Protein AF-0000000075271252 (afdb_homodimer)

InterPro domains:
  IPR002563 Flavin reductase like domain [PF01613] (40-197)
  IPR002563 Flavin reductase like domain [SM00903] (40-196)
  IPR012349 FMN-binding split barrel [G3DSA:2.30.110.10] (25-203)
  IPR050268 NADH-dependent flavin reductase [PTHR30466] (27-206)

pLDDT: mean 81.07, std 19.68, range [23.73, 98.81]

Sequence (666 aa):
MSLCGLAFTITKSITPRYHIRCLSTINTPSKVIENVRGIMRKVPQPVVVVTTSKPEDRNHRRGITVASFTSVCLKPEPLVSFCVQTPSRASDLLHSSGSMVLNMLAHEQVQQSIAFSSPTADQFKDIPFFDDPITGLPVLMGTLGAMHCEVYKVVQLGDHEMWITKVLKVEEGVGGEHGVREEAKPLLYYDRCYRSVGDQVFMKAFADNNDLASTKWMHRAHLRMAWNYIRELGPDAAEPVIKETIRTHFSKNPVKSRDYHETITSFYIALVSAAVRSFKGDDASDFFALVEHFPQLLDSKTIETYYSPDQLYTDHAKHTFVKPDLKPLPTYLMSLCGLAFTITKSITPRYHIRCLSTINTPSKVIENVRGIMRKVPQPVVVVTTSKPEDRNHRRGITVASFTSVCLKPEPLVSFCVQTPSRASDLLHSSGSMVLNMLAHEQVQQSIAFSSPTADQFKDIPFFDDPITGLPVLMGTLGAMHCEVYKVVQLGDHEMWITKVLKVEEGVGGEHGVREEAKPLLYYDRCYRSVGDQVFMKAFADNNDLASTKWMHRAHLRMAWNYIRELGPDAAEPVIKETIRTHFSKNPVKSRDYHETITSFYIALVSAAVRSFKGDDASDFFALVEHFPQLLDSKTIETYYSPDQLYTDHAKHTFVKPDLKPLPTYL

Organism: NCBI:txid747725

Nearest PDB structures (foldseek):
  4l82-assembly2_D  TM=9.415E-01  e=6.596E-17  Rickettsia felis URRWXCal2
  4l82-assembly1_B  TM=9.238E-01  e=5.858E-17  Rickettsia felis URRWXCal2
  8ct0-assembly4_E  TM=9.357E-01  e=2.162E-16  Kitasatospora aureofaciens
  9fd5-assembly2_C  TM=9.350E-01  e=3.518E-15  Streptomyces albogriseolus
  4r82-assembly1_B  TM=9.210E-01  e=4.461E-15  Streptomyces globisporus

Structure (mmCIF, N/CA/C/O backbone):
data_AF-0000000075271252-model_v1
#
loop_
_entity.id
_entity.type
_entity.pdbx_description
1 polymer 'Flavin reductase like domain-containing protein'
#
loop_
_atom_site.group_PDB
_atom_site.id
_atom_site.type_symbol
_atom_site.label_atom_id
_atom_site.label_alt_id
_atom_site.label_comp_id
_atom_site.label_asym_id
_atom_site.label_entity_id
_atom_site.label_seq_id
_atom_site.pdbx_PDB_ins_code
_atom_site.Cartn_x
_atom_site.Cartn_y
_atom_site.Cartn_z
_atom_site.occupancy
_atom_site.B_iso_or_equiv
_atom_site.auth_seq_id
_atom_site.auth_comp_id
_atom_site.auth_asym_id
_atom_site.auth_atom_id
_atom_site.pdbx_PDB_model_num
ATOM 1 N N . MET A 1 1 ? -4.473 -88.25 -6.273 1 25.31 1 MET A N 1
ATOM 2 C CA . MET A 1 1 ? -3.447 -87.438 -6.934 1 25.31 1 MET A CA 1
ATOM 3 C C . MET A 1 1 ? -3.576 -85.938 -6.547 1 25.31 1 MET A C 1
ATOM 5 O O . MET A 1 1 ? -4.609 -85.312 -6.789 1 25.31 1 MET A O 1
ATOM 9 N N . SER A 1 2 ? -2.951 -85.562 -5.379 1 27.67 2 SER A N 1
ATOM 10 C CA . SER A 1 2 ? -2.967 -84.438 -4.422 1 27.67 2 SER A CA 1
ATOM 11 C C . SER A 1 2 ? -2.457 -83.188 -5.051 1 27.67 2 SER A C 1
ATOM 13 O O . SER A 1 2 ? -1.355 -83.125 -5.602 1 27.67 2 SER A O 1
ATOM 15 N N . LEU A 1 3 ? -3.375 -82.375 -5.699 1 28.52 3 LEU A N 1
ATOM 16 C CA . LEU A 1 3 ? -3.182 -81.188 -6.504 1 28.52 3 LEU A CA 1
ATOM 17 C C . LEU A 1 3 ? -2.375 -80.125 -5.738 1 28.52 3 LEU A C 1
ATOM 19 O O . LEU A 1 3 ? -2.828 -79.625 -4.707 1 28.52 3 LEU A O 1
ATOM 23 N N . CYS A 1 4 ? -1.008 -80.312 -5.578 1 26 4 CYS A N 1
ATOM 24 C CA . CYS A 1 4 ? 0.04 -79.562 -4.914 1 26 4 CYS A CA 1
ATOM 25 C C . CYS A 1 4 ? 0.031 -78.125 -5.387 1 26 4 CYS A C 1
ATOM 27 O O . CYS A 1 4 ? 0.242 -77.812 -6.566 1 26 4 CYS A O 1
ATOM 29 N N . GLY A 1 5 ? -0.879 -77.312 -4.867 1 25.77 5 GLY A N 1
ATOM 30 C CA . GLY A 1 5 ? -1.143 -75.938 -5.207 1 25.77 5 GLY A CA 1
ATOM 31 C C . GLY A 1 5 ? 0.094 -75.062 -5.133 1 25.77 5 GLY A C 1
ATOM 32 O O . GLY A 1 5 ? 0.787 -75 -4.117 1 25.77 5 GLY A O 1
ATOM 33 N N . LEU A 1 6 ? 0.917 -74.875 -6.203 1 23.73 6 LEU A N 1
ATOM 34 C CA . LEU A 1 6 ? 2.178 -74.188 -6.406 1 23.73 6 LEU A CA 1
ATOM 35 C C . LEU A 1 6 ? 2.072 -72.75 -5.941 1 23.73 6 LEU A C 1
ATOM 37 O O . LEU A 1 6 ? 1.261 -72 -6.469 1 23.73 6 LEU A O 1
ATOM 41 N N . ALA A 1 7 ? 2.371 -72.5 -4.66 1 30.09 7 ALA A N 1
ATOM 42 C CA . ALA A 1 7 ? 2.473 -71.188 -3.996 1 30.09 7 ALA A CA 1
ATOM 43 C C . ALA A 1 7 ? 3.463 -70.312 -4.719 1 30.09 7 ALA A C 1
ATOM 45 O O . ALA A 1 7 ? 4.668 -70.562 -4.711 1 30.09 7 ALA A O 1
ATOM 46 N N . PHE A 1 8 ? 3.145 -69.812 -5.984 1 25.14 8 PHE A N 1
ATOM 47 C CA . PHE A 1 8 ? 4.078 -68.938 -6.684 1 25.14 8 PHE A CA 1
ATOM 48 C C . PHE A 1 8 ? 4.438 -67.75 -5.816 1 25.14 8 PHE A C 1
ATOM 50 O O . PHE A 1 8 ? 3.557 -67 -5.375 1 25.14 8 PHE A O 1
ATOM 57 N N . THR A 1 9 ? 5.48 -67.812 -5.012 1 26.28 9 THR A N 1
ATOM 58 C CA . THR A 1 9 ? 6.078 -66.75 -4.199 1 26.28 9 THR A CA 1
ATOM 59 C C . THR A 1 9 ? 6.523 -65.625 -5.074 1 26.28 9 THR A C 1
ATOM 61 O O . THR A 1 9 ? 7.43 -65.75 -5.895 1 26.28 9 THR A O 1
ATOM 64 N N . ILE A 1 10 ? 5.668 -64.875 -5.711 1 27.61 10 ILE A N 1
ATOM 65 C CA . ILE A 1 10 ? 6.094 -63.719 -6.531 1 27.61 10 ILE A CA 1
ATOM 66 C C . ILE A 1 10 ? 6.973 -62.781 -5.703 1 27.61 10 ILE A C 1
ATOM 68 O O . ILE A 1 10 ? 6.531 -62.25 -4.68 1 27.61 10 ILE A O 1
ATOM 72 N N . THR A 1 11 ? 8.25 -63.031 -5.594 1 27.09 11 THR A N 1
ATOM 73 C CA . THR A 1 11 ? 9.234 -62.156 -4.984 1 27.09 11 THR A CA 1
ATOM 74 C C . THR A 1 11 ? 9.195 -60.75 -5.637 1 27.09 11 THR A C 1
ATOM 76 O O . THR A 1 11 ? 9.523 -60.625 -6.816 1 27.09 11 THR A O 1
ATOM 79 N N . LYS A 1 12 ? 8.242 -59.969 -5.305 1 30.08 12 LYS A N 1
ATOM 80 C CA . LYS A 1 12 ? 8.156 -58.594 -5.816 1 30.08 12 LYS A CA 1
ATOM 81 C C . LYS A 1 12 ? 9.438 -57.844 -5.531 1 30.08 12 LYS A C 1
ATOM 83 O O . LYS A 1 12 ? 9.828 -57.656 -4.371 1 30.08 12 LYS A O 1
ATOM 88 N N . SER A 1 13 ? 10.445 -57.969 -6.414 1 28.86 13 SER A N 1
ATOM 89 C CA . SER A 1 13 ? 11.672 -57.188 -6.324 1 28.86 13 SER A CA 1
ATOM 90 C C . SER A 1 13 ? 11.375 -55.719 -6.102 1 28.86 13 SER A C 1
ATOM 92 O O . SER A 1 13 ? 10.586 -55.094 -6.836 1 28.86 13 SER A O 1
ATOM 94 N N . ILE A 1 14 ? 11.5 -55.219 -4.941 1 29.8 14 ILE A N 1
ATOM 95 C CA . ILE A 1 14 ? 11.406 -53.844 -4.473 1 29.8 14 ILE A CA 1
ATOM 96 C C . ILE A 1 14 ? 12.367 -52.969 -5.266 1 29.8 14 ILE A C 1
ATOM 98 O O . ILE A 1 14 ? 13.578 -53.156 -5.203 1 29.8 14 ILE A O 1
ATOM 102 N N . THR A 1 15 ? 12.047 -52.719 -6.527 1 30.66 15 THR A N 1
ATOM 103 C CA . THR A 1 15 ? 12.938 -51.812 -7.27 1 30.66 15 THR A CA 1
ATOM 104 C C . THR A 1 15 ? 13.359 -50.625 -6.414 1 30.66 15 THR A C 1
ATOM 106 O O . THR A 1 15 ? 12.539 -50.062 -5.695 1 30.66 15 THR A O 1
ATOM 109 N N . PRO A 1 16 ? 14.672 -50.5 -6.234 1 30.23 16 PRO A N 1
ATOM 110 C CA . PRO A 1 16 ? 15.234 -49.438 -5.406 1 30.23 16 PRO A CA 1
ATOM 111 C C . PRO A 1 16 ? 14.648 -48.062 -5.742 1 30.23 16 PRO A C 1
ATOM 113 O O . PRO A 1 16 ? 14.281 -47.781 -6.891 1 30.23 16 PRO A O 1
ATOM 116 N N . ARG A 1 17 ? 13.93 -47.469 -4.867 1 28.39 17 ARG A N 1
ATOM 117 C CA . ARG A 1 17 ? 13.383 -46.125 -4.922 1 28.39 17 ARG A CA 1
ATOM 118 C C . ARG A 1 17 ? 14.438 -45.125 -5.375 1 28.39 17 ARG A C 1
ATOM 120 O O . ARG A 1 17 ? 15.477 -44.969 -4.734 1 28.39 17 ARG A O 1
ATOM 127 N N . TYR A 1 18 ? 14.695 -45.062 -6.691 1 28.77 18 TYR A N 1
ATOM 128 C CA . TYR A 1 18 ? 15.602 -44.031 -7.227 1 28.77 18 TYR A CA 1
ATOM 129 C C . TYR A 1 18 ? 15.453 -42.719 -6.473 1 28.77 18 TYR A C 1
ATOM 131 O O . TYR A 1 18 ? 14.336 -42.25 -6.238 1 28.77 18 TYR A O 1
ATOM 139 N N . HIS A 1 19 ? 16.406 -42.531 -5.621 1 29.53 19 HIS A N 1
ATOM 140 C CA . HIS A 1 19 ? 16.641 -41.25 -4.988 1 29.53 19 HIS A CA 1
ATOM 141 C C . HIS A 1 19 ? 16.609 -40.125 -6.012 1 29.53 19 HIS A C 1
ATOM 143 O O . HIS A 1 19 ? 17.5 -40 -6.852 1 29.53 19 HIS A O 1
ATOM 149 N N . ILE A 1 20 ? 15.57 -39.938 -6.629 1 26.33 20 ILE A N 1
ATOM 150 C CA . ILE A 1 20 ? 15.477 -38.781 -7.512 1 26.33 20 ILE A CA 1
ATOM 151 C C . ILE A 1 20 ? 16.109 -37.562 -6.836 1 26.33 20 ILE A C 1
ATOM 153 O O . ILE A 1 20 ? 15.672 -37.125 -5.762 1 26.33 20 ILE A O 1
ATOM 157 N N . ARG A 1 21 ? 17.328 -37.406 -7.102 1 30.56 21 ARG A N 1
ATOM 158 C CA . ARG A 1 21 ? 17.984 -36.156 -6.75 1 30.56 21 ARG A CA 1
ATOM 159 C C . ARG A 1 21 ? 17.141 -34.969 -7.129 1 30.56 21 ARG A C 1
ATOM 161 O O . ARG A 1 21 ? 16.953 -34.656 -8.312 1 30.56 21 ARG A O 1
ATOM 168 N N . CYS A 1 22 ? 16.062 -34.812 -6.461 1 31.33 22 CYS A N 1
ATOM 169 C CA . CYS A 1 22 ? 15.344 -33.562 -6.586 1 31.33 22 CYS A CA 1
ATOM 170 C C . CYS A 1 22 ? 16.312 -32.406 -6.816 1 31.33 22 CYS A C 1
ATOM 172 O O . CYS A 1 22 ? 17.219 -32.156 -6.012 1 31.33 22 CYS A O 1
ATOM 174 N N . LEU A 1 23 ? 16.828 -32.25 -7.918 1 33.09 23 LEU A N 1
ATOM 175 C CA . LEU A 1 23 ? 17.578 -31.016 -8.148 1 33.09 23 LEU A CA 1
ATOM 176 C C . LEU A 1 23 ? 16.969 -29.859 -7.383 1 33.09 23 LEU A C 1
ATOM 178 O O . LEU A 1 23 ? 15.961 -29.297 -7.797 1 33.09 23 LEU A O 1
ATOM 182 N N . SER A 1 24 ? 16.859 -29.969 -6.137 1 37.22 24 SER A N 1
ATOM 183 C CA . SER A 1 24 ? 16.516 -28.891 -5.207 1 37.22 24 SER A CA 1
ATOM 184 C C . SER A 1 24 ? 17.219 -27.594 -5.594 1 37.22 24 SER A C 1
ATOM 186 O O . SER A 1 24 ? 18.453 -27.5 -5.504 1 37.22 24 SER A O 1
ATOM 188 N N . THR A 1 25 ? 17.094 -27.078 -6.766 1 41.22 25 THR A N 1
ATOM 189 C CA . THR A 1 25 ? 17.578 -25.703 -6.777 1 41.22 25 THR A CA 1
ATOM 190 C C . THR A 1 25 ? 17.453 -25.062 -5.395 1 41.22 25 THR A C 1
ATOM 192 O O . THR A 1 25 ? 16.344 -24.828 -4.922 1 41.22 25 THR A O 1
ATOM 195 N N . ILE A 1 26 ? 18.297 -25.469 -4.602 1 43.94 26 ILE A N 1
ATOM 196 C CA . ILE A 1 26 ? 18.469 -24.969 -3.238 1 43.94 26 ILE A CA 1
ATOM 197 C C . ILE A 1 26 ? 18.281 -23.453 -3.215 1 43.94 26 ILE A C 1
ATOM 199 O O . ILE A 1 26 ? 19.062 -22.719 -3.832 1 43.94 26 ILE A O 1
ATOM 203 N N . ASN A 1 27 ? 17.062 -23.016 -3.182 1 57.56 27 ASN A N 1
ATOM 204 C CA . ASN A 1 27 ? 16.828 -21.609 -2.896 1 57.56 27 ASN A CA 1
ATOM 205 C C . ASN A 1 27 ? 17.719 -21.125 -1.753 1 57.56 27 ASN A C 1
ATOM 207 O O . ASN A 1 27 ? 17.484 -21.453 -0.592 1 57.56 27 ASN A O 1
ATOM 211 N N . THR A 1 28 ? 18.984 -20.812 -2.072 1 67.06 28 THR A N 1
ATOM 212 C CA . THR A 1 28 ? 19.875 -20.219 -1.074 1 67.06 28 THR A CA 1
ATOM 213 C C . THR A 1 28 ? 19.219 -19 -0.428 1 67.06 28 THR A C 1
ATOM 215 O O . THR A 1 28 ? 18.406 -18.312 -1.061 1 67.06 28 THR A O 1
ATOM 218 N N . PRO A 1 29 ? 19.406 -18.922 0.792 1 73.62 29 PRO A N 1
ATOM 219 C CA . PRO A 1 29 ? 18.859 -17.766 1.496 1 73.62 29 PRO A CA 1
ATOM 220 C C . PRO A 1 29 ? 19.078 -16.453 0.742 1 73.62 29 PRO A C 1
ATOM 222 O O . PRO A 1 29 ? 18.188 -15.602 0.714 1 73.62 29 PRO A O 1
ATOM 225 N N . SER A 1 30 ? 20.172 -16.312 0.067 1 79.12 30 SER A N 1
ATOM 226 C CA . SER A 1 30 ? 20.484 -15.094 -0.677 1 79.12 30 SER A CA 1
ATOM 227 C C . SER A 1 30 ? 19.562 -14.938 -1.884 1 79.12 30 SER A C 1
ATOM 229 O O . SER A 1 30 ? 19.141 -13.82 -2.205 1 79.12 30 SER A O 1
ATOM 231 N N . LYS A 1 31 ? 19.266 -16.062 -2.428 1 83.62 31 LYS A N 1
ATOM 232 C CA . LYS A 1 31 ? 18.391 -16.016 -3.605 1 83.62 31 LYS A CA 1
ATOM 233 C C . LYS A 1 31 ? 16.969 -15.641 -3.225 1 83.62 31 LYS A C 1
ATOM 235 O O . LYS A 1 31 ? 16.312 -14.883 -3.936 1 83.62 31 LYS A O 1
ATOM 240 N N . VAL A 1 32 ? 16.609 -16.109 -2.102 1 90.5 32 VAL A N 1
ATOM 241 C CA . VAL A 1 32 ? 15.258 -15.812 -1.636 1 90.5 32 VAL A CA 1
ATOM 242 C C . VAL A 1 32 ? 15.141 -14.32 -1.336 1 90.5 32 VAL A C 1
ATOM 244 O O . VAL A 1 32 ? 14.141 -13.688 -1.691 1 90.5 32 VAL A O 1
ATOM 247 N N . ILE A 1 33 ? 16.172 -13.781 -0.763 1 90.56 33 ILE A N 1
ATOM 248 C CA . ILE A 1 33 ? 16.172 -12.359 -0.423 1 90.56 33 ILE A CA 1
ATOM 249 C C . ILE A 1 33 ? 16.047 -11.523 -1.695 1 90.56 33 ILE A C 1
ATOM 251 O O . ILE A 1 33 ? 15.25 -10.586 -1.75 1 90.56 33 ILE A O 1
ATOM 255 N N . GLU A 1 34 ? 16.766 -11.883 -2.686 1 86.25 34 GLU A N 1
ATOM 256 C CA . GLU A 1 34 ? 16.719 -11.156 -3.951 1 86.25 34 GLU A CA 1
ATOM 257 C C . GLU A 1 34 ? 15.352 -11.289 -4.621 1 86.25 34 GLU A C 1
ATOM 259 O O . GLU A 1 34 ? 14.844 -10.328 -5.195 1 86.25 34 GLU A O 1
ATOM 264 N N . ASN A 1 35 ? 14.828 -12.484 -4.523 1 88.12 35 ASN A N 1
ATOM 265 C CA . ASN A 1 35 ? 13.508 -12.719 -5.105 1 88.12 35 ASN A CA 1
ATOM 266 C C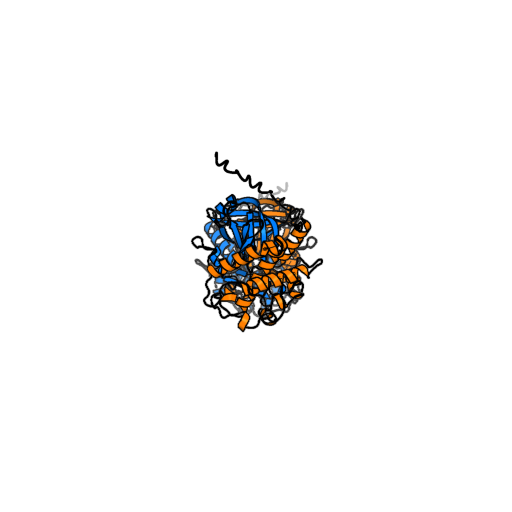 . ASN A 1 35 ? 12.43 -11.922 -4.387 1 88.12 35 ASN A C 1
ATOM 268 O O . ASN A 1 35 ? 11.516 -11.391 -5.023 1 88.12 35 ASN A O 1
ATOM 272 N N . VAL A 1 36 ? 12.578 -11.828 -3.09 1 93.31 36 VAL A N 1
ATOM 273 C CA . VAL A 1 36 ? 11.625 -11.055 -2.307 1 93.31 36 VAL A CA 1
ATOM 274 C C . VAL A 1 36 ? 11.734 -9.57 -2.672 1 93.31 36 VAL A C 1
ATOM 276 O O . VAL A 1 36 ? 10.727 -8.898 -2.879 1 93.31 36 VAL A O 1
ATOM 279 N N . ARG A 1 37 ? 12.922 -9.102 -2.799 1 88.5 37 ARG A N 1
ATOM 280 C CA . ARG A 1 37 ? 13.141 -7.723 -3.227 1 88.5 37 ARG A CA 1
ATOM 281 C C . ARG A 1 37 ? 12.492 -7.465 -4.586 1 88.5 37 ARG A C 1
ATOM 283 O O . ARG A 1 37 ? 11.875 -6.422 -4.793 1 88.5 37 ARG A O 1
ATOM 290 N N . GLY A 1 38 ? 12.68 -8.438 -5.457 1 84.81 38 GLY A N 1
ATOM 291 C CA . GLY A 1 38 ? 12.133 -8.32 -6.801 1 84.81 38 GLY A CA 1
ATOM 292 C C . GLY A 1 38 ? 10.617 -8.227 -6.82 1 84.81 38 GLY A C 1
ATOM 293 O O . GLY A 1 38 ? 10.047 -7.363 -7.488 1 84.81 38 GLY A O 1
ATOM 294 N N . ILE A 1 39 ? 9.961 -9.055 -6.09 1 88.44 39 ILE A N 1
ATOM 295 C CA . ILE A 1 39 ? 8.508 -9.07 -6.105 1 88.44 39 ILE A CA 1
ATOM 296 C C . ILE A 1 39 ? 7.969 -7.848 -5.367 1 88.44 39 ILE A C 1
ATOM 298 O O . ILE A 1 39 ? 6.934 -7.293 -5.738 1 88.44 39 ILE A O 1
ATOM 302 N N . MET A 1 40 ? 8.656 -7.387 -4.328 1 92.31 40 MET A N 1
ATOM 303 C CA . MET A 1 40 ? 8.172 -6.242 -3.561 1 92.31 40 MET A CA 1
ATOM 304 C C . MET A 1 40 ? 8.258 -4.961 -4.387 1 92.31 40 MET A C 1
ATOM 306 O O . MET A 1 40 ? 7.523 -4.004 -4.129 1 92.31 40 MET A O 1
ATOM 310 N N . ARG A 1 41 ? 9.156 -4.953 -5.359 1 85.44 41 ARG A N 1
ATOM 311 C CA . ARG A 1 41 ? 9.203 -3.82 -6.277 1 85.44 41 ARG A CA 1
ATOM 312 C C . ARG A 1 41 ? 7.906 -3.709 -7.078 1 85.44 41 ARG A C 1
ATOM 314 O O . ARG A 1 41 ? 7.547 -2.625 -7.539 1 85.44 41 ARG A O 1
ATOM 321 N N . LYS A 1 42 ? 7.207 -4.84 -7.152 1 84.75 42 LYS A N 1
ATOM 322 C CA . LYS A 1 42 ? 5.984 -4.891 -7.945 1 84.75 42 LYS A CA 1
ATOM 323 C C . LYS A 1 42 ? 4.75 -4.715 -7.07 1 84.75 42 LYS A C 1
ATOM 325 O O . LYS A 1 42 ? 3.619 -4.867 -7.539 1 84.75 42 LYS A O 1
ATOM 330 N N . VAL A 1 43 ? 4.934 -4.398 -5.867 1 93.06 43 VAL A N 1
ATOM 331 C CA . VAL A 1 43 ? 3.857 -4.102 -4.93 1 93.06 43 VAL A CA 1
ATOM 332 C C . VAL A 1 43 ? 3.85 -2.609 -4.605 1 93.06 43 VAL A C 1
ATOM 334 O O . VAL A 1 43 ? 4.754 -2.109 -3.932 1 93.06 43 VAL A O 1
ATOM 337 N N . PRO A 1 44 ? 2.838 -1.945 -5.094 1 94.88 44 PRO A N 1
ATOM 338 C CA . PRO A 1 44 ? 2.779 -0.521 -4.754 1 94.88 44 PRO A CA 1
ATOM 339 C C . PRO A 1 44 ? 2.566 -0.281 -3.262 1 94.88 44 PRO A C 1
ATOM 341 O O . PRO A 1 44 ? 1.752 -0.962 -2.633 1 94.88 44 PRO A O 1
ATOM 344 N N . GLN A 1 45 ? 3.322 0.659 -2.801 1 95.56 45 GLN A N 1
ATOM 345 C CA . GLN A 1 45 ? 3.252 0.972 -1.377 1 95.56 45 GLN A CA 1
ATOM 346 C C . GLN A 1 45 ? 2.928 2.445 -1.152 1 95.56 45 GLN A C 1
ATOM 348 O O . GLN A 1 45 ? 3.414 3.312 -1.883 1 95.56 45 GLN A O 1
ATOM 353 N N . PRO A 1 46 ? 2.072 2.686 -0.117 1 96.75 46 PRO A N 1
ATOM 354 C CA . PRO A 1 46 ? 1.9 4.094 0.25 1 96.75 46 PRO A CA 1
ATOM 355 C C . PRO A 1 46 ? 3.166 4.711 0.841 1 96.75 46 PRO A C 1
ATOM 357 O O . PRO A 1 46 ? 3.957 4.012 1.48 1 96.75 46 PRO A O 1
ATOM 360 N N . VAL A 1 47 ? 3.32 5.969 0.609 1 97 47 VAL A N 1
ATOM 361 C CA . VAL A 1 47 ? 4.488 6.652 1.152 1 97 47 VAL A CA 1
ATOM 362 C C . VAL A 1 47 ? 4.082 7.484 2.365 1 97 47 VAL A C 1
ATOM 364 O O . VAL A 1 47 ? 3.279 8.414 2.248 1 97 47 VAL A O 1
ATOM 367 N N . VAL A 1 48 ? 4.664 7.18 3.477 1 98.31 48 VAL A N 1
ATOM 368 C CA . VAL A 1 48 ? 4.344 7.836 4.738 1 98.31 48 VAL A CA 1
ATOM 369 C C . VAL A 1 48 ? 5.625 8.336 5.402 1 98.31 48 VAL A C 1
ATOM 371 O O . VAL A 1 48 ? 6.641 7.637 5.406 1 98.31 48 VAL A O 1
ATOM 374 N N . VAL A 1 49 ? 5.586 9.516 5.93 1 98.31 49 VAL A N 1
ATOM 375 C CA . VAL A 1 49 ? 6.699 10.016 6.73 1 98.31 49 VAL A CA 1
ATOM 376 C C . VAL A 1 49 ? 6.312 10.023 8.211 1 98.31 49 VAL A C 1
ATOM 378 O O . VAL A 1 49 ? 5.301 10.617 8.594 1 98.31 49 VAL A O 1
ATOM 381 N N . VAL A 1 50 ? 7.094 9.352 8.961 1 98.75 50 VAL A N 1
ATOM 382 C CA . VAL A 1 50 ? 6.926 9.375 10.406 1 98.75 50 VAL A CA 1
ATOM 383 C C . VAL A 1 50 ? 7.816 10.445 11.016 1 98.75 50 VAL A C 1
ATOM 385 O O . VAL A 1 50 ? 9.039 10.438 10.828 1 98.75 50 VAL A O 1
ATOM 388 N N . THR A 1 51 ? 7.207 11.414 11.688 1 98 51 THR A N 1
ATOM 389 C CA . THR A 1 51 ? 7.973 12.477 12.336 1 98 51 THR A CA 1
ATOM 390 C C . THR A 1 51 ? 7.848 12.391 13.852 1 98 51 THR A C 1
ATOM 392 O O . THR A 1 51 ? 6.812 11.961 14.367 1 98 51 THR A O 1
ATOM 395 N N . THR A 1 52 ? 8.898 12.75 14.539 1 97.94 52 THR A N 1
ATOM 396 C CA . THR A 1 52 ? 8.93 12.797 15.992 1 97.94 52 THR A CA 1
ATOM 397 C C . THR A 1 52 ? 9.945 13.82 16.484 1 97.94 52 THR A C 1
ATOM 399 O O . THR A 1 52 ? 10.648 14.438 15.68 1 97.94 52 THR A O 1
ATOM 402 N N . SER A 1 53 ? 9.891 14.102 17.75 1 96.12 53 SER A N 1
ATOM 403 C CA . SER A 1 53 ? 10.836 15.008 18.406 1 96.12 53 SER A CA 1
ATOM 404 C C . SER A 1 53 ? 11.086 14.602 19.844 1 96.12 53 SER A C 1
ATOM 406 O O . SER A 1 53 ? 10.32 13.82 20.422 1 96.12 53 SER A O 1
ATOM 408 N N . LYS A 1 54 ? 12.156 15.094 20.328 1 94.44 54 LYS A N 1
ATOM 409 C CA . LYS A 1 54 ? 12.43 14.875 21.75 1 94.44 54 LYS A CA 1
ATOM 410 C C . LYS A 1 54 ? 11.43 15.609 22.625 1 94.44 54 LYS A C 1
ATOM 412 O O . LYS A 1 54 ? 11.141 16.781 22.391 1 94.44 54 LYS A O 1
ATOM 417 N N . PRO A 1 55 ? 10.914 14.961 23.609 1 88.44 55 PRO A N 1
ATOM 418 C CA . PRO A 1 55 ? 9.891 15.586 24.453 1 88.44 55 PRO A CA 1
ATOM 419 C C . PRO A 1 55 ? 10.367 16.891 25.094 1 88.44 55 PRO A C 1
ATOM 421 O O . PRO A 1 55 ? 9.586 17.828 25.219 1 88.44 55 PRO A O 1
ATOM 424 N N . GLU A 1 56 ? 11.633 16.984 25.422 1 90.25 56 GLU A N 1
ATOM 425 C CA . GLU A 1 56 ? 12.148 18.141 26.156 1 90.25 56 GLU A CA 1
ATOM 426 C C . GLU A 1 56 ? 12.742 19.172 25.203 1 90.25 56 GLU A C 1
ATOM 428 O O . GLU A 1 56 ? 13.117 20.266 25.625 1 90.25 56 GLU A O 1
ATOM 433 N N . ASP A 1 57 ? 12.828 18.797 23.953 1 91.5 57 ASP A N 1
ATOM 434 C CA . ASP A 1 57 ? 13.43 19.688 22.969 1 91.5 57 ASP A CA 1
ATOM 435 C C . ASP A 1 57 ? 12.781 19.484 21.594 1 91.5 57 ASP A C 1
ATOM 437 O O . ASP A 1 57 ? 13.25 18.688 20.797 1 91.5 57 ASP A O 1
ATOM 441 N N . ARG A 1 58 ? 11.891 20.312 21.281 1 85.75 58 ARG A N 1
ATOM 442 C CA . ARG A 1 58 ? 11.133 20.156 20.031 1 85.75 58 ARG A CA 1
ATOM 443 C C . ARG A 1 58 ? 12.031 20.359 18.828 1 85.75 58 ARG A C 1
ATOM 445 O O . ARG A 1 58 ? 11.695 19.938 17.719 1 85.75 58 ARG A O 1
ATOM 452 N N . ASN A 1 59 ? 13.125 21.016 19.047 1 89.06 59 ASN A N 1
ATOM 453 C CA . ASN A 1 59 ? 14.039 21.266 17.922 1 89.06 59 ASN A CA 1
ATOM 454 C C . ASN A 1 59 ? 14.852 20.031 17.578 1 89.06 59 ASN A C 1
ATOM 456 O O . ASN A 1 59 ? 15.461 19.953 16.516 1 89.06 59 ASN A O 1
ATOM 460 N N . HIS A 1 60 ? 14.914 19.188 18.516 1 93.56 60 HIS A N 1
ATOM 461 C CA . HIS A 1 60 ? 15.516 17.891 18.219 1 93.56 60 HIS A CA 1
ATOM 462 C C . HIS A 1 60 ? 14.492 16.938 17.609 1 93.56 60 HIS A C 1
ATOM 464 O O . HIS A 1 60 ? 13.883 16.141 18.312 1 93.56 60 HIS A O 1
ATOM 470 N N . ARG A 1 61 ? 14.336 17.078 16.312 1 94.81 61 ARG A N 1
ATOM 471 C CA . ARG A 1 61 ? 13.297 16.359 15.57 1 94.81 61 ARG A CA 1
ATOM 472 C C . ARG A 1 61 ? 13.906 15.508 14.461 1 94.81 61 ARG A C 1
ATOM 474 O O . ARG A 1 61 ? 15.016 15.781 14 1 94.81 61 ARG A O 1
ATOM 481 N N . ARG A 1 62 ? 13.25 14.5 14.102 1 95.19 62 ARG A N 1
ATOM 482 C CA . ARG A 1 62 ? 13.617 13.602 13.016 1 95.19 62 ARG A CA 1
ATOM 483 C C . ARG A 1 62 ? 12.383 12.984 12.367 1 95.19 62 ARG A C 1
ATOM 485 O O . ARG A 1 62 ? 11.328 12.883 12.992 1 95.19 62 ARG A O 1
ATOM 492 N N . GLY A 1 63 ? 12.562 12.68 11.125 1 97.12 63 GLY A N 1
ATOM 493 C CA . GLY A 1 63 ? 11.555 11.906 10.414 1 97.12 63 GLY A CA 1
ATOM 494 C C . GLY A 1 63 ? 12.141 10.75 9.625 1 97.12 63 GLY A C 1
ATOM 495 O O . GLY A 1 63 ? 13.359 10.641 9.492 1 97.12 63 GLY A O 1
ATOM 496 N N . ILE A 1 64 ? 11.305 9.922 9.195 1 97.38 64 ILE A N 1
ATOM 497 C CA . ILE A 1 64 ? 11.719 8.805 8.359 1 97.38 64 ILE A CA 1
ATOM 498 C C . ILE A 1 64 ? 10.602 8.453 7.379 1 97.38 64 ILE A C 1
ATOM 500 O O . ILE A 1 64 ? 9.43 8.398 7.762 1 97.38 64 ILE A O 1
ATOM 504 N N . THR A 1 65 ? 10.984 8.289 6.145 1 97.38 65 THR A N 1
ATOM 505 C CA . THR A 1 65 ? 10.055 7.789 5.137 1 97.38 65 THR A CA 1
ATOM 506 C C . THR A 1 65 ? 9.906 6.273 5.242 1 97.38 65 THR A C 1
ATOM 508 O O . THR A 1 65 ? 10.898 5.547 5.289 1 97.38 65 THR A O 1
ATOM 511 N N . VAL A 1 66 ? 8.68 5.836 5.293 1 97.38 66 VAL A N 1
ATOM 512 C CA . VAL A 1 66 ? 8.43 4.398 5.355 1 97.38 66 VAL A CA 1
ATOM 513 C C . VAL A 1 66 ? 7.422 3.996 4.281 1 97.38 66 VAL A C 1
ATOM 515 O O . VAL A 1 66 ? 6.512 4.766 3.959 1 97.38 66 VAL A O 1
ATOM 518 N N . ALA A 1 67 ? 7.586 2.789 3.809 1 94.81 67 ALA A N 1
ATOM 519 C CA . ALA A 1 67 ? 6.633 2.195 2.875 1 94.81 67 ALA A CA 1
ATOM 520 C C . ALA A 1 67 ? 5.898 1.02 3.516 1 94.81 67 ALA A C 1
ATOM 522 O O . ALA A 1 67 ? 5.035 0.405 2.887 1 94.81 67 ALA A O 1
ATOM 523 N N . SER A 1 68 ? 6.211 0.734 4.734 1 97.12 68 SER A N 1
ATOM 524 C CA . SER A 1 68 ? 5.676 -0.437 5.422 1 97.12 68 SER A CA 1
ATOM 525 C C . SER A 1 68 ? 4.434 -0.083 6.234 1 97.12 68 SER A C 1
ATOM 527 O O . SER A 1 68 ? 3.965 -0.887 7.043 1 97.12 68 SER A O 1
ATOM 529 N N . PHE A 1 69 ? 3.918 1.079 6.098 1 98.31 69 PHE A N 1
ATOM 530 C CA . PHE A 1 69 ? 2.766 1.535 6.867 1 98.31 69 PHE A CA 1
ATOM 531 C C . PHE A 1 69 ? 1.528 0.711 6.527 1 98.31 69 PHE A C 1
ATOM 533 O O . PHE A 1 69 ? 1.252 0.452 5.355 1 98.31 69 PHE A O 1
ATOM 540 N N . THR A 1 70 ? 0.812 0.315 7.539 1 97.25 70 THR A N 1
ATOM 541 C CA . THR A 1 70 ? -0.48 -0.324 7.309 1 97.25 70 THR A CA 1
ATOM 542 C C . THR A 1 70 ? -1.379 -0.178 8.531 1 97.25 70 THR A C 1
ATOM 544 O O . THR A 1 70 ? -0.898 0.1 9.633 1 97.25 70 THR A O 1
ATOM 547 N N . SER A 1 71 ? -2.664 -0.353 8.352 1 96.94 71 SER A N 1
ATOM 548 C CA . SER A 1 71 ? -3.621 -0.434 9.445 1 96.94 71 SER A CA 1
ATOM 549 C C . SER A 1 71 ? -3.609 -1.818 10.086 1 96.94 71 SER A C 1
ATOM 551 O O . SER A 1 71 ? -3.416 -2.824 9.406 1 96.94 71 SER A O 1
ATOM 553 N N . VAL A 1 72 ? -3.838 -1.863 11.391 1 97.62 72 VAL A N 1
ATOM 554 C CA . VAL A 1 72 ? -3.805 -3.129 12.117 1 97.62 72 VAL A CA 1
ATOM 555 C C . VAL A 1 72 ? -5.215 -3.504 12.562 1 97.62 72 VAL A C 1
ATOM 557 O O . VAL A 1 72 ? -5.711 -4.586 12.242 1 97.62 72 VAL A O 1
ATOM 560 N N . CYS A 1 73 ? -5.816 -2.617 13.344 1 96.12 73 CYS A N 1
ATOM 561 C CA . CYS A 1 73 ? -7.184 -2.828 13.805 1 96.12 73 CYS A CA 1
ATOM 562 C C . CYS A 1 73 ? -7.848 -1.506 14.164 1 96.12 73 CYS A C 1
ATOM 564 O O . CYS A 1 73 ? -7.168 -0.496 14.359 1 96.12 73 CYS A O 1
ATOM 566 N N . LEU A 1 74 ? -9.172 -1.527 14.234 1 93.88 74 LEU A N 1
ATOM 567 C CA . LEU A 1 74 ? -9.938 -0.352 14.633 1 93.88 74 LEU A CA 1
ATOM 568 C C . LEU A 1 74 ? -10.508 -0.526 16.031 1 93.88 74 LEU A C 1
ATOM 570 O O . LEU A 1 74 ? -10.719 0.457 16.75 1 93.88 74 LEU A O 1
ATOM 574 N N . LYS A 1 75 ? -10.719 -1.775 16.406 1 92.44 75 LYS A N 1
ATOM 575 C CA . LYS A 1 75 ? -11.297 -2.07 17.703 1 92.44 75 LYS A CA 1
ATOM 576 C C . LYS A 1 75 ? -10.359 -2.938 18.547 1 92.44 75 LYS A C 1
ATOM 578 O O . LYS A 1 75 ? -9.719 -3.848 18.016 1 92.44 75 LYS A O 1
ATOM 583 N N . PRO A 1 76 ? -10.312 -2.631 19.859 1 94.06 76 PRO A N 1
ATOM 584 C CA . PRO A 1 76 ? -11.023 -1.601 20.609 1 94.06 76 PRO A CA 1
ATOM 585 C C . PRO A 1 76 ? -10.461 -0.201 20.391 1 94.06 76 PRO A C 1
ATOM 587 O O . PRO A 1 76 ? -11.156 0.794 20.609 1 94.06 76 PRO A O 1
ATOM 590 N N . GLU A 1 77 ? -9.18 -0.234 20.094 1 94.62 77 GLU A N 1
ATOM 591 C CA . GLU A 1 77 ? -8.531 1.025 19.766 1 94.62 77 GLU A CA 1
ATOM 592 C C . GLU A 1 77 ? -7.852 0.944 18.391 1 94.62 77 GLU A C 1
ATOM 594 O O . GLU A 1 77 ? -7.289 -0.093 18.031 1 94.62 77 GLU A O 1
ATOM 599 N N . PRO A 1 78 ? -7.918 2.041 17.703 1 97.5 78 PRO A N 1
ATOM 600 C CA . PRO A 1 78 ? -7.289 1.996 16.375 1 97.5 78 PRO A CA 1
ATOM 601 C C . PRO A 1 78 ? -5.766 1.903 16.453 1 97.5 78 PRO A C 1
ATOM 603 O O . PRO A 1 78 ? -5.121 2.748 17.078 1 97.5 78 PRO A O 1
ATOM 606 N N . LEU A 1 79 ? -5.242 0.908 15.836 1 98.44 79 LEU A N 1
ATOM 607 C CA . LEU A 1 79 ? -3.805 0.67 15.781 1 98.44 79 LEU A CA 1
ATOM 608 C C . LEU A 1 79 ? -3.305 0.674 14.344 1 98.44 79 LEU A C 1
ATOM 610 O O . LEU A 1 79 ? -3.979 0.165 13.445 1 98.44 79 LEU A O 1
ATOM 614 N N . VAL A 1 80 ? -2.158 1.255 14.125 1 98.62 80 VAL A N 1
ATOM 615 C CA . VAL A 1 80 ? -1.433 1.209 12.859 1 98.62 80 VAL A CA 1
ATOM 616 C C . VAL A 1 80 ? 0.012 0.78 13.109 1 98.62 80 VAL A C 1
ATOM 618 O O . VAL A 1 80 ? 0.488 0.81 14.242 1 98.62 80 VAL A O 1
ATOM 621 N N . SER A 1 81 ? 0.689 0.36 12.016 1 98.69 81 SER A N 1
ATOM 622 C CA . SER A 1 81 ? 2.057 -0.113 12.203 1 98.69 81 SER A CA 1
ATOM 623 C C . SER A 1 81 ? 2.967 0.359 11.07 1 98.69 81 SER A C 1
ATOM 625 O O . SER A 1 81 ? 2.488 0.738 10 1 98.69 81 SER A O 1
ATOM 627 N N . PHE A 1 82 ? 4.242 0.406 11.32 1 98.62 82 PHE A N 1
ATOM 628 C CA . PHE A 1 82 ? 5.32 0.655 10.367 1 98.62 82 PHE A CA 1
ATOM 629 C C . PHE A 1 82 ? 6.629 0.046 10.859 1 98.62 82 PHE A C 1
ATOM 631 O O . PHE A 1 82 ? 6.766 -0.278 12.039 1 98.62 82 PHE A O 1
ATOM 638 N N . CYS A 1 83 ? 7.566 -0.093 9.961 1 98.44 83 CYS A N 1
ATOM 639 C CA . CYS A 1 83 ? 8.852 -0.678 10.312 1 98.44 83 CYS A CA 1
ATOM 640 C C . CYS A 1 83 ? 9.984 0.324 10.109 1 98.44 83 CYS A C 1
ATOM 642 O O . CYS A 1 83 ? 9.953 1.108 9.156 1 98.44 83 CYS A O 1
ATOM 644 N N . VAL A 1 84 ? 10.93 0.211 10.984 1 97.31 84 VAL A N 1
ATOM 645 C CA . VAL A 1 84 ? 12.094 1.09 10.93 1 97.31 84 VAL A CA 1
ATOM 646 C C . VAL A 1 84 ? 13.375 0.259 11.016 1 97.31 84 VAL A C 1
ATOM 648 O O . VAL A 1 84 ? 13.461 -0.679 11.812 1 97.31 84 VAL A O 1
ATOM 651 N N . GLN A 1 85 ? 14.297 0.604 10.203 1 95.25 85 GLN A N 1
ATOM 652 C CA . GLN A 1 85 ? 15.586 -0.071 10.242 1 95.25 85 GLN A CA 1
ATOM 653 C C . GLN A 1 85 ? 16.344 0.271 11.523 1 95.25 85 GLN A C 1
ATOM 655 O O . GLN A 1 85 ? 16.312 1.414 11.984 1 95.25 85 GLN A O 1
ATOM 660 N N . THR A 1 86 ? 17.047 -0.684 12.055 1 94.69 86 THR A N 1
ATOM 661 C CA . THR A 1 86 ? 17.906 -0.475 13.219 1 94.69 86 THR A CA 1
ATOM 662 C C . THR A 1 86 ? 19.328 -0.984 12.953 1 94.69 86 THR A C 1
ATOM 664 O O . THR A 1 86 ? 19.5 -1.983 12.258 1 94.69 86 THR A O 1
ATOM 667 N N . PRO A 1 87 ? 20.266 -0.355 13.414 1 92.88 87 PRO A N 1
ATOM 668 C CA . PRO A 1 87 ? 20.188 0.892 14.18 1 92.88 87 PRO A CA 1
ATOM 669 C C . PRO A 1 87 ? 19.938 2.111 13.297 1 92.88 87 PRO A C 1
ATOM 671 O O . PRO A 1 87 ? 20.281 2.094 12.109 1 92.88 87 PRO A O 1
ATOM 674 N N . SER A 1 88 ? 19.234 3.072 13.812 1 93.56 88 SER A N 1
ATOM 675 C CA . SER A 1 88 ? 19.047 4.34 13.117 1 93.56 88 SER A CA 1
ATOM 676 C C . SER A 1 88 ? 18.75 5.473 14.094 1 93.56 88 SER A C 1
ATOM 678 O O . SER A 1 88 ? 18.281 5.227 15.211 1 93.56 88 SER A O 1
ATOM 680 N N . ARG A 1 89 ? 19.031 6.691 13.742 1 92.88 89 ARG A N 1
ATOM 681 C CA . ARG A 1 89 ? 18.719 7.875 14.539 1 92.88 89 ARG A CA 1
ATOM 682 C C . ARG A 1 89 ? 17.219 8.023 14.75 1 92.88 89 ARG A C 1
ATOM 684 O O . ARG A 1 89 ? 16.781 8.461 15.812 1 92.88 89 ARG A O 1
ATOM 691 N N . ALA A 1 90 ? 16.469 7.688 13.695 1 94.62 90 ALA A N 1
ATOM 692 C CA . ALA A 1 90 ? 15.008 7.762 13.812 1 94.62 90 ALA A CA 1
ATOM 693 C C . ALA A 1 90 ? 14.492 6.812 14.891 1 94.62 90 ALA A C 1
ATOM 695 O O . ALA A 1 90 ? 13.672 7.195 15.727 1 94.62 90 ALA A O 1
ATOM 696 N N . SER A 1 91 ? 15.008 5.586 14.828 1 96.25 91 SER A N 1
ATOM 697 C CA . SER A 1 91 ? 14.609 4.609 15.836 1 96.25 91 SER A CA 1
ATOM 698 C C . SER A 1 91 ? 14.945 5.094 17.25 1 96.25 91 SER A C 1
ATOM 700 O O . SER A 1 91 ? 14.109 5.012 18.156 1 96.25 91 SER A O 1
ATOM 702 N N . ASP A 1 92 ? 16.125 5.617 17.438 1 96.31 92 ASP A N 1
ATOM 703 C CA . ASP A 1 92 ? 16.562 6.113 18.75 1 96.31 92 ASP A CA 1
ATOM 704 C C . ASP A 1 92 ? 15.609 7.188 19.266 1 96.31 92 ASP A C 1
ATOM 706 O O . ASP A 1 92 ? 15.188 7.141 20.438 1 96.31 92 ASP A O 1
ATOM 710 N N . LEU A 1 93 ? 15.305 8.055 18.391 1 96.75 93 LEU A N 1
ATOM 711 C CA . LEU A 1 93 ? 14.469 9.172 18.812 1 96.75 93 LEU A CA 1
ATOM 712 C C . LEU A 1 93 ? 13.031 8.719 19.062 1 96.75 93 LEU A C 1
ATOM 714 O O . LEU A 1 93 ? 12.367 9.211 19.984 1 96.75 93 LEU A O 1
ATOM 718 N N . LEU A 1 94 ? 12.555 7.812 18.281 1 98 94 LEU A N 1
ATOM 719 C CA . LEU A 1 94 ? 11.227 7.258 18.5 1 98 94 LEU A CA 1
ATOM 720 C C . LEU A 1 94 ? 11.125 6.586 19.859 1 98 94 LEU A C 1
ATOM 722 O O . LEU A 1 94 ? 10.125 6.746 20.578 1 98 94 LEU A O 1
ATOM 726 N N . HIS A 1 95 ? 12.133 5.879 20.188 1 97.69 95 HIS A N 1
ATOM 727 C CA . HIS A 1 95 ? 12.156 5.23 21.484 1 97.69 95 HIS A CA 1
ATOM 728 C C . HIS A 1 95 ? 12.164 6.254 22.609 1 97.69 95 HIS A C 1
ATOM 730 O O . HIS A 1 95 ? 11.523 6.055 23.641 1 97.69 95 HIS A O 1
ATOM 736 N N . SER A 1 96 ? 12.875 7.27 22.422 1 96.12 96 SER A N 1
ATOM 737 C CA . SER A 1 96 ? 12.977 8.312 23.438 1 96.12 96 SER A CA 1
ATOM 738 C C . SER A 1 96 ? 11.664 9.078 23.578 1 96.12 96 SER A C 1
ATOM 740 O O . SER A 1 96 ? 11.266 9.453 24.672 1 96.12 96 SER A O 1
ATOM 742 N N . SER A 1 97 ? 10.992 9.344 22.484 1 97 97 SER A N 1
ATOM 743 C CA . SER A 1 97 ? 9.789 10.172 22.469 1 97 97 SER A CA 1
ATOM 744 C C . SER A 1 97 ? 8.555 9.367 22.844 1 97 97 SER A C 1
ATOM 746 O O . SER A 1 97 ? 7.738 9.812 23.641 1 97 97 SER A O 1
ATOM 748 N N . GLY A 1 98 ? 8.414 8.242 22.203 1 97.62 98 GLY A N 1
ATOM 749 C CA . GLY A 1 98 ? 7.234 7.414 22.391 1 97.62 98 GLY A CA 1
ATOM 750 C C . GLY A 1 98 ? 6.02 7.941 21.641 1 97.62 98 GLY A C 1
ATOM 751 O O . GLY A 1 98 ? 4.969 7.301 21.625 1 97.62 98 GLY A O 1
ATOM 752 N N . SER A 1 99 ? 6.156 9.125 21.062 1 97.94 99 SER A N 1
ATOM 753 C CA . SER A 1 99 ? 5.086 9.758 20.297 1 97.94 99 SER A CA 1
ATOM 754 C C . SER A 1 99 ? 5.562 10.148 18.906 1 97.94 99 SER A C 1
ATOM 756 O O . SER A 1 99 ? 6.742 10.445 18.703 1 97.94 99 SER A O 1
ATOM 758 N N . MET A 1 100 ? 4.641 10.117 17.984 1 98.56 100 MET A N 1
ATOM 759 C CA . MET A 1 100 ? 5.012 10.406 16.594 1 98.56 100 MET A CA 1
ATOM 760 C C . MET A 1 100 ? 3.793 10.852 15.789 1 98.56 100 MET A C 1
ATOM 762 O O . MET A 1 100 ? 2.654 10.68 16.234 1 98.56 100 MET A O 1
ATOM 766 N N . VAL A 1 101 ? 4.055 11.43 14.703 1 98.12 101 VAL A N 1
ATOM 767 C CA . VAL A 1 101 ? 3.027 11.766 13.727 1 98.12 101 VAL A CA 1
ATOM 768 C C . VAL A 1 101 ? 3.295 11.016 12.422 1 98.12 101 VAL A C 1
ATOM 770 O O . VAL A 1 101 ? 4.41 11.047 11.898 1 98.12 101 VAL A O 1
ATOM 773 N N . LEU A 1 102 ? 2.33 10.258 11.953 1 98.75 102 LEU A N 1
ATOM 774 C CA . LEU A 1 102 ? 2.381 9.617 10.641 1 98.75 102 LEU A CA 1
ATOM 775 C C . LEU A 1 102 ? 1.732 10.5 9.578 1 98.75 102 LEU A C 1
ATOM 777 O O . LEU A 1 102 ? 0.514 10.695 9.586 1 98.75 102 LEU A O 1
ATOM 781 N N . ASN A 1 103 ? 2.547 11.023 8.68 1 96.94 103 ASN A N 1
ATOM 782 C CA . ASN A 1 103 ? 2.113 11.93 7.625 1 96.94 103 ASN A CA 1
ATOM 783 C C . ASN A 1 103 ? 1.941 11.203 6.297 1 96.94 103 ASN A C 1
ATOM 785 O O . ASN A 1 103 ? 2.924 10.766 5.691 1 96.94 103 ASN A O 1
ATOM 789 N N . MET A 1 104 ? 0.688 11.055 5.852 1 96.38 104 MET A N 1
ATOM 790 C CA . MET A 1 104 ? 0.423 10.414 4.566 1 96.38 104 MET A CA 1
ATOM 791 C C . MET A 1 104 ? 0.673 11.383 3.414 1 96.38 104 MET A C 1
ATOM 793 O O . MET A 1 104 ? -0.05 12.367 3.258 1 96.38 104 MET A O 1
ATOM 797 N N . LEU A 1 105 ? 1.605 11.055 2.553 1 93.75 105 LEU A N 1
ATOM 798 C CA . LEU A 1 105 ? 2.061 12.023 1.56 1 93.75 105 LEU A CA 1
ATOM 799 C C . LEU A 1 105 ? 1.131 12.039 0.351 1 93.75 105 LEU A C 1
ATOM 801 O O . LEU A 1 105 ? 0.64 10.984 -0.072 1 93.75 105 LEU A O 1
ATOM 805 N N . ALA A 1 106 ? 0.989 13.203 -0.137 1 87.31 106 ALA A N 1
ATOM 806 C CA . ALA A 1 106 ? 0.238 13.414 -1.372 1 87.31 106 ALA A CA 1
ATOM 807 C C . ALA A 1 106 ? 1.16 13.375 -2.588 1 87.31 106 ALA A C 1
ATOM 809 O O . ALA A 1 106 ? 2.383 13.469 -2.451 1 87.31 106 ALA A O 1
ATOM 810 N N . HIS A 1 107 ? 0.506 13.25 -3.67 1 83.12 107 HIS A N 1
ATOM 811 C CA . HIS A 1 107 ? 1.191 13.141 -4.953 1 83.12 107 HIS A CA 1
ATOM 812 C C . HIS A 1 107 ? 2.188 14.281 -5.141 1 83.12 107 HIS A C 1
ATOM 814 O O . HIS A 1 107 ? 3.229 14.102 -5.777 1 83.12 107 HIS A O 1
ATOM 820 N N . GLU A 1 108 ? 2.027 15.461 -4.551 1 77.56 108 GLU A N 1
ATOM 821 C CA . GLU A 1 108 ? 2.85 16.656 -4.719 1 77.56 108 GLU A CA 1
ATOM 822 C C . GLU A 1 108 ? 4.062 16.625 -3.795 1 77.56 108 GLU A C 1
ATOM 824 O O . GLU A 1 108 ? 4.938 17.484 -3.881 1 77.56 108 GLU A O 1
ATOM 829 N N . GLN A 1 109 ? 4.207 15.602 -3.094 1 87.31 109 GLN A N 1
ATOM 830 C CA . GLN A 1 109 ? 5.164 15.664 -1.993 1 87.31 109 GLN A CA 1
ATOM 831 C C . GLN A 1 109 ? 6.293 14.656 -2.182 1 87.31 109 GLN A C 1
ATOM 833 O O . GLN A 1 109 ? 6.734 14.023 -1.22 1 87.31 109 GLN A O 1
ATOM 838 N N . VAL A 1 110 ? 6.727 14.484 -3.369 1 87 110 VAL A N 1
ATOM 839 C CA . VAL A 1 110 ? 7.879 13.633 -3.664 1 87 110 VAL A CA 1
ATOM 840 C C . VAL A 1 110 ? 9.109 14.156 -2.916 1 87 110 VAL A C 1
ATOM 842 O O . VAL A 1 110 ? 9.883 13.367 -2.369 1 87 110 VAL A O 1
ATOM 845 N N . GLN A 1 111 ? 9.258 15.461 -2.795 1 82.5 111 GLN A N 1
ATOM 846 C CA . GLN A 1 111 ? 10.391 16.078 -2.117 1 82.5 111 GLN A CA 1
ATOM 847 C C . GLN A 1 111 ? 10.453 15.656 -0.651 1 82.5 111 GLN A C 1
ATOM 849 O O . GLN A 1 111 ? 11.531 15.391 -0.119 1 82.5 111 GLN A O 1
ATOM 854 N N . GLN A 1 112 ? 9.305 15.664 -0.011 1 90.81 112 GLN A N 1
ATOM 855 C CA . GLN A 1 112 ? 9.242 15.242 1.383 1 90.81 112 GLN A CA 1
ATOM 856 C C . GLN A 1 112 ? 9.719 13.797 1.535 1 90.81 112 GLN A C 1
ATOM 858 O O . GLN A 1 112 ? 10.477 13.484 2.449 1 90.81 112 GLN A O 1
ATOM 863 N N . SER A 1 113 ? 9.281 12.93 0.612 1 93.56 113 SER A N 1
ATOM 864 C CA . SER A 1 113 ? 9.695 11.531 0.675 1 93.56 113 SER A CA 1
ATOM 865 C C . SER A 1 113 ? 11.211 11.398 0.602 1 93.56 113 SER A C 1
ATOM 867 O O . SER A 1 113 ? 11.812 10.656 1.383 1 93.56 113 SER A O 1
ATOM 869 N N . ILE A 1 114 ? 11.805 12.141 -0.265 1 86.38 114 ILE A N 1
ATOM 870 C CA . ILE A 1 114 ? 13.242 12.062 -0.483 1 86.38 114 ILE A CA 1
ATOM 871 C C . ILE A 1 114 ? 13.977 12.625 0.73 1 86.38 114 ILE A C 1
ATOM 873 O O . ILE A 1 114 ? 14.938 12.023 1.218 1 86.38 114 ILE A O 1
ATOM 877 N N . ALA A 1 115 ? 13.531 13.742 1.23 1 89.19 115 ALA A N 1
ATOM 878 C CA . ALA A 1 115 ? 14.188 14.406 2.35 1 89.19 115 ALA A CA 1
ATOM 879 C C . ALA A 1 115 ? 14.25 13.5 3.574 1 89.19 115 ALA A C 1
ATOM 881 O O . ALA A 1 115 ? 15.281 13.43 4.25 1 89.19 115 ALA A O 1
ATOM 882 N N . PHE A 1 116 ? 13.234 12.781 3.812 1 95.5 116 PHE A N 1
ATOM 883 C CA . PHE A 1 116 ? 13.148 12.008 5.047 1 95.5 116 PHE A CA 1
ATOM 884 C C . PHE A 1 116 ? 13.633 10.578 4.832 1 95.5 116 PHE A C 1
ATOM 886 O O . PHE A 1 116 ? 13.562 9.75 5.738 1 95.5 116 PHE A O 1
ATOM 893 N N . SER A 1 117 ? 14.039 10.242 3.633 1 89.06 117 SER A N 1
ATOM 894 C CA . SER A 1 117 ? 14.703 8.969 3.371 1 89.06 117 SER A CA 1
ATOM 895 C C . SER A 1 117 ? 16.219 9.117 3.439 1 89.06 117 SER A C 1
ATOM 897 O O . SER A 1 117 ? 16.953 8.125 3.311 1 89.06 117 SER A O 1
ATOM 899 N N . SER A 1 118 ? 16.672 10.375 3.717 1 78.75 118 SER A N 1
ATOM 900 C CA . SER A 1 118 ? 18.094 10.664 3.725 1 78.75 118 SER A CA 1
ATOM 901 C C . SER A 1 118 ? 18.625 10.773 5.148 1 78.75 118 SER A C 1
ATOM 903 O O . SER A 1 118 ? 18.172 11.617 5.926 1 78.75 118 SER A O 1
ATOM 905 N N . PRO A 1 119 ? 19.609 10.047 5.551 1 69.94 119 PRO A N 1
ATOM 906 C CA . PRO A 1 119 ? 20.125 10.062 6.926 1 69.94 119 PRO A CA 1
ATOM 907 C C . PRO A 1 119 ? 20.891 11.336 7.258 1 69.94 119 PRO A C 1
ATOM 909 O O . PRO A 1 119 ? 20.922 11.758 8.414 1 69.94 119 PRO A O 1
ATOM 912 N N . THR A 1 120 ? 21.516 11.945 6.406 1 68 120 THR A N 1
ATOM 913 C CA . THR A 1 120 ? 22.5 12.977 6.734 1 68 120 THR A CA 1
ATOM 914 C C . THR A 1 120 ? 21.906 14.367 6.492 1 68 120 THR A C 1
ATOM 916 O O . THR A 1 120 ? 22.484 15.375 6.902 1 68 120 THR A O 1
ATOM 919 N N . ALA A 1 121 ? 20.781 14.438 6.078 1 66.69 121 ALA A N 1
ATOM 920 C CA . ALA A 1 121 ? 20.25 15.742 5.672 1 66.69 121 ALA A CA 1
ATOM 921 C C . ALA A 1 121 ? 19.531 16.422 6.828 1 66.69 121 ALA A C 1
ATOM 923 O O . ALA A 1 121 ? 19.125 15.766 7.793 1 66.69 121 ALA A O 1
ATOM 924 N N . ASP A 1 122 ? 19.734 17.734 6.879 1 83.44 122 ASP A N 1
ATOM 925 C CA . ASP A 1 122 ? 18.734 18.5 7.613 1 83.44 122 ASP A CA 1
ATOM 926 C C . ASP A 1 122 ? 17.344 18.281 7.02 1 83.44 122 ASP A C 1
ATOM 928 O O . ASP A 1 122 ? 16.906 19.047 6.164 1 83.44 122 ASP A O 1
ATOM 932 N N . GLN A 1 123 ? 16.703 17.297 7.508 1 90.12 123 GLN A N 1
ATOM 933 C CA . GLN A 1 123 ? 15.508 16.75 6.863 1 90.12 123 GLN A CA 1
ATOM 934 C C . GLN A 1 123 ? 14.398 17.781 6.766 1 90.12 123 GLN A C 1
ATOM 936 O O . GLN A 1 123 ? 13.625 17.797 5.809 1 90.12 123 GLN A O 1
ATOM 941 N N . PHE A 1 124 ? 14.375 18.656 7.656 1 89.19 124 PHE A N 1
ATOM 942 C CA . PHE A 1 124 ? 13.258 19.578 7.75 1 89.19 124 PHE A CA 1
ATOM 943 C C . PHE A 1 124 ? 13.57 20.891 7.02 1 89.19 124 PHE A C 1
ATOM 945 O O . PHE A 1 124 ? 12.711 21.766 6.91 1 89.19 124 PHE A O 1
ATOM 952 N N . LYS A 1 125 ? 14.797 20.812 6.5 1 79.88 125 LYS A N 1
ATOM 953 C CA . LYS A 1 125 ? 15.164 22 5.742 1 79.88 125 LYS A CA 1
ATOM 954 C C . LYS A 1 125 ? 14.305 22.156 4.492 1 79.88 125 LYS A C 1
ATOM 956 O O . LYS A 1 125 ? 14.125 21.188 3.742 1 79.88 125 LYS A O 1
ATOM 961 N N . ASP A 1 126 ? 13.578 23.203 4.246 1 73 126 ASP A N 1
ATOM 962 C CA . ASP A 1 126 ? 12.805 23.547 3.062 1 73 126 ASP A CA 1
ATOM 963 C C . ASP A 1 126 ? 11.531 22.719 2.973 1 73 126 ASP A C 1
ATOM 965 O O . ASP A 1 126 ? 11 22.5 1.882 1 73 126 ASP A O 1
ATOM 969 N N . ILE A 1 127 ? 11.188 22.062 4.031 1 81.62 127 ILE A N 1
ATOM 970 C CA . ILE A 1 127 ? 9.945 21.297 4.109 1 81.62 127 ILE A CA 1
ATOM 971 C C . ILE A 1 127 ? 8.945 22.031 4.996 1 81.62 127 ILE A C 1
ATOM 973 O O . ILE A 1 127 ? 9.219 22.297 6.168 1 81.62 127 ILE A O 1
ATOM 977 N N . PRO A 1 128 ? 7.844 22.406 4.445 1 76.94 128 PRO A N 1
ATOM 978 C CA . PRO A 1 128 ? 6.84 23.078 5.277 1 76.94 128 PRO A CA 1
ATOM 979 C C . PRO A 1 128 ? 6.254 22.156 6.344 1 76.94 128 PRO A C 1
ATOM 981 O O . PRO A 1 128 ? 5.777 21.062 6.031 1 76.94 128 PRO A O 1
ATOM 984 N N . PHE A 1 129 ? 6.355 22.562 7.574 1 83.38 129 PHE A N 1
ATOM 985 C CA . PHE A 1 129 ? 5.793 21.828 8.703 1 83.38 129 PHE A CA 1
ATOM 986 C C . PHE A 1 129 ? 5.414 22.781 9.828 1 83.38 129 PHE A C 1
ATOM 988 O O . PHE A 1 129 ? 5.73 23.984 9.773 1 83.38 129 PHE A O 1
ATOM 995 N N . PHE A 1 130 ? 4.633 22.312 10.82 1 76.62 130 PHE A N 1
ATOM 996 C CA . PHE A 1 130 ? 4.328 23.047 12.039 1 76.62 130 PHE A CA 1
ATOM 997 C C . PHE A 1 130 ? 4.391 22.141 13.258 1 76.62 130 PHE A C 1
ATOM 999 O O . PHE A 1 130 ? 4.289 20.922 13.125 1 76.62 130 PHE A O 1
ATOM 1006 N N . ASP A 1 131 ? 4.629 22.719 14.375 1 81.38 131 ASP A N 1
ATOM 1007 C CA . ASP A 1 131 ? 4.582 21.953 15.625 1 81.38 131 ASP A CA 1
ATOM 1008 C C . ASP A 1 131 ? 3.16 21.891 16.172 1 81.38 131 ASP A C 1
ATOM 1010 O O . ASP A 1 131 ? 2.5 22.922 16.328 1 81.38 131 ASP A O 1
ATOM 1014 N N . ASP A 1 132 ? 2.77 20.656 16.344 1 82.88 132 ASP A N 1
ATOM 1015 C CA . ASP A 1 132 ? 1.47 20.547 17 1 82.88 132 ASP A CA 1
ATOM 1016 C C . ASP A 1 132 ? 1.446 21.312 18.312 1 82.88 132 ASP A C 1
ATOM 1018 O O . ASP A 1 132 ? 2.369 21.203 19.125 1 82.88 132 ASP A O 1
ATOM 1022 N N . PRO A 1 133 ? 0.439 22.109 18.547 1 72.75 133 PRO A N 1
ATOM 1023 C CA . PRO A 1 133 ? 0.433 23.016 19.703 1 72.75 133 PRO A CA 1
ATOM 1024 C C . PRO A 1 133 ? 0.346 22.266 21.031 1 72.75 133 PRO A C 1
ATOM 1026 O O . PRO A 1 133 ? 0.765 22.781 22.078 1 72.75 133 PRO A O 1
ATOM 1029 N N . ILE A 1 134 ? -0.137 21.078 21.016 1 78.25 134 ILE A N 1
ATOM 1030 C CA . ILE A 1 134 ? -0.333 20.344 22.25 1 78.25 134 ILE A CA 1
ATOM 1031 C C . ILE A 1 134 ? 0.86 19.422 22.5 1 78.25 134 ILE A C 1
ATOM 1033 O O . ILE A 1 134 ? 1.472 19.453 23.578 1 78.25 134 ILE A O 1
ATOM 1037 N N . THR A 1 135 ? 1.291 18.75 21.562 1 85.94 135 THR A N 1
ATOM 1038 C CA . THR A 1 135 ? 2.289 17.703 21.75 1 85.94 135 THR A CA 1
ATOM 1039 C C . THR A 1 135 ? 3.682 18.219 21.391 1 85.94 135 THR A C 1
ATOM 1041 O O . THR A 1 135 ? 4.688 17.609 21.766 1 85.94 135 THR A O 1
ATOM 1044 N N . GLY A 1 136 ? 3.654 19.297 20.578 1 86 136 GLY A N 1
ATOM 1045 C CA . GLY A 1 136 ? 4.926 19.812 20.094 1 86 136 GLY A CA 1
ATOM 1046 C C . GLY A 1 136 ? 5.5 19 18.938 1 86 136 GLY A C 1
ATOM 1047 O O . GLY A 1 136 ? 6.547 19.359 18.391 1 86 136 GLY A O 1
ATOM 1048 N N . LEU A 1 137 ? 4.91 17.969 18.516 1 93.25 137 LEU A N 1
ATOM 1049 C CA . LEU A 1 137 ? 5.406 17.125 17.438 1 93.25 137 LEU A CA 1
ATOM 1050 C C . LEU A 1 137 ? 5.32 17.828 16.094 1 93.25 137 LEU A C 1
ATOM 1052 O O . LEU A 1 137 ? 4.352 18.531 15.82 1 93.25 137 LEU A O 1
ATOM 1056 N N . PRO A 1 138 ? 6.281 17.625 15.25 1 93.31 138 PRO A N 1
ATOM 1057 C CA . PRO A 1 138 ? 6.238 18.234 13.922 1 93.31 138 PRO A CA 1
ATOM 1058 C C . PRO A 1 138 ? 5.219 17.562 13 1 93.31 138 PRO A C 1
ATOM 1060 O O . PRO A 1 138 ? 5.203 16.328 12.875 1 93.31 138 PRO A O 1
ATOM 1063 N N . VAL A 1 139 ? 4.398 18.344 12.344 1 89.19 139 VAL A N 1
ATOM 1064 C CA . VAL A 1 139 ? 3.383 17.891 11.398 1 89.19 139 VAL A CA 1
ATOM 1065 C C . VAL A 1 139 ? 3.662 18.484 10.016 1 89.19 139 VAL A C 1
ATOM 1067 O O . VAL A 1 139 ? 3.789 19.703 9.867 1 89.19 139 VAL A O 1
ATOM 1070 N N . LEU A 1 140 ? 3.807 17.625 9.023 1 89.75 140 LEU A N 1
ATOM 1071 C CA . LEU A 1 140 ? 4.066 18.109 7.668 1 89.75 140 LEU A CA 1
ATOM 1072 C C . LEU A 1 140 ? 2.818 18.766 7.078 1 89.75 140 LEU A C 1
ATOM 1074 O O . LEU A 1 140 ? 1.706 18.266 7.262 1 89.75 140 LEU A O 1
ATOM 1078 N N . MET A 1 141 ? 3.033 19.797 6.355 1 79.69 141 MET A N 1
ATOM 1079 C CA . MET A 1 141 ? 1.922 20.484 5.719 1 79.69 141 MET A CA 1
ATOM 1080 C C . MET A 1 141 ? 1.603 19.875 4.359 1 79.69 141 MET A C 1
ATOM 1082 O O . MET A 1 141 ? 2.502 19.422 3.654 1 79.69 141 MET A O 1
ATOM 1086 N N . GLY A 1 142 ? 0.287 19.844 4.004 1 77.12 142 GLY A N 1
ATOM 1087 C CA . GLY A 1 142 ? -0.115 19.484 2.65 1 77.12 142 GLY A CA 1
ATOM 1088 C C . GLY A 1 142 ? -0.317 18 2.453 1 77.12 142 GLY A C 1
ATOM 1089 O O . GLY A 1 142 ? -0.59 17.547 1.34 1 77.12 142 GLY A O 1
ATOM 1090 N N . THR A 1 143 ? -0.221 17.297 3.5 1 88 143 THR A N 1
ATOM 1091 C CA . THR A 1 143 ? -0.362 15.852 3.385 1 88 143 THR A CA 1
ATOM 1092 C C . THR A 1 143 ? -1.817 15.469 3.131 1 88 143 THR A C 1
ATOM 1094 O O . THR A 1 143 ? -2.709 16.312 3.199 1 88 143 THR A O 1
ATOM 1097 N N . LEU A 1 144 ? -2.018 14.242 2.771 1 85.25 144 LEU A N 1
ATOM 1098 C CA . LEU A 1 144 ? -3.371 13.719 2.645 1 85.25 144 LEU A CA 1
ATOM 1099 C C . LEU A 1 144 ? -4.066 13.664 4 1 85.25 144 LEU A C 1
ATOM 1101 O O . LEU A 1 144 ? -5.297 13.656 4.074 1 85.25 144 LEU A O 1
ATOM 1105 N N . GLY A 1 145 ? -3.311 13.641 4.992 1 87.62 145 GLY A N 1
ATOM 1106 C CA . GLY A 1 145 ? -3.715 13.539 6.383 1 87.62 145 GLY A CA 1
ATOM 1107 C C . GLY A 1 145 ? -2.59 13.094 7.301 1 87.62 145 GLY A C 1
ATOM 1108 O O . GLY A 1 145 ? -1.526 12.688 6.832 1 87.62 145 GLY A O 1
ATOM 1109 N N . ALA A 1 146 ? -2.826 13.273 8.578 1 92.69 146 ALA A N 1
ATOM 1110 C CA . ALA A 1 146 ? -1.824 12.906 9.578 1 92.69 146 ALA A CA 1
ATOM 1111 C C . ALA A 1 146 ? -2.471 12.219 10.773 1 92.69 146 ALA A C 1
ATOM 1113 O O . ALA A 1 146 ? -3.596 12.547 11.156 1 92.69 146 ALA A O 1
ATOM 1114 N N . MET A 1 147 ? -1.771 11.281 11.297 1 96.75 147 MET A N 1
ATOM 1115 C CA . MET A 1 147 ? -2.199 10.586 12.5 1 96.75 147 MET A CA 1
ATOM 1116 C C . MET A 1 147 ? -1.236 10.844 13.656 1 96.75 147 MET A C 1
ATOM 1118 O O . MET A 1 147 ? -0.039 10.578 13.539 1 96.75 147 MET A O 1
ATOM 1122 N N . HIS A 1 148 ? -1.778 11.398 14.68 1 96.38 148 HIS A N 1
ATOM 1123 C CA . HIS A 1 148 ? -1.005 11.508 15.914 1 96.38 148 HIS A CA 1
ATOM 1124 C C . HIS A 1 148 ? -1.075 10.219 16.719 1 96.38 148 HIS A C 1
ATOM 1126 O O . HIS A 1 148 ? -2.164 9.75 17.062 1 96.38 148 HIS A O 1
ATOM 1132 N N . CYS A 1 149 ? 0.133 9.719 17.031 1 98.44 149 CYS A N 1
ATOM 1133 C CA . CYS A 1 149 ? 0.148 8.375 17.594 1 98.44 149 CYS A CA 1
ATOM 1134 C C . CYS A 1 149 ? 1.063 8.297 18.812 1 98.44 149 CYS A C 1
ATOM 1136 O O . CYS A 1 149 ? 1.969 9.117 18.969 1 98.44 149 CYS A O 1
ATOM 1138 N N . GLU A 1 150 ? 0.777 7.301 19.625 1 98.44 150 GLU A N 1
ATOM 1139 C CA . GLU A 1 150 ? 1.642 6.863 20.719 1 98.44 150 GLU A CA 1
ATOM 1140 C C . GLU A 1 150 ? 2.021 5.391 20.562 1 98.44 150 GLU A C 1
ATOM 1142 O O . GLU A 1 150 ? 1.209 4.578 20.109 1 98.44 150 GLU A O 1
ATOM 1147 N N . VAL A 1 151 ? 3.203 5.059 21.016 1 98.56 151 VAL A N 1
ATOM 1148 C CA . VAL A 1 151 ? 3.678 3.684 20.875 1 98.56 151 VAL A CA 1
ATOM 1149 C C . VAL A 1 151 ? 2.801 2.746 21.703 1 98.56 151 VAL A C 1
ATOM 1151 O O . VAL A 1 151 ? 2.449 3.057 22.844 1 98.56 151 VAL A O 1
ATOM 1154 N N . TYR A 1 152 ? 2.385 1.685 21.125 1 98.5 152 TYR A N 1
ATOM 1155 C CA . TYR A 1 152 ? 1.639 0.617 21.781 1 98.5 152 TYR A CA 1
ATOM 1156 C C . TYR A 1 152 ? 2.527 -0.595 22.047 1 98.5 152 TYR A C 1
ATOM 1158 O O . TYR A 1 152 ? 2.529 -1.151 23.141 1 98.5 152 TYR A O 1
ATOM 1166 N N . LYS A 1 153 ? 3.27 -1.015 21.047 1 98.06 153 LYS A N 1
ATOM 1167 C CA . LYS A 1 153 ? 4.172 -2.162 21.109 1 98.06 153 LYS A CA 1
ATOM 1168 C C . LYS A 1 153 ? 5.27 -2.051 20.062 1 98.06 153 LYS A C 1
ATOM 1170 O O . LYS A 1 153 ? 5.027 -1.572 18.953 1 98.06 153 LYS A O 1
ATOM 1175 N N . VAL A 1 154 ? 6.477 -2.459 20.422 1 98.44 154 VAL A N 1
ATOM 1176 C CA . VAL A 1 154 ? 7.574 -2.543 19.453 1 98.44 154 VAL A CA 1
ATOM 1177 C C . VAL A 1 154 ? 8.086 -3.98 19.391 1 98.44 154 VAL A C 1
ATOM 1179 O O . VAL A 1 154 ? 8.344 -4.609 20.406 1 98.44 154 VAL A O 1
ATOM 1182 N N . VAL A 1 155 ? 8.18 -4.516 18.203 1 97.94 155 VAL A N 1
ATOM 1183 C CA . VAL A 1 155 ? 8.641 -5.883 17.984 1 97.94 155 VAL A CA 1
ATOM 1184 C C . VAL A 1 155 ? 9.938 -5.875 17.203 1 97.94 155 VAL A C 1
ATOM 1186 O O . VAL A 1 155 ? 9.984 -5.367 16.078 1 97.94 155 VAL A O 1
ATOM 1189 N N . GLN A 1 156 ? 10.969 -6.426 17.734 1 97.38 156 GLN A N 1
ATOM 1190 C CA . GLN A 1 156 ? 12.234 -6.547 17.031 1 97.38 156 GLN A CA 1
ATOM 1191 C C . GLN A 1 156 ? 12.195 -7.676 16.016 1 97.38 156 GLN A C 1
ATOM 1193 O O . GLN A 1 156 ? 11.883 -8.82 16.359 1 97.38 156 GLN A O 1
ATOM 1198 N N . LEU A 1 157 ? 12.5 -7.402 14.742 1 97.75 157 LEU A N 1
ATOM 1199 C CA . LEU A 1 157 ? 12.43 -8.352 13.633 1 97.75 157 LEU A CA 1
ATOM 1200 C C . LEU A 1 157 ? 13.625 -8.18 12.703 1 97.75 157 LEU A C 1
ATOM 1202 O O . LEU A 1 157 ? 13.578 -7.383 11.766 1 97.75 157 LEU A O 1
ATOM 1206 N N . GLY A 1 158 ? 14.664 -8.922 12.93 1 95.75 158 GLY A N 1
ATOM 1207 C CA . GLY A 1 158 ? 15.875 -8.789 12.125 1 95.75 158 GLY A CA 1
ATOM 1208 C C . GLY A 1 158 ? 16.531 -7.43 12.273 1 95.75 158 GLY A C 1
ATOM 1209 O O . GLY A 1 158 ? 16.797 -6.98 13.383 1 95.75 158 GLY A O 1
ATOM 1210 N N . ASP A 1 159 ? 16.812 -6.848 11.18 1 95.69 159 ASP A N 1
ATOM 1211 C CA . ASP A 1 159 ? 17.469 -5.547 11.203 1 95.69 159 ASP A CA 1
ATOM 1212 C C . ASP A 1 159 ? 16.453 -4.414 11.195 1 95.69 159 ASP A C 1
ATOM 1214 O O . ASP A 1 159 ? 16.781 -3.264 10.906 1 95.69 159 ASP A O 1
ATOM 1218 N N . HIS A 1 160 ? 15.211 -4.758 11.469 1 97.69 160 HIS A N 1
ATOM 1219 C CA . HIS A 1 160 ? 14.156 -3.764 11.625 1 97.69 160 HIS A CA 1
ATOM 1220 C C . HIS A 1 160 ? 13.398 -3.975 12.93 1 97.69 160 HIS A C 1
ATOM 1222 O O . HIS A 1 160 ? 13.555 -5.008 13.586 1 97.69 160 HIS A O 1
ATOM 1228 N N . GLU A 1 161 ? 12.688 -2.986 13.281 1 97.81 161 GLU A N 1
ATOM 1229 C CA . GLU A 1 161 ? 11.672 -3.096 14.32 1 97.81 161 GLU A CA 1
ATOM 1230 C C . GLU A 1 161 ? 10.305 -2.635 13.812 1 97.81 161 GLU A C 1
ATOM 1232 O O . GLU A 1 161 ? 10.219 -1.666 13.047 1 97.81 161 GLU A O 1
ATOM 1237 N N . MET A 1 162 ? 9.336 -3.402 14.18 1 98.62 162 MET A N 1
ATOM 1238 C CA . MET A 1 162 ? 7.961 -3.047 13.852 1 98.62 162 MET A CA 1
ATOM 1239 C C . MET A 1 162 ? 7.32 -2.244 14.984 1 98.62 162 MET A C 1
ATOM 1241 O O . MET A 1 162 ? 7.25 -2.713 16.125 1 98.62 162 MET A O 1
ATOM 1245 N N . TRP A 1 163 ? 6.93 -1.071 14.68 1 98.75 163 TRP A N 1
ATOM 1246 C CA . TRP A 1 163 ? 6.238 -0.193 15.617 1 98.75 163 TRP A CA 1
ATOM 1247 C C . TRP A 1 163 ? 4.727 -0.304 15.453 1 98.75 163 TRP A C 1
ATOM 1249 O O . TRP A 1 163 ? 4.191 -0.028 14.375 1 98.75 163 TRP A O 1
ATOM 1259 N N . ILE A 1 164 ? 4.09 -0.783 16.453 1 98.81 164 ILE A N 1
ATOM 1260 C CA . ILE A 1 164 ? 2.633 -0.759 16.547 1 98.81 164 ILE A CA 1
ATOM 1261 C C . ILE A 1 164 ? 2.195 0.411 17.438 1 98.81 164 ILE A C 1
ATOM 1263 O O . ILE A 1 164 ? 2.6 0.51 18.594 1 98.81 164 ILE A O 1
ATOM 1267 N N . THR A 1 165 ? 1.359 1.286 16.844 1 98.81 165 THR A N 1
ATOM 1268 C CA . THR A 1 165 ? 1.076 2.535 17.547 1 98.81 165 THR A CA 1
ATOM 1269 C C . THR A 1 165 ? -0.428 2.777 17.625 1 98.81 165 THR A C 1
ATOM 1271 O O . THR A 1 165 ? -1.18 2.367 16.734 1 98.81 165 THR A O 1
ATOM 1274 N N . LYS A 1 166 ? -0.811 3.406 18.656 1 98.5 166 LYS A N 1
ATOM 1275 C CA . LYS A 1 166 ? -2.201 3.793 18.875 1 98.5 166 LYS A CA 1
ATOM 1276 C C . LYS A 1 166 ? -2.479 5.188 18.312 1 98.5 166 LYS A C 1
ATOM 1278 O O . LYS A 1 166 ? -1.755 6.137 18.625 1 98.5 166 LYS A O 1
ATOM 1283 N N . VAL A 1 167 ? -3.512 5.309 17.516 1 98.31 167 VAL A N 1
ATOM 1284 C CA . VAL A 1 167 ? -3.887 6.605 16.969 1 98.31 167 VAL A CA 1
ATOM 1285 C C . VAL A 1 167 ? -4.715 7.379 17.984 1 98.31 167 VAL A C 1
ATOM 1287 O O . VAL A 1 167 ? -5.734 6.883 18.469 1 98.31 167 VAL A O 1
ATOM 1290 N N . LEU A 1 168 ? -4.316 8.594 18.25 1 96.25 168 LEU A N 1
ATOM 1291 C CA . LEU A 1 168 ? -5.004 9.43 19.234 1 96.25 168 LEU A CA 1
ATOM 1292 C C . LEU A 1 168 ? -5.836 10.5 18.547 1 96.25 168 LEU A C 1
ATOM 1294 O O . LEU A 1 168 ? -6.852 10.945 19.078 1 96.25 168 LEU A O 1
ATOM 1298 N N . LYS A 1 169 ? -5.266 10.898 17.422 1 90.56 169 LYS A N 1
ATOM 1299 C CA . LYS A 1 169 ? -5.859 12.008 16.688 1 90.56 169 LYS A CA 1
ATOM 1300 C C . LYS A 1 169 ? -5.543 11.922 15.203 1 90.56 169 LYS A C 1
ATOM 1302 O O . LYS A 1 169 ? -4.445 11.508 14.82 1 90.56 169 LYS A O 1
ATOM 1307 N N . VAL A 1 170 ? -6.598 12.266 14.406 1 90 170 VAL A N 1
ATOM 1308 C CA . VAL A 1 170 ? -6.391 12.305 12.961 1 90 170 VAL A CA 1
ATOM 1309 C C . VAL A 1 170 ? -6.629 13.727 12.445 1 90 170 VAL A C 1
ATOM 1311 O O . VAL A 1 170 ? -7.578 14.391 12.859 1 90 170 VAL A O 1
ATOM 1314 N N . GLU A 1 171 ? -5.684 14.148 11.633 1 82.5 171 GLU A N 1
ATOM 1315 C CA . GLU A 1 171 ? -5.844 15.398 10.891 1 82.5 171 GLU A CA 1
ATOM 1316 C C . GLU A 1 171 ? -6.129 15.133 9.422 1 82.5 171 GLU A C 1
ATOM 1318 O O . GLU A 1 171 ? -5.422 14.359 8.773 1 82.5 171 GLU A O 1
ATOM 1323 N N . GLU A 1 172 ? -7.117 15.758 8.938 1 75.75 172 GLU A N 1
ATOM 1324 C CA . GLU A 1 172 ? -7.457 15.602 7.531 1 75.75 172 GLU A CA 1
ATOM 1325 C C . GLU A 1 172 ? -6.531 16.422 6.645 1 75.75 172 GLU A C 1
ATOM 1327 O O . GLU A 1 172 ? -5.891 17.375 7.113 1 75.75 172 GLU A O 1
ATOM 1332 N N . GLY A 1 173 ? -6.461 16.016 5.363 1 74.38 173 GLY A N 1
ATOM 1333 C CA . GLY A 1 173 ? -5.605 16.688 4.402 1 74.38 173 GLY A CA 1
ATOM 1334 C C . GLY A 1 173 ? -6.215 17.953 3.844 1 74.38 173 GLY A C 1
ATOM 1335 O O . GLY A 1 173 ? -7.219 18.453 4.363 1 74.38 173 GLY A O 1
ATOM 1336 N N . VAL A 1 174 ? -5.453 18.672 2.895 1 62.91 174 VAL A N 1
ATOM 1337 C CA . VAL A 1 174 ? -5.832 19.969 2.35 1 62.91 174 VAL A CA 1
ATOM 1338 C C . VAL A 1 174 ? -6.484 19.781 0.98 1 62.91 174 VAL A C 1
ATOM 1340 O O . VAL A 1 174 ? -6.844 20.75 0.32 1 62.91 174 VAL A O 1
ATOM 1343 N N . GLY A 1 175 ? -6.695 18.562 0.554 1 60.56 175 GLY A N 1
ATOM 1344 C CA . GLY A 1 175 ? -7.312 18.297 -0.737 1 60.56 175 GLY A CA 1
ATOM 1345 C C . GLY A 1 175 ? -6.375 18.547 -1.905 1 60.56 175 GLY A C 1
ATOM 1346 O O . GLY A 1 175 ? -5.156 18.609 -1.728 1 60.56 175 GLY A O 1
ATOM 1347 N N . GLY A 1 176 ? -6.895 18.516 -3.166 1 56.25 176 GLY A N 1
ATOM 1348 C CA . GLY A 1 176 ? -6.094 18.719 -4.359 1 56.25 176 GLY A CA 1
ATOM 1349 C C . GLY A 1 176 ? -6.145 20.141 -4.875 1 56.25 176 GLY A C 1
ATOM 1350 O O . GLY A 1 176 ? -6.23 21.094 -4.086 1 56.25 176 GLY A O 1
ATOM 1351 N N . GLU A 1 177 ? -5.984 20.344 -6.113 1 51.91 177 GLU A N 1
ATOM 1352 C CA . GLU A 1 177 ? -5.832 21.625 -6.793 1 51.91 177 GLU A CA 1
ATOM 1353 C C . GLU A 1 177 ? -6.961 22.578 -6.426 1 51.91 177 GLU A C 1
ATOM 1355 O O . GLU A 1 177 ? -6.734 23.781 -6.254 1 51.91 177 GLU A O 1
ATOM 1360 N N . HIS A 1 178 ? -8.117 22.016 -6.242 1 52.19 178 HIS A N 1
ATOM 1361 C CA . HIS A 1 178 ? -9.25 22.891 -5.973 1 52.19 178 HIS A CA 1
ATOM 1362 C C . HIS A 1 178 ? -9.672 22.828 -4.508 1 52.19 178 HIS A C 1
ATOM 1364 O O . HIS A 1 178 ? -10.734 23.312 -4.141 1 52.19 178 HIS A O 1
ATOM 1370 N N . GLY A 1 179 ? -8.82 22.172 -3.824 1 57.06 179 GLY A N 1
ATOM 1371 C CA . GLY A 1 179 ? -9.086 22.094 -2.396 1 57.06 179 GLY A CA 1
ATOM 1372 C C . GLY A 1 179 ? -10.18 21.094 -2.045 1 57.06 179 GLY A C 1
ATOM 1373 O O . GLY A 1 179 ? -10.789 21.188 -0.98 1 57.06 179 GLY A O 1
ATOM 1374 N N . VAL A 1 180 ? -10.523 20.297 -3.039 1 56.22 180 VAL A N 1
ATOM 1375 C CA . VAL A 1 180 ? -11.578 19.312 -2.814 1 56.22 180 VAL A CA 1
ATOM 1376 C C . VAL A 1 180 ? -10.961 17.984 -2.357 1 56.22 180 VAL A C 1
ATOM 1378 O O . VAL A 1 180 ? -9.906 17.578 -2.848 1 56.22 180 VAL A O 1
ATOM 1381 N N . ARG A 1 181 ? -11.625 17.422 -1.436 1 60.62 181 ARG A N 1
ATOM 1382 C CA . ARG A 1 181 ? -11.18 16.172 -0.808 1 60.62 181 ARG A CA 1
ATOM 1383 C C . ARG A 1 181 ? -10.891 15.109 -1.854 1 60.62 181 ARG A C 1
ATOM 1385 O O . ARG A 1 181 ? -9.891 14.391 -1.761 1 60.62 181 ARG A O 1
ATOM 1392 N N . GLU A 1 182 ? -11.719 15.133 -2.828 1 60.38 182 GLU A N 1
ATOM 1393 C CA . GLU A 1 182 ? -11.688 14.055 -3.814 1 60.38 182 GLU A CA 1
ATOM 1394 C C . GLU A 1 182 ? -10.5 14.211 -4.758 1 60.38 182 GLU A C 1
ATOM 1396 O O . GLU A 1 182 ? -10.117 13.258 -5.445 1 60.38 182 GLU A O 1
ATOM 1401 N N . GLU A 1 183 ? -9.914 15.414 -4.586 1 62.31 183 GLU A N 1
ATOM 1402 C CA . GLU A 1 183 ? -8.844 15.68 -5.539 1 62.31 183 GLU A CA 1
ATOM 1403 C C . GLU A 1 183 ? -7.484 15.273 -4.973 1 62.31 183 GLU A C 1
ATOM 1405 O O . GLU A 1 183 ? -6.508 15.148 -5.715 1 62.31 183 GLU A O 1
ATOM 1410 N N . ALA A 1 184 ? -7.488 15.133 -3.727 1 72.56 184 ALA A N 1
ATOM 1411 C CA . ALA A 1 184 ? -6.207 14.742 -3.141 1 72.56 184 ALA A CA 1
ATOM 1412 C C . ALA A 1 184 ? -5.805 13.336 -3.578 1 72.56 184 ALA A C 1
ATOM 1414 O O . ALA A 1 184 ? -6.621 12.414 -3.531 1 72.56 184 ALA A O 1
ATOM 1415 N N . LYS A 1 185 ? -4.598 13.219 -4.129 1 82.94 185 LYS A N 1
ATOM 1416 C CA . LYS A 1 185 ? -4.113 11.922 -4.59 1 82.94 185 LYS A CA 1
ATOM 1417 C C . LYS A 1 185 ? -2.906 11.461 -3.775 1 82.94 185 LYS A C 1
ATOM 1419 O O . LYS A 1 185 ? -2.008 12.258 -3.488 1 82.94 185 LYS A O 1
ATOM 1424 N N . PRO A 1 186 ? -2.957 10.258 -3.412 1 92.5 186 PRO A N 1
ATOM 1425 C CA . PRO A 1 186 ? -1.849 9.734 -2.611 1 92.5 186 PRO A CA 1
ATOM 1426 C C . PRO A 1 186 ? -0.58 9.516 -3.432 1 92.5 186 PRO A C 1
ATOM 1428 O O . PRO A 1 186 ? -0.641 9.445 -4.664 1 92.5 186 PRO A O 1
ATOM 1431 N N . LEU A 1 187 ? 0.482 9.539 -2.814 1 93.56 187 LEU A N 1
ATOM 1432 C CA . LEU A 1 187 ? 1.775 9.195 -3.393 1 93.56 187 LEU A CA 1
ATOM 1433 C C . LEU A 1 187 ? 2.088 7.719 -3.186 1 93.56 187 LEU A C 1
ATOM 1435 O O . LEU A 1 187 ? 1.97 7.207 -2.07 1 93.56 187 LEU A O 1
ATOM 1439 N N . LEU A 1 188 ? 2.396 7.066 -4.297 1 95.69 188 LEU A N 1
ATOM 1440 C CA . LEU A 1 188 ? 2.797 5.664 -4.258 1 95.69 188 LEU A CA 1
ATOM 1441 C C . LEU A 1 188 ? 4.266 5.512 -4.641 1 95.69 188 LEU A C 1
ATOM 1443 O O . LEU A 1 188 ? 4.801 6.316 -5.402 1 95.69 188 LEU A O 1
ATOM 1447 N N . TYR A 1 189 ? 4.863 4.602 -4.035 1 94.12 189 TYR A N 1
ATOM 1448 C CA . TYR A 1 189 ? 6.156 4.117 -4.496 1 94.12 189 TYR A CA 1
ATOM 1449 C C . TYR A 1 189 ? 6.031 2.738 -5.129 1 94.12 189 TYR A C 1
ATOM 1451 O O . TYR A 1 189 ? 5.531 1.803 -4.5 1 94.12 189 TYR A O 1
ATOM 1459 N N . TYR A 1 190 ? 6.344 2.605 -6.371 1 92 190 TYR A N 1
ATOM 1460 C CA . TYR A 1 190 ? 6.129 1.412 -7.184 1 92 190 TYR A CA 1
ATOM 1461 C C . TYR A 1 190 ? 7.195 1.29 -8.266 1 92 190 TYR A C 1
ATOM 1463 O O . TYR A 1 190 ? 7.395 2.213 -9.055 1 92 190 TYR A O 1
ATOM 1471 N N . ASP A 1 191 ? 7.926 0.133 -8.211 1 84.38 191 ASP A N 1
ATOM 1472 C CA . ASP A 1 191 ? 8.945 -0.184 -9.195 1 84.38 191 ASP A CA 1
ATOM 1473 C C . ASP A 1 191 ? 10.008 0.917 -9.266 1 84.38 191 ASP A C 1
ATOM 1475 O O . ASP A 1 191 ? 10.305 1.43 -10.352 1 84.38 191 ASP A O 1
ATOM 1479 N N . ARG A 1 192 ? 10.453 1.429 -8.133 1 80.38 192 ARG A N 1
ATOM 1480 C CA . ARG A 1 192 ? 11.539 2.375 -7.93 1 80.38 192 ARG A CA 1
ATOM 1481 C C . ARG A 1 192 ? 11.164 3.766 -8.422 1 80.38 192 ARG A C 1
ATOM 1483 O O . ARG A 1 192 ? 12.039 4.582 -8.719 1 80.38 192 ARG A O 1
ATOM 1490 N N . CYS A 1 193 ? 9.797 3.943 -8.516 1 81.94 193 CYS A N 1
ATOM 1491 C CA . CYS A 1 193 ? 9.297 5.246 -8.938 1 81.94 193 CYS A CA 1
ATOM 1492 C C . CYS A 1 193 ? 8.133 5.691 -8.055 1 81.94 193 CYS A C 1
ATOM 1494 O O . CYS A 1 193 ? 7.414 4.859 -7.5 1 81.94 193 CYS A O 1
ATOM 1496 N N . TYR A 1 194 ? 8.078 7.027 -8.039 1 90.38 194 TYR A N 1
ATOM 1497 C CA . TYR A 1 194 ? 6.863 7.578 -7.445 1 90.38 194 TYR A CA 1
ATOM 1498 C C . TYR A 1 194 ? 5.719 7.594 -8.453 1 90.38 194 TYR A C 1
ATOM 1500 O O . TYR A 1 194 ? 5.918 7.91 -9.625 1 90.38 194 TYR A O 1
ATOM 1508 N N . ARG A 1 195 ? 4.578 7.105 -7.969 1 89.75 195 ARG A N 1
ATOM 1509 C CA . ARG A 1 195 ? 3.43 6.977 -8.859 1 89.75 195 ARG A CA 1
ATOM 1510 C C . ARG A 1 195 ? 2.168 7.539 -8.219 1 89.75 195 ARG A C 1
ATOM 1512 O O . ARG A 1 195 ? 2.102 7.688 -6.996 1 89.75 195 ARG A O 1
ATOM 1519 N N . SER A 1 196 ? 1.255 7.922 -9.094 1 88.06 196 SER A N 1
ATOM 1520 C CA . SER A 1 196 ? -0.094 8.258 -8.648 1 88.06 196 SER A CA 1
ATOM 1521 C C . SER A 1 196 ? -1.004 7.035 -8.672 1 88.06 196 SER A C 1
ATOM 1523 O O . SER A 1 196 ? -0.588 5.953 -9.094 1 88.06 196 SER A O 1
ATOM 1525 N N . VAL A 1 197 ? -2.176 7.18 -8.133 1 89.94 197 VAL A N 1
ATOM 1526 C CA . VAL A 1 197 ? -3.195 6.141 -8.258 1 89.94 197 VAL A CA 1
ATOM 1527 C C . VAL A 1 197 ? -3.883 6.258 -9.617 1 89.94 197 VAL A C 1
ATOM 1529 O O . VAL A 1 197 ? -4.176 7.363 -10.078 1 89.94 197 VAL A O 1
ATOM 1532 N N . GLY A 1 198 ? -4.105 5.125 -10.219 1 85.19 198 GLY A N 1
ATOM 1533 C CA . GLY A 1 198 ? -4.652 5.098 -11.562 1 85.19 198 GLY A CA 1
ATOM 1534 C C . GLY A 1 198 ? -6.164 4.945 -11.594 1 85.19 198 GLY A C 1
ATOM 1535 O O . GLY A 1 198 ? -6.84 5.238 -10.602 1 85.19 198 GLY A O 1
ATOM 1536 N N . ASP A 1 199 ? -6.664 4.492 -12.688 1 77.56 199 ASP A N 1
ATOM 1537 C CA . ASP A 1 199 ? -8.102 4.43 -12.953 1 77.56 199 ASP A CA 1
ATOM 1538 C C . ASP A 1 199 ? -8.75 3.279 -12.195 1 77.56 199 ASP A C 1
ATOM 1540 O O . ASP A 1 199 ? -8.07 2.346 -11.766 1 77.56 199 ASP A O 1
ATOM 1544 N N . GLN A 1 200 ? -10.039 3.412 -12.078 1 76.25 200 GLN A N 1
ATOM 1545 C CA . GLN A 1 200 ? -10.82 2.334 -11.484 1 76.25 200 GLN A CA 1
ATOM 1546 C C . GLN A 1 200 ? -10.766 1.073 -12.344 1 76.25 200 GLN A C 1
ATOM 1548 O O . GLN A 1 200 ? -10.812 1.152 -13.57 1 76.25 200 GLN A O 1
ATOM 1553 N N . VAL A 1 201 ? -10.609 -0.033 -11.695 1 74.31 201 VAL A N 1
ATOM 1554 C CA . VAL A 1 201 ? -10.586 -1.35 -12.32 1 74.31 201 VAL A CA 1
ATOM 1555 C C . VAL A 1 201 ? -11.891 -2.084 -12.039 1 74.31 201 VAL A C 1
ATOM 1557 O O . VAL A 1 201 ? -12.375 -2.088 -10.898 1 74.31 201 VAL A O 1
ATOM 1560 N N . PHE A 1 202 ? -12.531 -2.51 -13.047 1 58.5 202 PHE A N 1
ATOM 1561 C CA . PHE A 1 202 ? -13.797 -3.229 -12.898 1 58.5 202 PHE A CA 1
ATOM 1562 C C . PHE A 1 202 ? -13.602 -4.719 -13.156 1 58.5 202 PHE A C 1
ATOM 1564 O O . PHE A 1 202 ? -12.656 -5.117 -13.844 1 58.5 202 PHE A O 1
ATOM 1571 N N . MET A 1 203 ? -14.461 -5.492 -12.43 1 57.34 203 MET A N 1
ATOM 1572 C CA . MET A 1 203 ? -14.43 -6.938 -12.641 1 57.34 203 MET A CA 1
ATOM 1573 C C . MET A 1 203 ? -14.633 -7.277 -14.109 1 57.34 203 MET A C 1
ATOM 1575 O O . MET A 1 203 ? -15.508 -6.715 -14.766 1 57.34 203 MET A O 1
ATOM 1579 N N . LYS A 1 204 ? -13.57 -7.719 -14.656 1 49.69 204 LYS A N 1
ATOM 1580 C CA . LYS A 1 204 ? -13.797 -8.219 -16.016 1 49.69 204 LYS A CA 1
ATOM 1581 C C . LYS A 1 204 ? -14.602 -9.516 -15.984 1 49.69 204 LYS A C 1
ATOM 1583 O O . LYS A 1 204 ? -14.336 -10.398 -15.172 1 49.69 204 LYS A O 1
ATOM 1588 N N . ALA A 1 205 ? -15.867 -9.5 -16.266 1 37.56 205 ALA A N 1
ATOM 1589 C CA . ALA A 1 205 ? -16.578 -10.766 -16.391 1 37.56 205 ALA A CA 1
ATOM 1590 C C . ALA A 1 205 ? -15.688 -11.844 -17 1 37.56 205 ALA A C 1
ATOM 1592 O O . ALA A 1 205 ? -15.203 -11.703 -18.125 1 37.56 205 ALA A O 1
ATOM 1593 N N . PHE A 1 206 ? -14.766 -12.344 -16.188 1 36.62 206 PHE A N 1
ATOM 1594 C CA . PHE A 1 206 ? -14.078 -13.516 -16.719 1 36.62 206 PHE A CA 1
ATOM 1595 C C . PHE A 1 206 ? -15 -14.305 -17.641 1 36.62 206 PHE A C 1
ATOM 1597 O O . PHE A 1 206 ? -14.531 -15.094 -18.469 1 36.62 206 PHE A O 1
ATOM 1604 N N . ALA A 1 207 ? -16.219 -14.281 -17.266 1 35.06 207 ALA A N 1
ATOM 1605 C CA . ALA A 1 207 ? -17.188 -15.086 -18.016 1 35.06 207 ALA A CA 1
ATOM 1606 C C . ALA A 1 207 ? -17.266 -14.617 -19.469 1 35.06 207 ALA A C 1
ATOM 1608 O O . ALA A 1 207 ? -17.906 -15.266 -20.297 1 35.06 207 ALA A O 1
ATOM 1609 N N . ASP A 1 208 ? -17.062 -13.383 -19.656 1 37.44 208 ASP A N 1
ATOM 1610 C CA . ASP A 1 208 ? -17.359 -13.203 -21.062 1 37.44 208 ASP A CA 1
ATOM 1611 C C . ASP A 1 208 ? -16.25 -13.812 -21.938 1 37.44 208 ASP A C 1
ATOM 1613 O O . ASP A 1 208 ? -15.102 -13.367 -21.891 1 37.44 208 ASP A O 1
ATOM 1617 N N . ASN A 1 209 ? -16.25 -15.141 -22.078 1 41.5 209 ASN A N 1
ATOM 1618 C CA . ASN A 1 209 ? -15.695 -16.172 -22.953 1 41.5 209 ASN A CA 1
ATOM 1619 C C . ASN A 1 209 ? -15.023 -15.57 -24.172 1 41.5 209 ASN A C 1
ATOM 1621 O O . ASN A 1 209 ? -14.305 -16.266 -24.906 1 41.5 209 ASN A O 1
ATOM 1625 N N . ASN A 1 210 ? -15.391 -14.273 -24.531 1 46.06 210 ASN A N 1
ATOM 1626 C CA . ASN A 1 210 ? -15.031 -13.812 -25.875 1 46.06 210 ASN A CA 1
ATOM 1627 C C . ASN A 1 210 ? -13.891 -12.797 -25.828 1 46.06 210 ASN A C 1
ATOM 1629 O O . ASN A 1 210 ? -13.562 -12.18 -26.844 1 46.06 210 ASN A O 1
ATOM 1633 N N . ASP A 1 211 ? -13.273 -12.703 -24.609 1 58.69 211 ASP A N 1
ATOM 1634 C CA . ASP A 1 211 ? -12.281 -11.633 -24.641 1 58.69 211 ASP A CA 1
ATOM 1635 C C . ASP A 1 211 ? -10.875 -12.188 -24.859 1 58.69 211 ASP A C 1
ATOM 1637 O O . ASP A 1 211 ? -10.445 -13.078 -24.125 1 58.69 211 ASP A O 1
ATOM 1641 N N . LEU A 1 212 ? -10.336 -11.953 -25.953 1 56.31 212 LEU A N 1
ATOM 1642 C CA . LEU A 1 212 ? -9.008 -12.367 -26.406 1 56.31 212 LEU A CA 1
ATOM 1643 C C . LEU A 1 212 ? -7.969 -12.117 -25.312 1 56.31 212 LEU A C 1
ATOM 1645 O O . LEU A 1 212 ? -7.086 -12.945 -25.094 1 56.31 212 LEU A O 1
ATOM 1649 N N . ALA A 1 213 ? -8.172 -11.172 -24.562 1 63.59 213 ALA A N 1
ATOM 1650 C CA . ALA A 1 213 ? -7.211 -10.82 -23.516 1 63.59 213 ALA A CA 1
ATOM 1651 C C . ALA A 1 213 ? -7.266 -11.812 -22.359 1 63.59 213 ALA A C 1
ATOM 1653 O O . ALA A 1 213 ? -6.23 -12.234 -21.844 1 63.59 213 ALA A O 1
ATOM 1654 N N . SER A 1 214 ? -8.461 -12.242 -22.047 1 66.12 214 SER A N 1
ATOM 1655 C CA . SER A 1 214 ? -8.641 -13.203 -20.953 1 66.12 214 SER A CA 1
ATOM 1656 C C . SER A 1 214 ? -8.078 -14.57 -21.344 1 66.12 214 SER A C 1
ATOM 1658 O O . SER A 1 214 ? -7.477 -15.258 -20.516 1 66.12 214 SER A O 1
ATOM 1660 N N . THR A 1 215 ? -8.297 -14.875 -22.516 1 69.69 215 THR A N 1
ATOM 1661 C CA . THR A 1 215 ? -7.801 -16.156 -23.016 1 69.69 215 THR A CA 1
ATOM 1662 C C . THR A 1 215 ? -6.273 -16.188 -23.016 1 69.69 215 THR A C 1
ATOM 1664 O O . THR A 1 215 ? -5.664 -17.188 -22.625 1 69.69 215 THR A O 1
ATOM 1667 N N . LYS A 1 216 ? -5.723 -15.078 -23.438 1 71.56 216 LYS A N 1
ATOM 1668 C CA . LYS A 1 216 ? -4.266 -14.969 -23.453 1 71.56 216 LYS A CA 1
ATOM 1669 C C . LYS A 1 216 ? -3.691 -15.023 -22.047 1 71.56 216 LYS A C 1
ATOM 1671 O O . LYS A 1 216 ? -2.666 -15.672 -21.812 1 71.56 216 LYS A O 1
ATOM 1676 N N . TRP A 1 217 ? -4.406 -14.383 -21.266 1 64.06 217 TRP A N 1
ATOM 1677 C CA . TRP A 1 217 ? -3.98 -14.383 -19.875 1 64.06 217 TRP A CA 1
ATOM 1678 C C . TRP A 1 217 ? -4.031 -15.789 -19.297 1 64.06 217 TRP A C 1
ATOM 1680 O O . TRP A 1 217 ? -3.084 -16.234 -18.641 1 64.06 217 TRP A O 1
ATOM 1690 N N . MET A 1 218 ? -5.105 -16.484 -19.562 1 73.69 218 MET A N 1
ATOM 1691 C CA . MET A 1 218 ? -5.262 -17.844 -19.062 1 73.69 218 MET A CA 1
ATOM 1692 C C . MET A 1 218 ? -4.184 -18.766 -19.625 1 73.69 218 MET A C 1
ATOM 1694 O O . MET A 1 218 ? -3.643 -19.609 -18.906 1 73.69 218 MET A O 1
ATOM 1698 N N . HIS A 1 219 ? -3.922 -18.562 -20.859 1 80.81 219 HIS A N 1
ATOM 1699 C CA . HIS A 1 219 ? -2.861 -19.359 -21.469 1 80.81 219 HIS A CA 1
ATOM 1700 C C . HIS A 1 219 ? -1.527 -19.141 -20.766 1 80.81 219 HIS A C 1
ATOM 1702 O O . HIS A 1 219 ? -0.841 -20.094 -20.422 1 80.81 219 HIS A O 1
ATOM 1708 N N . ARG A 1 220 ? -1.232 -17.922 -20.484 1 79.94 220 ARG A N 1
ATOM 1709 C CA . ARG A 1 220 ? 0.028 -17.609 -19.812 1 79.94 220 ARG A CA 1
ATOM 1710 C C . ARG A 1 220 ? 0.056 -18.141 -18.391 1 79.94 220 ARG A C 1
ATOM 1712 O O . ARG A 1 220 ? 1.089 -18.625 -17.922 1 79.94 220 ARG A O 1
ATOM 1719 N N . ALA A 1 221 ? -1.034 -18.094 -17.766 1 75 221 ALA A N 1
ATOM 1720 C CA . ALA A 1 221 ? -1.131 -18.625 -16.406 1 75 221 ALA A CA 1
ATOM 1721 C C . ALA A 1 221 ? -0.879 -20.125 -16.391 1 75 221 ALA A C 1
ATOM 1723 O O . ALA A 1 221 ? -0.166 -20.625 -15.516 1 75 221 ALA A O 1
ATOM 1724 N N . HIS A 1 222 ? -1.476 -20.812 -17.328 1 82.31 222 HIS A N 1
ATOM 1725 C CA . HIS A 1 222 ? -1.277 -22.266 -17.422 1 82.31 222 HIS A CA 1
ATOM 1726 C C . HIS A 1 222 ? 0.173 -22.594 -17.75 1 82.31 222 HIS A C 1
ATOM 1728 O O . HIS A 1 222 ? 0.727 -23.562 -17.219 1 82.31 222 HIS A O 1
ATOM 1734 N N . LEU A 1 223 ? 0.75 -21.766 -18.594 1 85.75 223 LEU A N 1
ATOM 1735 C CA . LEU A 1 223 ? 2.145 -21.969 -18.984 1 85.75 223 LEU A CA 1
ATOM 1736 C C . LEU A 1 223 ? 3.062 -21.828 -17.766 1 85.75 223 LEU A C 1
ATOM 1738 O O . LEU A 1 223 ? 3.957 -22.641 -17.562 1 85.75 223 LEU A O 1
ATOM 1742 N N . ARG A 1 224 ? 2.773 -20.859 -17.078 1 82.5 224 ARG A N 1
ATOM 1743 C CA . ARG A 1 224 ? 3.59 -20.609 -15.898 1 82.5 224 ARG A CA 1
ATOM 1744 C C . ARG A 1 224 ? 3.445 -21.734 -14.875 1 82.5 224 ARG A C 1
ATOM 1746 O O . ARG A 1 224 ? 4.434 -22.172 -14.273 1 82.5 224 ARG A O 1
ATOM 1753 N N . MET A 1 225 ? 2.244 -22.156 -14.617 1 81 225 MET A N 1
ATOM 1754 C CA . MET A 1 225 ? 2.008 -23.281 -13.727 1 81 225 MET A CA 1
ATOM 1755 C C . MET A 1 225 ? 2.781 -24.516 -14.18 1 81 225 MET A C 1
ATOM 1757 O O . MET A 1 225 ? 3.461 -25.156 -13.383 1 81 225 MET A O 1
ATOM 1761 N N . ALA A 1 226 ? 2.703 -24.797 -15.453 1 88.25 226 ALA A N 1
ATOM 1762 C CA . ALA A 1 226 ? 3.406 -25.953 -16.016 1 88.25 226 ALA A CA 1
ATOM 1763 C C . ALA A 1 226 ? 4.914 -25.812 -15.844 1 88.25 226 ALA A C 1
ATOM 1765 O O . ALA A 1 226 ? 5.594 -26.766 -15.453 1 88.25 226 ALA A O 1
ATOM 1766 N N . TRP A 1 227 ? 5.359 -24.578 -16.141 1 87 227 TRP A N 1
ATOM 1767 C CA . TRP A 1 227 ? 6.781 -24.281 -15.992 1 87 227 TRP A CA 1
ATOM 1768 C C . TRP A 1 227 ? 7.25 -24.547 -14.562 1 87 227 TRP A C 1
ATOM 1770 O O . TRP A 1 227 ? 8.297 -25.156 -14.352 1 87 227 TRP A O 1
ATOM 1780 N N . ASN A 1 228 ? 6.496 -24.141 -13.609 1 80.75 228 ASN A N 1
ATOM 1781 C CA . ASN A 1 228 ? 6.84 -24.344 -12.211 1 80.75 228 ASN A CA 1
ATOM 1782 C C . ASN A 1 228 ? 6.906 -25.828 -11.859 1 80.75 228 ASN A C 1
ATOM 1784 O O . ASN A 1 228 ? 7.859 -26.281 -11.219 1 80.75 228 ASN A O 1
ATOM 1788 N N . TYR A 1 229 ? 5.891 -26.625 -12.273 1 84.19 229 TYR A N 1
ATOM 1789 C CA . TYR A 1 229 ? 5.828 -28.062 -11.969 1 84.19 229 TYR A CA 1
ATOM 1790 C C . TYR A 1 229 ? 6.992 -28.797 -12.617 1 84.19 229 TYR A C 1
ATOM 1792 O O . TYR A 1 229 ? 7.613 -29.656 -11.984 1 84.19 229 TYR A O 1
ATOM 1800 N N . ILE A 1 230 ? 7.32 -28.406 -13.836 1 88.69 230 ILE A N 1
ATOM 1801 C CA . ILE A 1 230 ? 8.359 -29.109 -14.586 1 88.69 230 ILE A CA 1
ATOM 1802 C C . ILE A 1 230 ? 9.727 -28.828 -13.969 1 88.69 230 ILE A C 1
ATOM 1804 O O . ILE A 1 230 ? 10.555 -29.719 -13.836 1 88.69 230 ILE A O 1
ATOM 1808 N N . ARG A 1 231 ? 9.906 -27.594 -13.562 1 83.12 231 ARG A N 1
ATOM 1809 C CA . ARG A 1 231 ? 11.172 -27.219 -12.945 1 83.12 231 ARG A CA 1
ATOM 1810 C C . ARG A 1 231 ? 11.336 -27.906 -11.586 1 83.12 231 ARG A C 1
ATOM 1812 O O . ARG A 1 231 ? 12.445 -28.297 -11.211 1 83.12 231 ARG A O 1
ATOM 1819 N N . GLU A 1 232 ? 10.242 -28.125 -10.93 1 78.5 232 GLU A N 1
ATOM 1820 C CA . GLU A 1 232 ? 10.297 -28.641 -9.562 1 78.5 232 GLU A CA 1
ATOM 1821 C C . GLU A 1 232 ? 10.305 -30.156 -9.539 1 78.5 232 GLU A C 1
ATOM 1823 O O . GLU A 1 232 ? 11.023 -30.766 -8.75 1 78.5 232 GLU A O 1
ATOM 1828 N N . LEU A 1 233 ? 9.461 -30.828 -10.438 1 81.25 233 LEU A N 1
ATOM 1829 C CA . LEU A 1 233 ? 9.242 -32.25 -10.367 1 81.25 233 LEU A CA 1
ATOM 1830 C C . LEU A 1 233 ? 9.984 -32.969 -11.492 1 81.25 233 LEU A C 1
ATOM 1832 O O . LEU A 1 233 ? 10.172 -34.188 -11.438 1 81.25 233 LEU A O 1
ATOM 1836 N N . GLY A 1 234 ? 10.492 -32.219 -12.461 1 86.81 234 GLY A N 1
ATOM 1837 C CA . GLY A 1 234 ? 10.922 -32.812 -13.711 1 86.81 234 GLY A CA 1
ATOM 1838 C C . GLY A 1 234 ? 9.781 -33.094 -14.672 1 86.81 234 GLY A C 1
ATOM 1839 O O . GLY A 1 234 ? 8.633 -33.219 -14.258 1 86.81 234 GLY A O 1
ATOM 1840 N N . PRO A 1 235 ? 10.055 -33.156 -15.93 1 88.06 235 PRO A N 1
ATOM 1841 C CA . PRO A 1 235 ? 9 -33.25 -16.938 1 88.06 235 PRO A CA 1
ATOM 1842 C C . PRO A 1 235 ? 8.133 -34.5 -16.797 1 88.06 235 PRO A C 1
ATOM 1844 O O . PRO A 1 235 ? 6.91 -34.406 -16.938 1 88.06 235 PRO A O 1
ATOM 1847 N N . ASP A 1 236 ? 8.703 -35.625 -16.438 1 90.94 236 ASP A N 1
ATOM 1848 C CA . ASP A 1 236 ? 7.961 -36.875 -16.391 1 90.94 236 ASP A CA 1
ATOM 1849 C C . ASP A 1 236 ? 7 -36.906 -15.195 1 90.94 236 ASP A C 1
ATOM 1851 O O . ASP A 1 236 ? 5.832 -37.25 -15.344 1 90.94 236 ASP A O 1
ATOM 1855 N N . ALA A 1 237 ? 7.473 -36.469 -14.039 1 88.62 237 ALA A N 1
ATOM 1856 C CA . ALA A 1 237 ? 6.648 -36.469 -12.828 1 88.62 237 ALA A CA 1
ATOM 1857 C C . ALA A 1 237 ? 5.633 -35.312 -12.859 1 88.62 237 ALA A C 1
ATOM 1859 O O . ALA A 1 237 ? 4.555 -35.438 -12.273 1 88.62 237 ALA A O 1
ATOM 1860 N N . ALA A 1 238 ? 5.938 -34.25 -13.594 1 89.56 238 ALA A N 1
ATOM 1861 C CA . ALA A 1 238 ? 5.094 -33.062 -13.617 1 89.56 238 ALA A CA 1
ATOM 1862 C C . ALA A 1 238 ? 3.861 -33.281 -14.492 1 89.56 238 ALA A C 1
ATOM 1864 O O . ALA A 1 238 ? 2.787 -32.75 -14.211 1 89.56 238 ALA A O 1
ATOM 1865 N N . GLU A 1 239 ? 3.996 -34.062 -15.539 1 92 239 GLU A N 1
ATOM 1866 C CA . GLU A 1 239 ? 2.965 -34.156 -16.562 1 92 239 GLU A CA 1
ATOM 1867 C C . GLU A 1 239 ? 1.634 -34.594 -15.977 1 92 239 GLU A C 1
ATOM 1869 O O . GLU A 1 239 ? 0.61 -33.938 -16.156 1 92 239 GLU A O 1
ATOM 1874 N N . PRO A 1 240 ? 1.615 -35.719 -15.211 1 89.38 240 PRO A N 1
ATOM 1875 C CA . PRO A 1 240 ? 0.315 -36.156 -14.68 1 89.38 240 PRO A CA 1
ATOM 1876 C C . PRO A 1 240 ? -0.278 -35.125 -13.711 1 89.38 240 PRO A C 1
ATOM 1878 O O . PRO A 1 240 ? -1.5 -34.969 -13.648 1 89.38 240 PRO A O 1
ATOM 1881 N N . VAL A 1 241 ? 0.565 -34.469 -12.969 1 83.5 241 VAL A N 1
ATOM 1882 C CA . VAL A 1 241 ? 0.098 -33.469 -12 1 83.5 241 VAL A CA 1
ATOM 1883 C C . VAL A 1 241 ? -0.49 -32.25 -12.734 1 83.5 241 VAL A C 1
ATOM 1885 O O . VAL A 1 241 ? -1.546 -31.75 -12.352 1 83.5 241 VAL A O 1
ATOM 1888 N N . ILE A 1 242 ? 0.207 -31.844 -13.789 1 87.94 242 ILE A N 1
ATOM 1889 C CA . ILE A 1 242 ? -0.253 -30.703 -14.578 1 87.94 242 ILE A CA 1
ATOM 1890 C C . ILE A 1 242 ? -1.602 -31.031 -15.219 1 87.94 242 ILE A C 1
ATOM 1892 O O . ILE A 1 242 ? -2.541 -30.234 -15.141 1 87.94 242 ILE A O 1
ATOM 1896 N N . LYS A 1 243 ? -1.702 -32.188 -15.805 1 89.38 243 LYS A N 1
ATOM 1897 C CA . LYS A 1 243 ? -2.939 -32.594 -16.469 1 89.38 243 LYS A CA 1
ATOM 1898 C C . LYS A 1 243 ? -4.102 -32.625 -15.477 1 89.38 243 LYS A C 1
ATOM 1900 O O . LYS A 1 243 ? -5.191 -32.156 -15.773 1 89.38 243 LYS A O 1
ATOM 1905 N N . GLU A 1 244 ? -3.832 -33.156 -14.336 1 83.06 244 GLU A N 1
ATOM 1906 C CA . GLU A 1 244 ? -4.875 -33.25 -13.32 1 83.06 244 GLU A CA 1
ATOM 1907 C C . GLU A 1 244 ? -5.312 -31.844 -12.875 1 83.06 244 GLU A C 1
ATOM 1909 O O . GLU A 1 244 ? -6.5 -31.594 -12.672 1 83.06 244 GLU A O 1
ATOM 1914 N N . THR A 1 245 ? -4.32 -31.016 -12.695 1 78.75 245 THR A N 1
ATOM 1915 C CA . THR A 1 245 ? -4.602 -29.656 -12.258 1 78.75 245 THR A CA 1
ATOM 1916 C C . THR A 1 245 ? -5.461 -28.922 -13.281 1 78.75 245 THR A C 1
ATOM 1918 O O . THR A 1 245 ? -6.438 -28.266 -12.914 1 78.75 245 THR A O 1
ATOM 1921 N N . ILE A 1 246 ? -5.113 -29.016 -14.555 1 82.44 246 ILE A N 1
ATOM 1922 C CA . ILE A 1 246 ? -5.852 -28.344 -15.617 1 82.44 246 ILE A CA 1
ATOM 1923 C C . ILE A 1 246 ? -7.238 -28.969 -15.758 1 82.44 246 ILE A C 1
ATOM 1925 O O . ILE A 1 246 ? -8.234 -28.25 -15.922 1 82.44 246 ILE A O 1
ATOM 1929 N N . ARG A 1 247 ? -7.309 -30.281 -15.672 1 82.88 247 ARG A N 1
ATOM 1930 C CA . ARG A 1 247 ? -8.594 -30.953 -15.734 1 82.88 247 ARG A CA 1
ATOM 1931 C C . ARG A 1 247 ? -9.531 -30.453 -14.633 1 82.88 247 ARG A C 1
ATOM 1933 O O . ARG A 1 247 ? -10.703 -30.172 -14.891 1 82.88 247 ARG A O 1
ATOM 1940 N N . THR A 1 248 ? -9 -30.422 -13.477 1 72.94 248 THR A N 1
ATOM 1941 C CA . THR A 1 248 ? -9.781 -29.969 -12.32 1 72.94 248 THR A CA 1
ATOM 1942 C C . THR A 1 248 ? -10.242 -28.531 -12.516 1 72.94 248 THR A C 1
ATOM 1944 O O . THR A 1 248 ? -11.375 -28.188 -12.172 1 72.94 248 THR A O 1
ATOM 1947 N N . HIS A 1 249 ? -9.344 -27.734 -13.039 1 69.31 249 HIS A N 1
ATOM 1948 C CA . HIS A 1 249 ? -9.672 -26.344 -13.297 1 69.31 249 HIS A CA 1
ATOM 1949 C C . HIS A 1 249 ? -10.852 -26.219 -14.258 1 69.31 249 HIS A C 1
ATOM 1951 O O . HIS A 1 249 ? -11.797 -25.469 -14 1 69.31 249 HIS A O 1
ATOM 1957 N N . PHE A 1 250 ? -10.844 -26.938 -15.336 1 71.31 250 PHE A N 1
ATOM 1958 C CA . PHE A 1 250 ? -11.898 -26.859 -16.344 1 71.31 250 PHE A CA 1
ATOM 1959 C C . PHE A 1 250 ? -13.195 -27.469 -15.82 1 71.31 250 PHE A C 1
ATOM 1961 O O . PHE A 1 250 ? -14.289 -27.016 -16.172 1 71.31 250 PHE A O 1
ATOM 1968 N N . SER A 1 251 ? -13.016 -28.438 -15.008 1 71.69 251 SER A N 1
ATOM 1969 C CA . SER A 1 251 ? -14.203 -29.062 -14.438 1 71.69 251 SER A CA 1
ATOM 1970 C C . SER A 1 251 ? -14.906 -28.125 -13.461 1 71.69 251 SER A C 1
ATOM 1972 O O . SER A 1 251 ? -16.141 -28.109 -13.383 1 71.69 251 SER A O 1
ATOM 1974 N N . LYS A 1 252 ? -14.164 -27.438 -12.797 1 61.09 252 LYS A N 1
ATOM 1975 C CA . LYS A 1 252 ? -14.719 -26.562 -11.766 1 61.09 252 LYS A CA 1
ATOM 1976 C C . LYS A 1 252 ? -15.188 -25.234 -12.367 1 61.09 252 LYS A C 1
ATOM 1978 O O . LYS A 1 252 ? -15.992 -24.531 -11.75 1 61.09 252 LYS A O 1
ATOM 1983 N N . ASN A 1 253 ? -14.609 -25 -13.492 1 57.66 253 ASN A N 1
ATOM 1984 C CA . ASN A 1 253 ? -14.984 -23.766 -14.172 1 57.66 253 ASN A CA 1
ATOM 1985 C C . ASN A 1 253 ? -15.492 -24.031 -15.586 1 57.66 253 ASN A C 1
ATOM 1987 O O . ASN A 1 253 ? -14.875 -23.625 -16.562 1 57.66 253 ASN A O 1
ATOM 1991 N N . PRO A 1 254 ? -16.641 -24.609 -15.555 1 55.03 254 PRO A N 1
ATOM 1992 C CA . PRO A 1 254 ? -17.109 -24.984 -16.891 1 55.03 254 PRO A CA 1
ATOM 1993 C C . PRO A 1 254 ? -17.547 -23.781 -17.719 1 55.03 254 PRO A C 1
ATOM 1995 O O . PRO A 1 254 ? -18.297 -22.922 -17.219 1 55.03 254 PRO A O 1
ATOM 1998 N N . VAL A 1 255 ? -16.719 -23.281 -18.484 1 55.81 255 VAL A N 1
ATOM 1999 C CA . VAL A 1 255 ? -17.156 -22.312 -19.484 1 55.81 255 VAL A CA 1
ATOM 2000 C C . VAL A 1 255 ? -17.453 -23.031 -20.812 1 55.81 255 VAL A C 1
ATOM 2002 O O . VAL A 1 255 ? -16.703 -23.922 -21.219 1 55.81 255 VAL A O 1
ATOM 2005 N N . LYS A 1 256 ? -18.578 -22.844 -21.438 1 52.78 256 LYS A N 1
ATOM 2006 C CA . LYS A 1 256 ? -19.188 -23.516 -22.578 1 52.78 256 LYS A CA 1
ATOM 2007 C C . LYS A 1 256 ? -18.141 -23.781 -23.656 1 52.78 256 LYS A C 1
ATOM 2009 O O . LYS A 1 256 ? -18.172 -24.828 -24.312 1 52.78 256 LYS A O 1
ATOM 2014 N N . SER A 1 257 ? -17.219 -22.906 -23.828 1 52.91 257 SER A N 1
ATOM 2015 C CA . SER A 1 257 ? -16.375 -23.031 -25.031 1 52.91 257 SER A CA 1
ATOM 2016 C C . SER A 1 257 ? -14.977 -23.516 -24.672 1 52.91 257 SER A C 1
ATOM 2018 O O . SER A 1 257 ? -14.125 -23.656 -25.547 1 52.91 257 SER A O 1
ATOM 2020 N N . ARG A 1 258 ? -14.898 -23.953 -23.297 1 65.38 258 ARG A N 1
ATOM 2021 C CA . ARG A 1 258 ? -13.531 -24.328 -22.938 1 65.38 258 ARG A CA 1
ATOM 2022 C C . ARG A 1 258 ? -13.516 -25.609 -22.109 1 65.38 258 ARG A C 1
ATOM 2024 O O . ARG A 1 258 ? -14.031 -25.625 -20.984 1 65.38 258 ARG A O 1
ATOM 2031 N N . ASP A 1 259 ? -13.156 -26.625 -22.797 1 79.31 259 ASP A N 1
ATOM 2032 C CA . ASP A 1 259 ? -13.039 -27.922 -22.141 1 79.31 259 ASP A CA 1
ATOM 2033 C C . ASP A 1 259 ? -11.594 -28.422 -22.156 1 79.31 259 ASP A C 1
ATOM 2035 O O . ASP A 1 259 ? -10.781 -27.953 -22.953 1 79.31 259 ASP A O 1
ATOM 2039 N N . TYR A 1 260 ? -11.477 -29.391 -21.266 1 87.38 260 TYR A N 1
ATOM 2040 C CA . TYR A 1 260 ? -10.164 -30.031 -21.219 1 87.38 260 TYR A CA 1
ATOM 2041 C C . TYR A 1 260 ? -9.891 -30.797 -22.516 1 87.38 260 TYR A C 1
ATOM 2043 O O . TYR A 1 260 ? -10.781 -31.469 -23.047 1 87.38 260 TYR A O 1
ATOM 2051 N N . HIS A 1 261 ? -8.797 -30.609 -23.141 1 90.56 261 HIS A N 1
ATOM 2052 C CA . HIS A 1 261 ? -8.352 -31.297 -24.344 1 90.56 261 HIS A CA 1
ATOM 2053 C C . HIS A 1 261 ? -7.004 -31.984 -24.125 1 90.56 261 HIS A C 1
ATOM 2055 O O . HIS A 1 261 ? -5.973 -31.312 -24.031 1 90.56 261 HIS A O 1
ATOM 2061 N N . GLU A 1 262 ? -6.961 -33.25 -24.109 1 93.38 262 GLU A N 1
ATOM 2062 C CA . GLU A 1 262 ? -5.805 -34.062 -23.734 1 93.38 262 GLU A CA 1
ATOM 2063 C C . GLU A 1 262 ? -4.605 -33.781 -24.625 1 93.38 262 GLU A C 1
ATOM 2065 O O . GLU A 1 262 ? -3.49 -33.594 -24.141 1 93.38 262 GLU A O 1
ATOM 2070 N N . THR A 1 263 ? -4.836 -33.75 -25.844 1 94.44 263 THR A N 1
ATOM 2071 C CA . THR A 1 263 ? -3.756 -33.562 -26.812 1 94.44 263 THR A CA 1
ATOM 2072 C C . THR A 1 263 ? -3.176 -32.156 -26.719 1 94.44 263 THR A C 1
ATOM 2074 O O . THR A 1 263 ? -1.955 -31.984 -26.75 1 94.44 263 THR A O 1
ATOM 2077 N N . ILE A 1 264 ? -4.086 -31.188 -26.578 1 93.06 264 ILE A N 1
ATOM 2078 C CA . ILE A 1 264 ? -3.631 -29.812 -26.469 1 93.06 264 ILE A CA 1
ATOM 2079 C C . ILE A 1 264 ? -2.797 -29.641 -25.203 1 93.06 264 ILE A C 1
ATOM 2081 O O . ILE A 1 264 ? -1.708 -29.062 -25.234 1 93.06 264 ILE A O 1
ATOM 2085 N N . THR A 1 265 ? -3.262 -30.172 -24.141 1 92.69 265 THR A N 1
ATOM 2086 C CA . THR A 1 265 ? -2.555 -30.094 -22.859 1 92.69 265 THR A CA 1
ATOM 2087 C C . THR A 1 265 ? -1.198 -30.781 -22.953 1 92.69 265 THR A C 1
ATOM 2089 O O . THR A 1 265 ? -0.179 -30.219 -22.547 1 92.69 265 THR A O 1
ATOM 2092 N N . SER A 1 266 ? -1.206 -31.984 -23.531 1 94.38 266 SER A N 1
ATOM 2093 C CA . SER A 1 266 ? 0.025 -32.75 -23.656 1 94.38 266 SER A CA 1
ATOM 2094 C C . SER A 1 266 ? 1.04 -32.031 -24.531 1 94.38 266 SER A C 1
ATOM 2096 O O . SER A 1 266 ? 2.24 -32.062 -24.25 1 94.38 266 SER A O 1
ATOM 2098 N N . PHE A 1 267 ? 0.542 -31.422 -25.547 1 94.62 267 PHE A N 1
ATOM 2099 C CA . PHE A 1 267 ? 1.411 -30.703 -26.453 1 94.62 267 PHE A CA 1
ATOM 2100 C C . PHE A 1 267 ? 2.137 -29.562 -25.734 1 94.62 267 PHE A C 1
ATOM 2102 O O . PHE A 1 267 ? 3.359 -29.438 -25.828 1 94.62 267 PHE A O 1
ATOM 2109 N N . TYR A 1 268 ? 1.382 -28.797 -25.047 1 94.12 268 TYR A N 1
ATOM 2110 C CA . TYR A 1 268 ? 1.996 -27.625 -24.422 1 94.12 268 TYR A CA 1
ATOM 2111 C C . TYR A 1 268 ? 2.9 -28.047 -23.266 1 94.12 268 TYR A C 1
ATOM 2113 O O . TYR A 1 268 ? 3.902 -27.375 -22.984 1 94.12 268 TYR A O 1
ATOM 2121 N N . ILE A 1 269 ? 2.598 -29.141 -22.578 1 93.19 269 ILE A N 1
ATOM 2122 C CA . ILE A 1 269 ? 3.514 -29.672 -21.578 1 93.19 269 ILE A CA 1
ATOM 2123 C C . ILE A 1 269 ? 4.84 -30.047 -22.25 1 93.19 269 ILE A C 1
ATOM 2125 O O . ILE A 1 269 ? 5.91 -29.703 -21.734 1 93.19 269 ILE A O 1
ATOM 2129 N N . ALA A 1 270 ? 4.715 -30.688 -23.391 1 94.75 270 ALA A N 1
ATOM 2130 C CA . ALA A 1 270 ? 5.906 -31.062 -24.141 1 94.75 270 ALA A CA 1
ATOM 2131 C C . ALA A 1 270 ? 6.684 -29.828 -24.594 1 94.75 270 ALA A C 1
ATOM 2133 O O . ALA A 1 270 ? 7.914 -29.812 -24.531 1 94.75 270 ALA A O 1
ATOM 2134 N N . LEU A 1 271 ? 5.93 -28.844 -25.031 1 94.88 271 LEU A N 1
ATOM 2135 C CA . LEU A 1 271 ? 6.551 -27.625 -25.516 1 94.88 271 LEU A CA 1
ATOM 2136 C C . LEU A 1 271 ? 7.305 -26.922 -24.391 1 94.88 271 LEU A C 1
ATOM 2138 O O . LEU A 1 271 ? 8.445 -26.484 -24.578 1 94.88 271 LEU A O 1
ATOM 2142 N N . VAL A 1 272 ? 6.699 -26.812 -23.25 1 94.19 272 VAL A N 1
ATOM 2143 C CA . VAL A 1 272 ? 7.324 -26.172 -22.094 1 94.19 272 VAL A CA 1
ATOM 2144 C C . VAL A 1 272 ? 8.539 -26.984 -21.641 1 94.19 272 VAL A C 1
ATOM 2146 O O . VAL A 1 272 ? 9.586 -26.422 -21.312 1 94.19 272 VAL A O 1
ATOM 2149 N N . SER A 1 273 ? 8.406 -28.297 -21.625 1 94.19 273 SER A N 1
ATOM 2150 C CA . SER A 1 273 ? 9.516 -29.172 -21.25 1 94.19 273 SER A CA 1
ATOM 2151 C C . SER A 1 273 ? 10.711 -28.969 -22.188 1 94.19 273 SER A C 1
ATOM 2153 O O . SER A 1 273 ? 11.852 -28.906 -21.734 1 94.19 273 SER A O 1
ATOM 2155 N N . ALA A 1 274 ? 10.414 -28.875 -23.453 1 94.5 274 ALA A N 1
ATOM 2156 C CA . ALA A 1 274 ? 11.469 -28.641 -24.438 1 94.5 274 ALA A CA 1
ATOM 2157 C C . ALA A 1 274 ? 12.156 -27.297 -24.188 1 94.5 274 ALA A C 1
ATOM 2159 O O . ALA A 1 274 ? 13.383 -27.203 -24.312 1 94.5 274 ALA A O 1
ATOM 2160 N N . ALA A 1 275 ? 11.344 -26.297 -23.859 1 93.38 275 ALA A N 1
ATOM 2161 C CA . ALA A 1 275 ? 11.883 -24.969 -23.578 1 93.38 275 ALA A CA 1
ATOM 2162 C C . ALA A 1 275 ? 12.789 -25 -22.359 1 93.38 275 ALA A C 1
ATOM 2164 O O . ALA A 1 275 ? 13.875 -24.422 -22.375 1 93.38 275 ALA A O 1
ATOM 2165 N N . VAL A 1 276 ? 12.312 -25.688 -21.328 1 91.31 276 VAL A N 1
ATOM 2166 C CA . VAL A 1 276 ? 13.07 -25.781 -20.094 1 91.31 276 VAL A CA 1
ATOM 2167 C C . VAL A 1 276 ? 14.391 -26.5 -20.344 1 91.31 276 VAL A C 1
ATOM 2169 O O . VAL A 1 276 ? 15.43 -26.109 -19.828 1 91.31 276 VAL A O 1
ATOM 2172 N N . ARG A 1 277 ? 14.383 -27.531 -21.172 1 91.12 277 ARG A N 1
ATOM 2173 C CA . ARG A 1 277 ? 15.586 -28.281 -21.516 1 91.12 277 ARG A CA 1
ATOM 2174 C C . ARG A 1 277 ? 16.562 -27.438 -22.312 1 91.12 277 ARG A C 1
ATOM 2176 O O . ARG A 1 277 ? 17.781 -27.578 -22.188 1 91.12 277 ARG A O 1
ATOM 2183 N N . SER A 1 278 ? 16.016 -26.516 -23.047 1 91.5 278 SER A N 1
ATOM 2184 C CA . SER A 1 278 ? 16.812 -25.75 -23.984 1 91.5 278 SER A CA 1
ATOM 2185 C C . SER A 1 278 ? 17.359 -24.484 -23.344 1 91.5 278 SER A C 1
ATOM 2187 O O . SER A 1 278 ? 18.359 -23.922 -23.812 1 91.5 278 SER A O 1
ATOM 2189 N N . PHE A 1 279 ? 16.578 -23.969 -22.422 1 86.25 279 PHE A N 1
ATOM 2190 C CA . PHE A 1 279 ? 16.906 -22.688 -21.828 1 86.25 279 PHE A CA 1
ATOM 2191 C C . PHE A 1 279 ? 17.797 -22.859 -20.594 1 86.25 279 PHE A C 1
ATOM 2193 O O . PHE A 1 279 ? 17.297 -23.109 -19.5 1 86.25 279 PHE A O 1
ATOM 2200 N N . LYS A 1 280 ? 19.094 -22.766 -20.766 1 82.44 280 LYS A N 1
ATOM 2201 C CA . LYS A 1 280 ? 20.078 -22.969 -19.703 1 82.44 280 LYS A CA 1
ATOM 2202 C C . LYS A 1 280 ? 20.812 -21.672 -19.375 1 82.44 280 LYS A C 1
ATOM 2204 O O . LYS A 1 280 ? 20.703 -20.688 -20.109 1 82.44 280 LYS A O 1
ATOM 2209 N N . GLY A 1 281 ? 21.375 -21.594 -18.188 1 74.69 281 GLY A N 1
ATOM 2210 C CA . GLY A 1 281 ? 22.125 -20.422 -17.797 1 74.69 281 GLY A CA 1
ATOM 2211 C C . GLY A 1 281 ? 21.516 -19.688 -16.609 1 74.69 281 GLY A C 1
ATOM 2212 O O . GLY A 1 281 ? 20.672 -20.234 -15.898 1 74.69 281 GLY A O 1
ATOM 2213 N N . ASP A 1 282 ? 21.953 -18.438 -16.359 1 64.62 282 ASP A N 1
ATOM 2214 C CA . ASP A 1 282 ? 21.625 -17.656 -15.172 1 64.62 282 ASP A CA 1
ATOM 2215 C C . ASP A 1 282 ? 20.156 -17.25 -15.172 1 64.62 282 ASP A C 1
ATOM 2217 O O . ASP A 1 282 ? 19.547 -17.109 -14.109 1 64.62 282 ASP A O 1
ATOM 2221 N N . ASP A 1 283 ? 19.594 -17.297 -16.453 1 68.69 283 ASP A N 1
ATOM 2222 C CA . ASP A 1 283 ? 18.234 -16.781 -16.578 1 68.69 283 ASP A CA 1
ATOM 2223 C C . ASP A 1 283 ? 17.219 -17.922 -16.594 1 68.69 283 ASP A C 1
ATOM 2225 O O . ASP A 1 283 ? 16.016 -17.688 -16.734 1 68.69 283 ASP A O 1
ATOM 2229 N N . ALA A 1 284 ? 17.688 -19.094 -16.359 1 74.5 284 ALA A N 1
ATOM 2230 C CA . ALA A 1 284 ? 16.828 -20.25 -16.547 1 74.5 284 ALA A CA 1
ATOM 2231 C C . ALA A 1 284 ? 15.727 -20.297 -15.492 1 74.5 284 ALA A C 1
ATOM 2233 O O . ALA A 1 284 ? 14.711 -20.984 -15.664 1 74.5 284 ALA A O 1
ATOM 2234 N N . SER A 1 285 ? 15.891 -19.453 -14.492 1 72.38 285 SER A N 1
ATOM 2235 C CA . SER A 1 285 ? 14.891 -19.453 -13.43 1 72.38 285 SER A CA 1
ATOM 2236 C C . SER A 1 285 ? 13.93 -18.281 -13.57 1 72.38 285 SER A C 1
ATOM 2238 O O . SER A 1 285 ? 13.102 -18.047 -12.688 1 72.38 285 SER A O 1
ATOM 2240 N N . ASP A 1 286 ? 14.086 -17.641 -14.688 1 73.25 286 ASP A N 1
ATOM 2241 C CA . ASP A 1 286 ? 13.242 -16.484 -14.969 1 73.25 286 ASP A CA 1
ATOM 2242 C C . ASP A 1 286 ? 12.227 -16.797 -16.062 1 73.25 286 ASP A C 1
ATOM 2244 O O . ASP A 1 286 ? 12.594 -16.922 -17.234 1 73.25 286 ASP A O 1
ATOM 2248 N N . PHE A 1 287 ? 10.984 -16.922 -15.711 1 82.56 287 PHE A N 1
ATOM 2249 C CA . PHE A 1 287 ? 9.93 -17.281 -16.656 1 82.56 287 PHE A CA 1
ATOM 2250 C C . PHE A 1 287 ? 9.852 -16.25 -17.781 1 82.56 287 PHE A C 1
ATOM 2252 O O . PHE A 1 287 ? 9.641 -16.625 -18.953 1 82.56 287 PHE A O 1
ATOM 2259 N N . PHE A 1 288 ? 9.984 -14.977 -17.438 1 75.44 288 PHE A N 1
ATOM 2260 C CA . PHE A 1 288 ? 9.883 -13.945 -18.453 1 75.44 288 PHE A CA 1
ATOM 2261 C C . PHE A 1 288 ? 11.023 -14.055 -19.453 1 75.44 288 PHE A C 1
ATOM 2263 O O . PHE A 1 288 ? 10.828 -13.844 -20.656 1 75.44 288 PHE A O 1
ATOM 2270 N N . ALA A 1 289 ? 12.156 -14.414 -18.891 1 78.12 289 ALA A N 1
ATOM 2271 C CA . ALA A 1 289 ? 13.281 -14.625 -19.797 1 78.12 289 ALA A CA 1
ATOM 2272 C C . ALA A 1 289 ? 13.023 -15.805 -20.734 1 78.12 289 ALA A C 1
ATOM 2274 O O . ALA A 1 289 ? 13.375 -15.766 -21.906 1 78.12 289 ALA A O 1
ATOM 2275 N N . LEU A 1 290 ? 12.422 -16.828 -20.203 1 85.62 290 LEU A N 1
ATOM 2276 C CA . LEU A 1 290 ? 12.109 -18.016 -20.984 1 85.62 290 LEU A CA 1
ATOM 2277 C C . LEU A 1 290 ? 11.172 -17.688 -22.141 1 85.62 290 LEU A C 1
ATOM 2279 O O . LEU A 1 290 ? 11.438 -18.062 -23.281 1 85.62 290 LEU A O 1
ATOM 2283 N N . VAL A 1 291 ? 10.094 -16.938 -21.812 1 85 291 VAL A N 1
ATOM 2284 C CA . VAL A 1 291 ? 9.078 -16.703 -22.828 1 85 291 VAL A CA 1
ATOM 2285 C C . VAL A 1 291 ? 9.578 -15.641 -23.828 1 85 291 VAL A C 1
ATOM 2287 O O . VAL A 1 291 ? 9.109 -15.586 -24.969 1 85 291 VAL A O 1
ATOM 2290 N N . GLU A 1 292 ? 10.43 -14.789 -23.328 1 79.75 292 GLU A N 1
ATOM 2291 C CA . GLU A 1 292 ? 11.07 -13.859 -24.266 1 79.75 292 GLU A CA 1
ATOM 2292 C C . GLU A 1 292 ? 11.945 -14.602 -25.266 1 79.75 292 GLU A C 1
ATOM 2294 O O . GLU A 1 292 ? 12 -14.234 -26.438 1 79.75 292 GLU A O 1
ATOM 2299 N N . HIS A 1 293 ? 12.656 -15.578 -24.812 1 86.94 293 HIS A N 1
ATOM 2300 C CA . HIS A 1 293 ? 13.555 -16.375 -25.641 1 86.94 293 HIS A CA 1
ATOM 2301 C C . HIS A 1 293 ? 12.773 -17.297 -26.562 1 86.94 293 HIS A C 1
ATOM 2303 O O . HIS A 1 293 ? 13.188 -17.547 -27.703 1 86.94 293 HIS A O 1
ATOM 2309 N N . PHE A 1 294 ? 11.664 -17.859 -26.047 1 90.5 294 PHE A N 1
ATOM 2310 C CA . PHE A 1 294 ? 10.805 -18.75 -26.812 1 90.5 294 PHE A CA 1
ATOM 2311 C C . PHE A 1 294 ? 9.398 -18.188 -26.922 1 90.5 294 PHE A C 1
ATOM 2313 O O . PHE A 1 294 ? 8.453 -18.719 -26.344 1 90.5 294 PHE A O 1
ATOM 2320 N N . PRO A 1 295 ? 9.188 -17.203 -27.781 1 86.5 295 PRO A N 1
ATOM 2321 C CA . PRO A 1 295 ? 7.887 -16.547 -27.875 1 86.5 295 PRO A CA 1
ATOM 2322 C C . PRO A 1 295 ? 6.77 -17.469 -28.344 1 86.5 295 PRO A C 1
ATOM 2324 O O . PRO A 1 295 ? 5.59 -17.188 -28.125 1 86.5 295 PRO A O 1
ATOM 2327 N N . GLN A 1 296 ? 7.121 -18.578 -28.953 1 90.12 296 GLN A N 1
ATOM 2328 C CA . GLN A 1 296 ? 6.121 -19.531 -29.422 1 90.12 296 GLN A CA 1
ATOM 2329 C C . GLN A 1 296 ? 5.328 -20.125 -28.266 1 90.12 296 GLN A C 1
ATOM 2331 O O . GLN A 1 296 ? 4.25 -20.688 -28.469 1 90.12 296 GLN A O 1
ATOM 2336 N N . LEU A 1 297 ? 5.898 -20.031 -27.062 1 90.94 297 LEU A N 1
ATOM 2337 C CA . LEU A 1 297 ? 5.191 -20.516 -25.875 1 90.94 297 LEU A CA 1
ATOM 2338 C C . LEU A 1 297 ? 3.92 -19.703 -25.641 1 90.94 297 LEU A C 1
ATOM 2340 O O . LEU A 1 297 ? 2.906 -20.25 -25.203 1 90.94 297 LEU A O 1
ATOM 2344 N N . LEU A 1 298 ? 3.99 -18.422 -26 1 84.56 298 LEU A N 1
ATOM 2345 C CA . LEU A 1 298 ? 2.893 -17.516 -25.672 1 84.56 298 LEU A CA 1
ATOM 2346 C C . LEU A 1 298 ? 1.848 -17.516 -26.781 1 84.56 298 LEU A C 1
ATOM 2348 O O . LEU A 1 298 ? 0.719 -17.062 -26.578 1 84.56 298 LEU A O 1
ATOM 2352 N N . ASP A 1 299 ? 2.256 -17.953 -27.969 1 82.88 299 ASP A N 1
ATOM 2353 C CA . ASP A 1 299 ? 1.348 -17.953 -29.109 1 82.88 299 ASP A CA 1
ATOM 2354 C C . ASP A 1 299 ? 0.481 -19.219 -29.109 1 82.88 299 ASP A C 1
ATOM 2356 O O . ASP A 1 299 ? 0.975 -20.312 -29.375 1 82.88 299 ASP A O 1
ATOM 2360 N N . SER A 1 300 ? -0.807 -19.031 -28.906 1 81.12 300 SER A N 1
ATOM 2361 C CA . SER A 1 300 ? -1.729 -20.172 -28.844 1 81.12 300 SER A CA 1
ATOM 2362 C C . SER A 1 300 ? -1.867 -20.844 -30.203 1 81.12 300 SER A C 1
ATOM 2364 O O . SER A 1 300 ? -2.387 -21.953 -30.297 1 81.12 300 SER A O 1
ATOM 2366 N N . LYS A 1 301 ? -1.325 -20.234 -31.234 1 84.69 301 LYS A N 1
ATOM 2367 C CA . LYS A 1 301 ? -1.415 -20.797 -32.562 1 84.69 301 LYS A CA 1
ATOM 2368 C C . LYS A 1 301 ? -0.198 -21.656 -32.875 1 84.69 301 LYS A C 1
ATOM 2370 O O . LYS A 1 301 ? -0.141 -22.297 -33.938 1 84.69 301 LYS A O 1
ATOM 2375 N N . THR A 1 302 ? 0.691 -21.703 -31.984 1 91.5 302 THR A N 1
ATOM 2376 C CA . THR A 1 302 ? 1.899 -22.5 -32.188 1 91.5 302 THR A CA 1
ATOM 2377 C C . THR A 1 302 ? 1.55 -23.953 -32.5 1 91.5 302 THR A C 1
ATOM 2379 O O . THR A 1 302 ? 2.193 -24.594 -33.312 1 91.5 302 THR A O 1
ATOM 2382 N N . ILE A 1 303 ? 0.519 -24.375 -31.875 1 92.88 303 ILE A N 1
ATOM 2383 C CA . ILE A 1 303 ? 0.131 -25.781 -32 1 92.88 303 ILE A CA 1
ATOM 2384 C C . ILE A 1 303 ? -0.281 -26.062 -33.438 1 92.88 303 ILE A C 1
ATOM 2386 O O . ILE A 1 303 ? -0.147 -27.203 -33.938 1 92.88 303 ILE A O 1
ATOM 2390 N N . GLU A 1 304 ? -0.684 -25.078 -34.125 1 91.06 304 GLU A N 1
ATOM 2391 C CA . GLU A 1 304 ? -1.146 -25.234 -35.5 1 91.06 304 GLU A CA 1
ATOM 2392 C C . GLU A 1 304 ? 0.02 -25.516 -36.438 1 91.06 304 GLU A C 1
ATOM 2394 O O . GLU A 1 304 ? -0.185 -25.969 -37.562 1 91.06 304 GLU A O 1
ATOM 2399 N N . THR A 1 305 ? 1.21 -25.266 -36 1 93 305 THR A N 1
ATOM 2400 C CA . THR A 1 305 ? 2.387 -25.594 -36.781 1 93 305 THR A CA 1
ATOM 2401 C C . THR A 1 305 ? 2.762 -27.062 -36.625 1 93 305 THR A C 1
ATOM 2403 O O . THR A 1 305 ? 3.555 -27.594 -37.375 1 93 305 THR A O 1
ATOM 2406 N N . TYR A 1 306 ? 2.129 -27.75 -35.625 1 94.44 306 TYR A N 1
ATOM 2407 C CA . TYR A 1 306 ? 2.441 -29.141 -35.312 1 94.44 306 TYR A CA 1
ATOM 2408 C C . TYR A 1 306 ? 1.286 -30.047 -35.719 1 94.44 306 TYR A C 1
ATOM 2410 O O . TYR A 1 306 ? 1.493 -31.234 -36 1 94.44 306 TYR A O 1
ATOM 2418 N N . TYR A 1 307 ? 0.083 -29.484 -35.594 1 94.25 307 TYR A N 1
ATOM 2419 C CA . TYR A 1 307 ? -1.119 -30.266 -35.844 1 94.25 307 TYR A CA 1
ATOM 2420 C C . TYR A 1 307 ? -1.953 -29.656 -36.969 1 94.25 307 TYR A C 1
ATOM 2422 O O . TYR A 1 307 ? -2.164 -28.438 -37 1 94.25 307 TYR A O 1
ATOM 2430 N N . SER A 1 308 ? -2.488 -30.5 -37.844 1 93.31 308 SER A N 1
ATOM 2431 C CA . SER A 1 308 ? -3.574 -30.078 -38.719 1 93.31 308 SER A CA 1
ATOM 2432 C C . SER A 1 308 ? -4.902 -30.031 -37.969 1 93.31 308 SER A C 1
ATOM 2434 O O . SER A 1 308 ? -5.082 -30.719 -36.969 1 93.31 308 SER A O 1
ATOM 2436 N N . PRO A 1 309 ? -5.781 -29.172 -38.375 1 91.19 309 PRO A N 1
ATOM 2437 C CA . PRO A 1 309 ? -7.098 -29.125 -37.719 1 91.19 309 PRO A CA 1
ATOM 2438 C C . PRO A 1 309 ? -7.805 -30.469 -37.719 1 91.19 309 PRO A C 1
ATOM 2440 O O . PRO A 1 309 ? -8.484 -30.812 -36.75 1 91.19 309 PRO A O 1
ATOM 2443 N N . ASP A 1 310 ? -7.617 -31.234 -38.781 1 92.62 310 ASP A N 1
ATOM 2444 C CA . ASP A 1 310 ? -8.273 -32.531 -38.906 1 92.62 310 ASP A CA 1
ATOM 2445 C C . ASP A 1 310 ? -7.754 -33.5 -37.875 1 92.62 310 ASP A C 1
ATOM 2447 O O . ASP A 1 310 ? -8.469 -34.438 -37.469 1 92.62 310 ASP A O 1
ATOM 2451 N N . GLN A 1 311 ? -6.52 -33.312 -37.438 1 92.38 311 GLN A N 1
ATOM 2452 C CA . GLN A 1 311 ? -5.918 -34.188 -36.438 1 92.38 311 GLN A CA 1
ATOM 2453 C C . GLN A 1 311 ? -6.238 -33.719 -35 1 92.38 311 GLN A C 1
ATOM 2455 O O . GLN A 1 311 ? -6.492 -34.531 -34.125 1 92.38 311 GLN A O 1
ATOM 2460 N N . LEU A 1 312 ? -6.262 -32.469 -34.812 1 91.56 312 LEU A N 1
ATOM 2461 C CA . LEU A 1 312 ? -6.336 -31.875 -33.5 1 91.56 312 LEU A CA 1
ATOM 2462 C C . LEU A 1 312 ? -7.773 -31.844 -32.969 1 91.56 312 LEU A C 1
ATOM 2464 O O . LEU A 1 312 ? -8.023 -32.062 -31.797 1 91.56 312 LEU A O 1
ATOM 2468 N N . TYR A 1 313 ? -8.656 -31.5 -33.875 1 89.5 313 TYR A N 1
ATOM 2469 C CA . TYR A 1 313 ? -10.031 -31.281 -33.438 1 89.5 313 TYR A CA 1
ATOM 2470 C C . TYR A 1 313 ? -10.891 -32.5 -33.688 1 89.5 313 TYR A C 1
ATOM 2472 O O . TYR A 1 313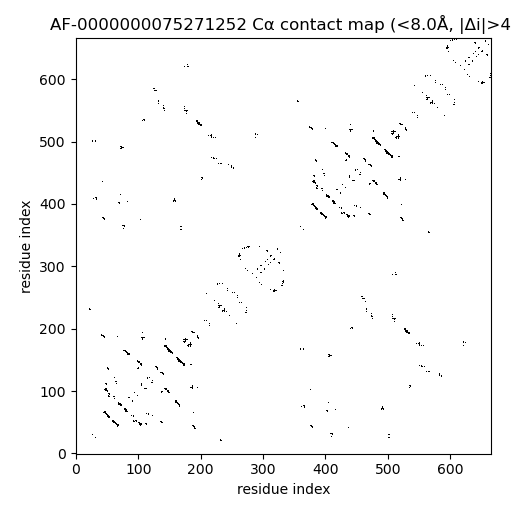 ? -11.875 -32.438 -34.438 1 89.5 313 TYR A O 1
ATOM 2480 N N . THR A 1 314 ? -10.5 -33.625 -33.188 1 90.62 314 THR A N 1
ATOM 2481 C CA . THR A 1 314 ? -11.234 -34.875 -33.188 1 90.62 314 THR A CA 1
ATOM 2482 C C . THR A 1 314 ? -11.602 -35.281 -31.766 1 90.62 314 THR A C 1
ATOM 2484 O O . THR A 1 314 ? -10.977 -34.844 -30.812 1 90.62 314 THR A O 1
ATOM 2487 N N . ASP A 1 315 ? -12.625 -36.031 -31.688 1 92 315 ASP A N 1
ATOM 2488 C CA . ASP A 1 315 ? -13.023 -36.562 -30.391 1 92 315 ASP A CA 1
ATOM 2489 C C . ASP A 1 315 ? -11.914 -37.406 -29.781 1 92 315 ASP A C 1
ATOM 2491 O O . ASP A 1 315 ? -11.703 -37.375 -28.562 1 92 315 ASP A O 1
ATOM 2495 N N . HIS A 1 316 ? -11.273 -38.156 -30.578 1 93.56 316 HIS A N 1
ATOM 2496 C CA . HIS A 1 316 ? -10.172 -39 -30.125 1 93.56 316 HIS A CA 1
ATOM 2497 C C . HIS A 1 316 ? -9.047 -38.156 -29.531 1 93.56 316 HIS A C 1
ATOM 2499 O O . HIS A 1 316 ? -8.539 -38.469 -28.453 1 93.56 316 HIS A O 1
ATOM 2505 N N . ALA A 1 317 ? -8.688 -37.031 -30.172 1 92.38 317 ALA A N 1
ATOM 2506 C CA . ALA A 1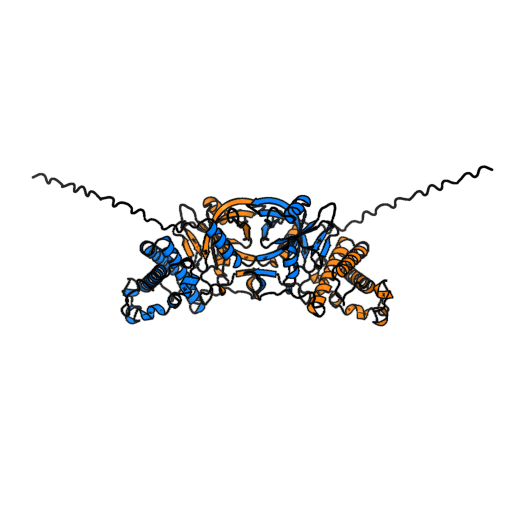 317 ? -7.609 -36.156 -29.719 1 92.38 317 ALA A CA 1
ATOM 2507 C C . ALA A 1 317 ? -7.988 -35.438 -28.438 1 92.38 317 ALA A C 1
ATOM 2509 O O . ALA A 1 317 ? -7.117 -35.094 -27.641 1 92.38 317 ALA A O 1
ATOM 2510 N N . LYS A 1 318 ? -9.227 -35.219 -28.25 1 92.81 318 LYS A N 1
ATOM 2511 C CA . LYS A 1 318 ? -9.719 -34.531 -27.062 1 92.81 318 LYS A CA 1
ATOM 2512 C C . LYS A 1 318 ? -9.531 -35.406 -25.812 1 92.81 318 LYS A C 1
ATOM 2514 O O . LYS A 1 318 ? -9.211 -34.906 -24.75 1 92.81 318 LYS A O 1
ATOM 2519 N N . HIS A 1 319 ? -9.625 -36.781 -26 1 92.69 319 HIS A N 1
ATOM 2520 C CA . HIS A 1 319 ? -9.688 -37.656 -24.828 1 92.69 319 HIS A CA 1
ATOM 2521 C C . HIS A 1 319 ? -8.398 -38.438 -24.672 1 92.69 319 HIS A C 1
ATOM 2523 O O . HIS A 1 319 ? -8.102 -38.969 -23.594 1 92.69 319 HIS A O 1
ATOM 2529 N N . THR A 1 320 ? -7.711 -38.594 -25.812 1 94.06 320 THR A N 1
ATOM 2530 C CA . THR A 1 320 ? -6.449 -39.312 -25.797 1 94.06 320 THR A CA 1
ATOM 2531 C C . THR A 1 320 ? -5.379 -38.562 -26.578 1 94.06 320 THR A C 1
ATOM 2533 O O . THR A 1 320 ? -5.672 -37.906 -27.594 1 94.06 320 THR A O 1
ATOM 2536 N N . PHE A 1 321 ? -4.254 -38.656 -26.047 1 94.69 321 PHE A N 1
ATOM 2537 C CA . PHE A 1 321 ? -3.164 -37.938 -26.719 1 94.69 321 PHE A CA 1
ATOM 2538 C C . PHE A 1 321 ? -2.92 -38.531 -28.109 1 94.69 321 PHE A C 1
ATOM 2540 O O . PHE A 1 321 ? -2.74 -39.719 -28.266 1 94.69 321 PHE A O 1
ATOM 2547 N N . VAL A 1 322 ? -2.938 -37.656 -29.047 1 95.88 322 VAL A N 1
ATOM 2548 C CA . VAL A 1 322 ? -2.609 -38 -30.422 1 95.88 322 VAL A CA 1
ATOM 2549 C C . VAL A 1 322 ? -1.342 -37.281 -30.859 1 95.88 322 VAL A C 1
ATOM 2551 O O . VAL A 1 322 ? -1.204 -36.062 -30.641 1 95.88 322 VAL A O 1
ATOM 2554 N N . LYS A 1 323 ? -0.405 -37.969 -31.438 1 95.62 323 LYS A N 1
ATOM 2555 C CA . LYS A 1 323 ? 0.841 -37.375 -31.906 1 95.62 323 LYS A CA 1
ATOM 2556 C C . LYS A 1 323 ? 0.586 -36.375 -33.031 1 95.62 323 LYS A C 1
ATOM 2558 O O . LYS A 1 323 ? -0.339 -36.562 -33.844 1 95.62 323 LYS A O 1
ATOM 2563 N N . PRO A 1 324 ? 1.373 -35.312 -33.094 1 95.38 324 PRO A N 1
ATOM 2564 C CA . PRO A 1 324 ? 1.204 -34.375 -34.188 1 95.38 324 PRO A CA 1
ATOM 2565 C C . PRO A 1 324 ? 1.475 -34.969 -35.562 1 95.38 324 PRO A C 1
ATOM 2567 O O . PRO A 1 324 ? 2.297 -35.875 -35.688 1 95.38 324 PRO A O 1
ATOM 2570 N N . ASP A 1 325 ? 0.83 -34.438 -36.562 1 95.19 325 ASP A N 1
ATOM 2571 C CA . ASP A 1 325 ? 0.943 -34.969 -37.906 1 95.19 325 ASP A CA 1
ATOM 2572 C C . ASP A 1 325 ? 1.833 -34.094 -38.781 1 95.19 325 ASP A C 1
ATOM 2574 O O . ASP A 1 325 ? 2.318 -34.531 -39.844 1 95.19 325 ASP A O 1
ATOM 2578 N N . LEU A 1 326 ? 2.045 -32.844 -38.375 1 93.75 326 LEU A N 1
ATOM 2579 C CA . LEU A 1 326 ? 2.777 -31.922 -39.219 1 93.75 326 LEU A CA 1
ATOM 2580 C C . LEU A 1 326 ? 4.258 -31.906 -38.875 1 93.75 326 LEU A C 1
ATOM 2582 O O . LEU A 1 326 ? 5.117 -31.859 -39.75 1 93.75 326 LEU A O 1
ATOM 2586 N N . LYS A 1 327 ? 4.633 -31.781 -37.594 1 93.75 327 LYS A N 1
ATOM 2587 C CA . LYS A 1 327 ? 5.984 -31.766 -37.031 1 93.75 327 LYS A CA 1
ATOM 2588 C C . LYS A 1 327 ? 6.066 -32.594 -35.75 1 93.75 327 LYS A C 1
ATOM 2590 O O . LYS A 1 327 ? 5.125 -32.594 -34.969 1 93.75 327 LYS A O 1
ATOM 2595 N N . PRO A 1 328 ? 7.125 -33.344 -35.562 1 93.62 328 PRO A N 1
ATOM 2596 C CA . PRO A 1 328 ? 7.25 -34.062 -34.312 1 93.62 328 PRO A CA 1
ATOM 2597 C C . PRO A 1 328 ? 7.297 -33.156 -33.094 1 93.62 328 PRO A C 1
ATOM 2599 O O . PRO A 1 328 ? 7.691 -31.984 -33.219 1 93.62 328 PRO A O 1
ATOM 2602 N N . LEU A 1 329 ? 6.855 -33.688 -31.984 1 93.75 329 LEU A N 1
ATOM 2603 C CA . LEU A 1 329 ? 6.977 -32.938 -30.75 1 93.75 329 LEU A CA 1
ATOM 2604 C C . LEU A 1 329 ? 8.422 -32.531 -30.5 1 93.75 329 LEU A C 1
ATOM 2606 O O . LEU A 1 329 ? 9.344 -33.312 -30.719 1 93.75 329 LEU A O 1
ATOM 2610 N N . PRO A 1 330 ? 8.633 -31.359 -30.078 1 89.88 330 PRO A N 1
ATOM 2611 C CA . PRO A 1 330 ? 10 -30.891 -29.875 1 89.88 330 PRO A CA 1
ATOM 2612 C C . PRO A 1 330 ? 10.633 -31.469 -28.609 1 89.88 330 PRO A C 1
ATOM 2614 O O . PRO A 1 330 ? 9.984 -31.516 -27.562 1 89.88 330 PRO A O 1
ATOM 2617 N N . THR A 1 331 ? 11.82 -31.938 -28.719 1 88.69 331 THR A N 1
ATOM 2618 C CA . THR A 1 331 ? 12.609 -32.312 -27.547 1 88.69 331 THR A CA 1
ATOM 2619 C C . THR A 1 331 ? 13.367 -31.094 -27 1 88.69 331 THR A C 1
ATOM 2621 O O . THR A 1 331 ? 13.547 -30.969 -25.797 1 88.69 331 THR A O 1
ATOM 2624 N N . TYR A 1 332 ? 13.781 -30.328 -27.828 1 90.19 332 TYR A N 1
ATOM 2625 C CA . TYR A 1 332 ? 14.414 -29.047 -27.516 1 90.19 332 TYR A CA 1
ATOM 2626 C C . TYR A 1 332 ? 13.844 -27.922 -28.375 1 90.19 332 TYR A C 1
ATOM 2628 O O . TYR A 1 332 ? 13.266 -28.172 -29.438 1 90.19 332 TYR A O 1
ATOM 2636 N N . LEU A 1 333 ? 13.867 -26.766 -27.859 1 90 333 LEU A N 1
ATOM 2637 C CA . LEU A 1 333 ? 13.43 -25.609 -28.625 1 90 333 LEU A CA 1
ATOM 2638 C C . LEU A 1 333 ? 14.617 -24.781 -29.078 1 90 333 LEU A C 1
ATOM 2640 O O . LEU A 1 333 ? 15.594 -24.625 -28.344 1 90 333 LEU A O 1
ATOM 2644 N N . MET B 1 1 ? 17.438 63.781 60.125 1 25.28 1 MET B N 1
ATOM 2645 C CA . MET B 1 1 ? 16.172 63.531 59.438 1 25.28 1 MET B CA 1
ATOM 2646 C C . MET B 1 1 ? 16.266 62.344 58.5 1 25.28 1 MET B C 1
ATOM 2648 O O . MET B 1 1 ? 17.062 62.344 57.562 1 25.28 1 MET B O 1
ATOM 2652 N N . SER B 1 2 ? 16.062 61.125 59.031 1 27.77 2 SER B N 1
ATOM 2653 C CA . SER B 1 2 ? 16.312 59.719 58.75 1 27.77 2 SER B CA 1
ATOM 2654 C C . SER B 1 2 ? 15.477 59.25 57.562 1 27.77 2 SER B C 1
ATOM 2656 O O . SER B 1 2 ? 14.25 59.375 57.562 1 27.77 2 SER B O 1
ATOM 2658 N N . LEU B 1 3 ? 15.961 59.438 56.312 1 28.52 3 LEU B N 1
ATOM 2659 C CA . LEU B 1 3 ? 15.344 59.219 55.031 1 28.52 3 LEU B CA 1
ATOM 2660 C C . LEU B 1 3 ? 14.812 57.781 54.906 1 28.52 3 LEU B C 1
ATOM 2662 O O . LEU B 1 3 ? 15.594 56.844 54.906 1 28.52 3 LEU B O 1
ATOM 2666 N N . CYS B 1 4 ? 13.711 57.406 55.625 1 25.84 4 CYS B N 1
ATOM 2667 C CA . CYS B 1 4 ? 12.984 56.156 55.75 1 25.84 4 CYS B CA 1
ATOM 2668 C C . CYS B 1 4 ? 12.562 55.656 54.375 1 25.84 4 CYS B C 1
ATOM 2670 O O . CYS B 1 4 ? 11.773 56.281 53.688 1 25.84 4 CYS B O 1
ATOM 2672 N N . GLY B 1 5 ? 13.461 55.125 53.594 1 25.69 5 GLY B N 1
ATOM 2673 C CA . GLY B 1 5 ? 13.25 54.688 52.219 1 25.69 5 GLY B CA 1
ATOM 2674 C C . GLY B 1 5 ? 12.094 53.719 52.094 1 25.69 5 GLY B C 1
ATOM 2675 O O . GLY B 1 5 ? 11.992 52.75 52.875 1 25.69 5 GLY B O 1
ATOM 2676 N N . LEU B 1 6 ? 10.867 54.094 51.688 1 24.72 6 LEU B N 1
ATOM 2677 C CA . LEU B 1 6 ? 9.57 53.438 51.531 1 24.72 6 LEU B CA 1
ATOM 2678 C C . LEU B 1 6 ? 9.688 52.219 50.625 1 24.72 6 LEU B C 1
ATOM 2680 O O . LEU B 1 6 ? 10.086 52.344 49.469 1 24.72 6 LEU B O 1
ATOM 2684 N N . ALA B 1 7 ? 9.898 51 51.156 1 28.09 7 ALA B N 1
ATOM 2685 C CA . ALA B 1 7 ? 9.93 49.688 50.562 1 28.09 7 ALA B CA 1
ATOM 2686 C C . ALA B 1 7 ? 8.617 49.375 49.812 1 28.09 7 ALA B C 1
ATOM 2688 O O . ALA B 1 7 ? 7.57 49.219 50.469 1 28.09 7 ALA B O 1
ATOM 2689 N N . PHE B 1 8 ? 8.297 50.062 48.719 1 25.39 8 PHE B N 1
ATOM 2690 C CA . PHE B 1 8 ? 7.043 49.781 48.031 1 25.39 8 PHE B CA 1
ATOM 2691 C C . PHE B 1 8 ? 6.945 48.281 47.688 1 25.39 8 PHE B C 1
ATOM 2693 O O . PHE B 1 8 ? 7.812 47.75 47 1 25.39 8 PHE B O 1
ATOM 2700 N N . THR B 1 9 ? 6.348 47.438 48.531 1 25.91 9 THR B N 1
ATOM 2701 C CA . THR B 1 9 ? 6.031 46.031 48.344 1 25.91 9 THR B CA 1
ATOM 2702 C C . THR B 1 9 ? 5.086 45.844 47.156 1 25.91 9 THR B C 1
ATOM 2704 O O . THR B 1 9 ? 3.939 46.281 47.188 1 25.91 9 THR B O 1
ATOM 2707 N N . ILE B 1 10 ? 5.445 45.969 45.906 1 28.41 10 ILE B N 1
ATOM 2708 C CA . ILE B 1 10 ? 4.547 45.719 44.781 1 28.41 10 ILE B CA 1
ATOM 2709 C C . ILE B 1 10 ? 3.967 44.312 44.875 1 28.41 10 ILE B C 1
ATOM 2711 O O . ILE B 1 10 ? 4.707 43.312 44.875 1 28.41 10 ILE B O 1
ATOM 2715 N N . THR B 1 11 ? 2.881 44.094 45.594 1 26.61 11 THR B N 1
ATOM 2716 C CA . THR B 1 11 ? 2.125 42.844 45.656 1 26.61 11 THR B CA 1
ATOM 2717 C C . THR B 1 11 ? 1.646 42.438 44.25 1 26.61 11 THR B C 1
ATOM 2719 O O . THR B 1 11 ? 0.832 43.156 43.656 1 26.61 11 THR B O 1
ATOM 2722 N N . LYS B 1 12 ? 2.48 41.875 43.438 1 30.14 12 LYS B N 1
ATOM 2723 C CA . LYS B 1 12 ? 2.098 41.375 42.125 1 30.14 12 LYS B CA 1
ATOM 2724 C C . LYS B 1 12 ? 0.914 40.438 42.219 1 30.14 12 LYS B C 1
ATOM 2726 O O . LYS B 1 12 ? 1.002 39.375 42.875 1 30.14 12 LYS B O 1
ATOM 2731 N N . SER B 1 13 ? -0.322 40.906 42.188 1 28.22 13 SER B N 1
ATOM 2732 C CA . SER B 1 13 ? -1.535 40.125 42.156 1 28.22 13 SER B CA 1
ATOM 2733 C C . SER B 1 13 ? -1.454 39.031 41.062 1 28.22 13 SER B C 1
ATOM 2735 O O . SER B 1 13 ? -1.155 39.344 39.906 1 28.22 13 SER B O 1
ATOM 2737 N N . ILE B 1 14 ? -1.193 37.844 41.406 1 30.03 14 ILE B N 1
ATOM 2738 C CA . ILE B 1 14 ? -1.189 36.625 40.594 1 30.03 14 ILE B CA 1
ATOM 2739 C C . ILE B 1 14 ? -2.551 36.438 39.906 1 30.03 14 ILE B C 1
ATOM 2741 O O . ILE B 1 14 ? -3.566 36.281 40.594 1 30.03 14 ILE B O 1
ATOM 2745 N N . THR B 1 15 ? -2.82 37.25 38.906 1 30.64 15 THR B N 1
ATOM 2746 C CA . THR B 1 15 ? -4.102 37.031 38.25 1 30.64 15 THR B CA 1
ATOM 2747 C C . THR B 1 15 ? -4.367 35.562 38.031 1 30.64 15 THR B C 1
ATOM 2749 O O . THR B 1 15 ? -3.463 34.812 37.656 1 30.64 15 THR B O 1
ATOM 2752 N N . PRO B 1 16 ? -5.531 35.094 38.531 1 30.05 16 PRO B N 1
ATOM 2753 C CA . PRO B 1 16 ? -5.93 33.688 38.469 1 30.05 16 PRO B CA 1
ATOM 2754 C C . PRO B 1 16 ? -5.82 33.125 37.031 1 30.05 16 PRO B C 1
ATOM 2756 O O . PRO B 1 16 ? -6.016 33.844 36.062 1 30.05 16 PRO B O 1
ATOM 2759 N N . ARG B 1 17 ? -4.961 32.219 36.844 1 28.89 17 ARG B N 1
ATOM 2760 C CA . ARG B 1 17 ? -4.777 31.438 35.594 1 28.89 17 ARG B CA 1
ATOM 2761 C C . ARG B 1 17 ? -6.113 30.938 35.062 1 28.89 17 ARG B C 1
ATOM 2763 O O . ARG B 1 17 ? -6.812 30.188 35.75 1 28.89 17 ARG B O 1
ATOM 2770 N N . TYR B 1 18 ? -6.895 31.812 34.406 1 29.02 18 TYR B N 1
ATOM 2771 C CA . TYR B 1 18 ? -8.125 31.375 33.75 1 29.02 18 TYR B CA 1
ATOM 2772 C C . TYR B 1 18 ? -7.961 29.984 33.156 1 29.02 18 TYR B C 1
ATOM 2774 O O . TYR B 1 18 ? -6.961 29.703 32.5 1 29.02 18 TYR B O 1
ATOM 2782 N N . HIS B 1 19 ? -8.523 29.062 33.844 1 29.22 19 HIS B N 1
ATOM 2783 C CA . HIS B 1 19 ? -8.734 27.703 33.375 1 29.22 19 HIS B CA 1
ATOM 2784 C C . HIS B 1 19 ? -9.344 27.703 31.969 1 29.22 19 HIS B C 1
ATOM 2786 O O . HIS B 1 19 ? -10.5 28.078 31.797 1 29.22 19 HIS B O 1
ATOM 2792 N N . ILE B 1 20 ? -8.711 28.234 31.062 1 26.34 20 ILE B N 1
ATOM 2793 C CA . ILE B 1 20 ? -9.211 28.141 29.703 1 26.34 20 ILE B CA 1
ATOM 2794 C C . ILE B 1 20 ? -9.734 26.719 29.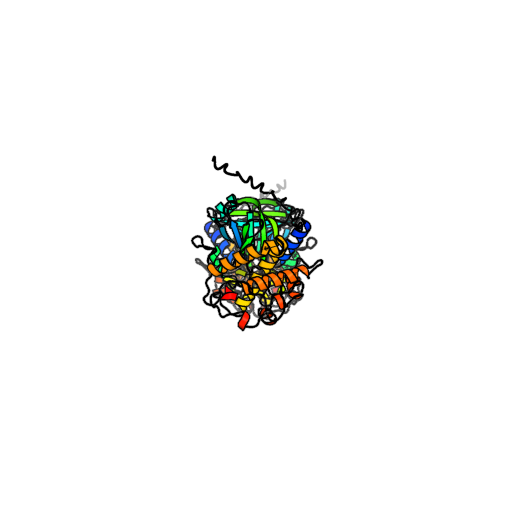453 1 26.34 20 ILE B C 1
ATOM 2796 O O . ILE B 1 20 ? -8.992 25.75 29.562 1 26.34 20 ILE B O 1
ATOM 2800 N N . ARG B 1 21 ? -10.977 26.578 29.672 1 30.69 21 ARG B N 1
ATOM 2801 C CA . ARG B 1 21 ? -11.672 25.359 29.25 1 30.69 21 ARG B CA 1
ATOM 2802 C C . ARG B 1 21 ? -11.281 24.984 27.812 1 30.69 21 ARG B C 1
ATOM 2804 O O . ARG B 1 21 ? -11.648 25.688 26.859 1 30.69 21 ARG B O 1
ATOM 2811 N N . CYS B 1 22 ? -10.086 24.609 27.656 1 31.33 22 CYS B N 1
ATOM 2812 C CA . CYS B 1 22 ? -9.727 24 26.391 1 31.33 22 CYS B CA 1
ATOM 2813 C C . CYS B 1 22 ? -10.906 23.219 25.812 1 31.33 22 CYS B C 1
ATOM 2815 O O . CYS B 1 22 ? -11.43 22.312 26.453 1 31.33 22 CYS B O 1
ATOM 2817 N N . LEU B 1 23 ? -11.852 23.812 25.297 1 33.06 23 LEU B N 1
ATOM 2818 C CA . LEU B 1 23 ? -12.852 23.031 24.578 1 33.06 23 LEU B CA 1
ATOM 2819 C C . LEU B 1 23 ? -12.211 21.812 23.938 1 33.06 23 LEU B C 1
ATOM 2821 O O . LEU B 1 23 ? -11.562 21.922 22.891 1 33.06 23 LEU B O 1
ATOM 2825 N N . SER B 1 24 ? -11.594 21.016 24.656 1 37.16 24 SER B N 1
ATOM 2826 C CA . SER B 1 24 ? -11.125 19.688 24.266 1 37.16 24 SER B CA 1
ATOM 2827 C C . SER B 1 24 ? -12.148 18.969 23.406 1 37.16 24 SER B C 1
ATOM 2829 O O . SER B 1 24 ? -13.234 18.625 23.875 1 37.16 24 SER B O 1
ATOM 2831 N N . THR B 1 25 ? -12.602 19.484 22.312 1 41.25 25 THR B N 1
ATOM 2832 C CA . THR B 1 25 ? -13.312 18.484 21.516 1 41.25 25 THR B CA 1
ATOM 2833 C C . THR B 1 25 ? -12.781 17.094 21.797 1 41.25 25 THR B C 1
ATOM 2835 O O . THR B 1 25 ? -11.641 16.766 21.469 1 41.25 25 THR B O 1
ATOM 2838 N N . ILE B 1 26 ? -13.18 16.641 22.875 1 43.81 26 ILE B N 1
ATOM 2839 C CA . ILE B 1 26 ? -12.898 15.297 23.375 1 43.81 26 ILE B CA 1
ATOM 2840 C C . ILE B 1 26 ? -13.008 14.297 22.219 1 43.81 26 ILE B C 1
ATOM 2842 O O . ILE B 1 26 ? -14.094 14.109 21.656 1 43.81 26 ILE B O 1
ATOM 2846 N N . ASN B 1 27 ? -11.984 14.195 21.438 1 57.31 27 ASN B N 1
ATOM 2847 C CA . ASN B 1 27 ? -11.938 13.078 20.484 1 57.31 27 ASN B CA 1
ATOM 2848 C C . ASN B 1 27 ? -12.359 11.766 21.141 1 57.31 27 ASN B C 1
ATOM 2850 O O . ASN B 1 27 ? -11.625 11.211 21.953 1 57.31 27 ASN B O 1
ATOM 2854 N N . THR B 1 28 ? -13.688 11.562 21.266 1 67.12 28 THR B N 1
ATOM 2855 C CA . THR B 1 28 ? -14.188 10.289 21.766 1 67.12 28 THR B CA 1
ATOM 2856 C C . THR B 1 28 ? -13.562 9.125 20.984 1 67.12 28 THR B C 1
ATOM 2858 O O . THR B 1 28 ? -13.227 9.273 19.812 1 67.12 28 THR B O 1
ATOM 2861 N N . PRO B 1 29 ? -13.258 8.156 21.703 1 73.5 29 PRO B N 1
ATOM 2862 C CA . PRO B 1 29 ? -12.688 6.977 21.047 1 73.5 29 PRO B CA 1
ATOM 2863 C C . PRO B 1 29 ? -13.438 6.602 19.766 1 73.5 29 PRO B C 1
ATOM 2865 O O . PRO B 1 29 ? -12.812 6.215 18.766 1 73.5 29 PRO B O 1
ATOM 2868 N N . SER B 1 30 ? -14.711 6.793 19.719 1 79.38 30 SER B N 1
ATOM 2869 C CA . SER B 1 30 ? -15.516 6.453 18.547 1 79.38 30 SER B CA 1
ATOM 2870 C C . SER B 1 30 ? -15.211 7.387 17.375 1 79.38 30 SER B C 1
ATOM 2872 O O . SER B 1 30 ? -15.164 6.953 16.219 1 79.38 30 SER B O 1
ATOM 2874 N N . LYS B 1 31 ? -14.953 8.586 17.75 1 83.69 31 LYS B N 1
ATOM 2875 C CA . LYS B 1 31 ? -14.664 9.555 16.703 1 83.69 31 LYS B CA 1
ATOM 2876 C C . LYS B 1 31 ? -13.305 9.305 16.078 1 83.69 31 LYS B C 1
ATOM 2878 O O . LYS B 1 31 ? -13.141 9.43 14.859 1 83.69 31 LYS B O 1
ATOM 2883 N N . VAL B 1 32 ? -12.43 8.883 16.906 1 90.56 32 VAL B N 1
ATOM 2884 C CA . VAL B 1 32 ? -11.086 8.602 16.406 1 90.56 32 VAL B CA 1
ATOM 2885 C C . VAL B 1 32 ? -11.141 7.41 15.445 1 90.56 32 VAL B C 1
ATOM 2887 O O . VAL B 1 32 ? -10.508 7.43 14.391 1 90.56 32 VAL B O 1
ATOM 2890 N N . ILE B 1 33 ? -11.93 6.449 15.789 1 90.81 33 ILE B N 1
ATOM 2891 C CA . ILE B 1 33 ? -12.062 5.254 14.961 1 90.81 33 ILE B CA 1
ATOM 2892 C C . ILE B 1 33 ? -12.617 5.637 13.594 1 90.81 33 ILE B C 1
ATOM 2894 O O . ILE B 1 33 ? -12.102 5.191 12.562 1 90.81 33 ILE B O 1
ATOM 2898 N N . GLU B 1 34 ? -13.594 6.449 13.578 1 86.25 34 GLU B N 1
ATOM 2899 C CA . GLU B 1 34 ? -14.203 6.883 12.328 1 86.25 34 GLU B CA 1
ATOM 2900 C C . GLU B 1 34 ? -13.227 7.711 11.492 1 86.25 34 GLU B C 1
ATOM 2902 O O . GLU B 1 34 ? -13.188 7.578 10.266 1 86.25 34 GLU B O 1
ATOM 2907 N N . ASN B 1 35 ? -12.492 8.539 12.195 1 87.94 35 ASN B N 1
ATOM 2908 C CA . ASN B 1 35 ? -11.508 9.359 11.508 1 87.94 35 ASN B CA 1
ATOM 2909 C C . ASN B 1 35 ? -10.398 8.508 10.898 1 87.94 35 ASN B C 1
ATOM 2911 O O . ASN B 1 35 ? -9.93 8.781 9.789 1 87.94 35 ASN B O 1
ATOM 2915 N N . VAL B 1 36 ? -10.016 7.484 11.633 1 93.44 36 VAL B N 1
ATOM 2916 C CA . VAL B 1 36 ? -8.992 6.578 11.125 1 93.44 36 VAL B CA 1
ATOM 2917 C C . VAL B 1 36 ? -9.516 5.832 9.898 1 93.44 36 VAL B C 1
ATOM 2919 O O . VAL B 1 36 ? -8.82 5.719 8.891 1 93.44 36 VAL B O 1
ATOM 2922 N N . ARG B 1 37 ? -10.711 5.398 9.969 1 88.44 37 ARG B N 1
ATOM 2923 C CA . ARG B 1 37 ? -11.336 4.746 8.82 1 88.44 37 ARG B CA 1
ATOM 2924 C C . ARG B 1 37 ? -11.352 5.672 7.605 1 88.44 37 ARG B C 1
ATOM 2926 O O . ARG B 1 37 ? -11.078 5.238 6.484 1 88.44 37 ARG B O 1
ATOM 2933 N N . GLY B 1 38 ? -11.703 6.898 7.887 1 84.75 38 GLY B N 1
ATOM 2934 C CA . GLY B 1 38 ? -11.773 7.891 6.824 1 84.75 38 GLY B CA 1
ATOM 2935 C C . GLY B 1 38 ? -10.438 8.125 6.141 1 84.75 38 GLY B C 1
ATOM 2936 O O . GLY B 1 38 ? -10.359 8.133 4.91 1 84.75 38 GLY B O 1
ATOM 2937 N N . ILE B 1 39 ? -9.406 8.297 6.879 1 88.38 39 ILE B N 1
ATOM 2938 C CA . ILE B 1 39 ? -8.102 8.586 6.293 1 88.38 39 ILE B CA 1
ATOM 2939 C C . ILE B 1 39 ? -7.551 7.336 5.613 1 88.38 39 ILE B C 1
ATOM 2941 O O . ILE B 1 39 ? -6.875 7.43 4.59 1 88.38 39 ILE B O 1
ATOM 2945 N N . MET B 1 40 ? -7.836 6.137 6.152 1 92.38 40 MET B N 1
ATOM 2946 C CA . MET B 1 40 ? -7.312 4.91 5.566 1 92.38 40 MET B CA 1
ATOM 2947 C C . MET B 1 40 ? -7.953 4.637 4.211 1 92.38 40 MET B C 1
ATOM 2949 O O . MET B 1 40 ? -7.375 3.947 3.369 1 92.38 40 MET B O 1
ATOM 2953 N N . ARG B 1 41 ? -9.148 5.168 4.016 1 85.38 41 ARG B N 1
ATOM 2954 C CA . ARG B 1 41 ? -9.766 5.066 2.701 1 85.38 41 ARG B CA 1
ATOM 2955 C C . ARG B 1 41 ? -8.953 5.812 1.649 1 85.38 41 ARG B C 1
ATOM 2957 O O . ARG B 1 41 ? -9.016 5.484 0.462 1 85.38 41 ARG B O 1
ATOM 2964 N N . LYS B 1 42 ? -8.141 6.746 2.139 1 84.75 42 LYS B N 1
ATOM 2965 C CA . LYS B 1 42 ? -7.355 7.582 1.235 1 84.75 42 LYS B CA 1
ATOM 2966 C C . LYS B 1 42 ? -5.93 7.059 1.104 1 84.75 42 LYS B C 1
ATOM 2968 O O . LYS B 1 42 ? -5.078 7.711 0.495 1 84.75 42 LYS B O 1
ATOM 2973 N N . VAL B 1 43 ? -5.672 5.945 1.633 1 93.06 43 VAL B N 1
ATOM 2974 C CA . VAL B 1 43 ? -4.383 5.27 1.512 1 93.06 43 VAL B CA 1
ATOM 2975 C C . VAL B 1 43 ? -4.527 4.039 0.616 1 93.06 43 VAL B C 1
ATOM 2977 O O . VAL B 1 43 ? -5.16 3.055 1 1 93.06 43 VAL B O 1
ATOM 2980 N N . PRO B 1 44 ? -3.932 4.141 -0.542 1 94.81 44 PRO B N 1
ATOM 2981 C CA . PRO B 1 44 ? -4.008 2.955 -1.401 1 94.81 44 PRO B CA 1
ATOM 2982 C C . PRO B 1 44 ? -3.264 1.755 -0.819 1 94.81 44 PRO B C 1
ATOM 2984 O O . PRO B 1 44 ? -2.156 1.905 -0.297 1 94.81 44 PRO B O 1
ATOM 2987 N N . GLN B 1 45 ? -3.939 0.648 -0.943 1 95.44 45 GLN B N 1
ATOM 2988 C CA . GLN B 1 45 ? -3.365 -0.575 -0.393 1 95.44 45 GLN B CA 1
ATOM 2989 C C . GLN B 1 45 ? -3.258 -1.66 -1.461 1 95.44 45 GLN B C 1
ATOM 2991 O O . GLN B 1 45 ? -4.148 -1.802 -2.301 1 95.44 45 GLN B O 1
ATOM 2996 N N . PRO B 1 46 ? -2.115 -2.402 -1.393 1 96.75 46 PRO B N 1
ATOM 2997 C CA . PRO B 1 46 ? -2.07 -3.576 -2.27 1 96.75 46 PRO B CA 1
ATOM 2998 C C . PRO B 1 46 ? -3.08 -4.648 -1.869 1 96.75 46 PRO B C 1
ATOM 3000 O O . PRO B 1 46 ? -3.402 -4.789 -0.687 1 96.75 46 PRO B O 1
ATOM 3003 N N . VAL B 1 47 ? -3.543 -5.355 -2.844 1 96.94 47 VAL B N 1
ATOM 3004 C CA . VAL B 1 47 ? -4.496 -6.422 -2.562 1 96.94 47 VAL B CA 1
ATOM 3005 C C . VAL B 1 47 ? -3.797 -7.777 -2.643 1 96.94 47 VAL B C 1
ATOM 3007 O O . VAL B 1 47 ? -3.297 -8.164 -3.701 1 96.94 47 VAL B O 1
ATOM 3010 N N . VAL B 1 48 ? -3.811 -8.477 -1.559 1 98.31 48 VAL B N 1
ATOM 3011 C CA . VAL B 1 48 ? -3.137 -9.773 -1.45 1 98.31 48 VAL B CA 1
ATOM 3012 C C . VAL B 1 48 ? -4.109 -10.82 -0.919 1 98.31 48 VAL B C 1
ATOM 3014 O O . VAL B 1 48 ? -4.891 -10.547 -0.003 1 98.31 48 VAL B O 1
ATOM 3017 N N . VAL B 1 49 ? -4.086 -11.984 -1.485 1 98.31 49 VAL B N 1
ATOM 3018 C CA . VAL B 1 49 ? -4.848 -13.102 -0.945 1 98.31 49 VAL B CA 1
ATOM 3019 C C . VAL B 1 49 ? -3.904 -14.094 -0.269 1 98.31 49 VAL B C 1
ATOM 3021 O O . VAL B 1 49 ? -2.955 -14.578 -0.89 1 98.31 49 VAL B O 1
ATOM 3024 N N . VAL B 1 50 ? -4.188 -14.336 0.945 1 98.75 50 VAL B N 1
ATOM 3025 C CA . VAL B 1 50 ? -3.451 -15.359 1.681 1 98.75 50 VAL B CA 1
ATOM 3026 C C . VAL B 1 50 ? -4.203 -16.688 1.609 1 98.75 50 VAL B C 1
ATOM 3028 O O . VAL B 1 50 ? -5.367 -16.766 2.006 1 98.75 50 VAL B O 1
ATOM 3031 N N . THR B 1 51 ? -3.562 -17.703 1.05 1 98 51 THR B N 1
ATOM 3032 C CA . THR B 1 51 ? -4.188 -19.016 0.96 1 98 51 THR B CA 1
ATOM 3033 C C . THR B 1 51 ? -3.447 -20.031 1.829 1 98 51 THR B C 1
ATOM 3035 O O . THR B 1 51 ? -2.23 -19.922 2.012 1 98 51 THR B O 1
ATOM 3038 N N . THR B 1 52 ? -4.176 -20.953 2.373 1 97.94 52 THR B N 1
ATOM 3039 C CA . THR B 1 52 ? -3.625 -22.047 3.18 1 97.94 52 THR B CA 1
ATOM 3040 C C . THR B 1 52 ? -4.531 -23.266 3.123 1 97.94 52 THR B C 1
ATOM 3042 O O . THR B 1 52 ? -5.594 -23.234 2.504 1 97.94 52 THR B O 1
ATOM 3045 N N . SER B 1 53 ? -4.027 -24.359 3.617 1 96.12 53 SER B N 1
ATOM 3046 C CA . SER B 1 53 ? -4.777 -25.609 3.711 1 96.12 53 SER B CA 1
ATOM 3047 C C . SER B 1 53 ? -4.34 -26.438 4.922 1 96.12 53 SER B C 1
ATOM 3049 O O . SER B 1 53 ? -3.279 -26.188 5.496 1 96.12 53 SER B O 1
ATOM 3051 N N . LYS B 1 54 ? -5.199 -27.312 5.266 1 94.44 54 LYS B N 1
ATOM 3052 C CA . LYS B 1 54 ? -4.836 -28.234 6.336 1 94.44 54 LYS B CA 1
ATOM 3053 C C . LYS B 1 54 ? -3.711 -29.172 5.895 1 94.44 54 LYS B C 1
ATOM 3055 O O . LYS B 1 54 ? -3.762 -29.734 4.801 1 94.44 54 LYS B O 1
ATOM 3060 N N . PRO B 1 55 ? -2.732 -29.344 6.719 1 88.56 55 PRO B N 1
ATOM 3061 C CA . PRO B 1 55 ? -1.587 -30.172 6.336 1 88.56 55 PRO B CA 1
ATOM 3062 C C . PRO B 1 55 ? -1.991 -31.594 5.945 1 88.56 55 PRO B C 1
ATOM 3064 O O . PRO B 1 55 ? -1.421 -32.156 5.016 1 88.56 55 PRO B O 1
ATOM 3067 N N . GLU B 1 56 ? -3.014 -32.125 6.562 1 90.31 56 GLU B N 1
ATOM 3068 C CA . GLU B 1 56 ? -3.393 -33.531 6.348 1 90.31 56 GLU B CA 1
ATOM 3069 C C . GLU B 1 56 ? -4.5 -33.625 5.301 1 90.31 56 GLU B C 1
ATOM 3071 O O . GLU B 1 56 ? -4.867 -34.75 4.902 1 90.31 56 GLU B O 1
ATOM 3076 N N . ASP B 1 57 ? -5.012 -32.5 4.918 1 91.62 57 ASP B N 1
ATOM 3077 C CA . ASP B 1 57 ? -6.113 -32.5 3.965 1 91.62 57 ASP B CA 1
ATOM 3078 C C . ASP B 1 57 ? -6.051 -31.266 3.07 1 91.62 57 ASP B C 1
ATOM 3080 O O . ASP B 1 57 ? -6.641 -30.234 3.389 1 91.62 57 ASP B O 1
ATOM 3084 N N . ARG B 1 58 ? -5.531 -31.422 1.941 1 86.06 58 ARG B N 1
ATOM 3085 C CA . ARG B 1 58 ? -5.328 -30.281 1.04 1 86.06 58 ARG B CA 1
ATOM 3086 C C . ARG B 1 58 ? -6.664 -29.719 0.573 1 86.06 58 ARG B C 1
ATOM 3088 O O . ARG B 1 58 ? -6.73 -28.578 0.116 1 86.06 58 ARG B O 1
ATOM 3095 N N . ASN B 1 59 ? -7.68 -30.516 0.671 1 89.19 59 ASN B N 1
ATOM 3096 C CA . ASN B 1 59 ? -8.992 -30.047 0.232 1 89.19 59 ASN B CA 1
ATOM 3097 C C . ASN B 1 59 ? -9.633 -29.125 1.257 1 89.19 59 ASN B C 1
ATOM 3099 O O . ASN B 1 59 ? -10.594 -28.406 0.946 1 89.19 59 ASN B O 1
ATOM 3103 N N . HIS B 1 60 ? -9.156 -29.25 2.424 1 93.62 60 HIS B N 1
ATOM 3104 C CA . HIS B 1 60 ? -9.578 -28.281 3.428 1 93.62 60 HIS B CA 1
ATOM 3105 C C . HIS B 1 60 ? -8.734 -27 3.35 1 93.62 60 HIS B C 1
ATOM 3107 O O . HIS B 1 60 ? -7.742 -26.875 4.07 1 93.62 60 HIS B O 1
ATOM 3113 N N . ARG B 1 61 ? -9.133 -26.141 2.453 1 94.88 61 ARG B N 1
ATOM 3114 C CA . ARG B 1 61 ? -8.367 -24.938 2.135 1 94.88 61 ARG B CA 1
ATOM 3115 C C . ARG B 1 61 ? -9.203 -23.688 2.361 1 94.88 61 ARG B C 1
ATOM 3117 O O . ARG B 1 61 ? -10.438 -23.75 2.344 1 94.88 61 ARG B O 1
ATOM 3124 N N . ARG B 1 62 ? -8.57 -22.625 2.607 1 95.12 62 ARG B N 1
A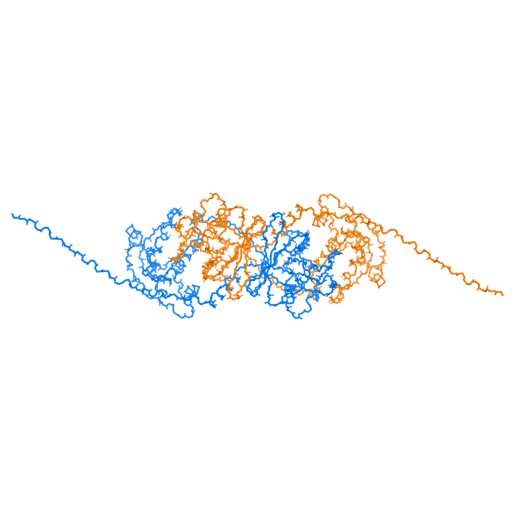TOM 3125 C CA . ARG B 1 62 ? -9.18 -21.312 2.785 1 95.12 62 ARG B CA 1
ATOM 3126 C C . ARG B 1 62 ? -8.219 -20.203 2.361 1 95.12 62 ARG B C 1
ATOM 3128 O O . ARG B 1 62 ? -7.004 -20.391 2.363 1 95.12 62 ARG B O 1
ATOM 3135 N N . GLY B 1 63 ? -8.828 -19.141 1.96 1 97.12 63 GLY B N 1
ATOM 3136 C CA . GLY B 1 63 ? -8.07 -17.922 1.717 1 97.12 63 GLY B CA 1
ATOM 3137 C C . GLY B 1 63 ? -8.703 -16.688 2.338 1 97.12 63 GLY B C 1
ATOM 3138 O O . GLY B 1 63 ? -9.836 -16.75 2.82 1 97.12 63 GLY B O 1
ATOM 3139 N N . ILE B 1 64 ? -7.973 -15.672 2.365 1 97.38 64 ILE B N 1
ATOM 3140 C CA . ILE B 1 64 ? -8.469 -14.398 2.863 1 97.38 64 ILE B CA 1
ATOM 3141 C C . ILE B 1 64 ? -7.801 -13.25 2.111 1 97.38 64 ILE B C 1
ATOM 3143 O O . ILE B 1 64 ? -6.586 -13.266 1.899 1 97.38 64 ILE B O 1
ATOM 3147 N N . THR B 1 65 ? -8.602 -12.32 1.687 1 97.44 65 THR B N 1
ATOM 3148 C CA . THR B 1 65 ? -8.086 -11.086 1.104 1 97.44 65 THR B CA 1
ATOM 3149 C C . THR B 1 65 ? -7.629 -10.125 2.197 1 97.44 65 THR B C 1
ATOM 3151 O O . THR B 1 65 ? -8.367 -9.859 3.146 1 97.44 65 THR B O 1
ATOM 3154 N N . VAL B 1 66 ? -6.426 -9.641 2.055 1 97.38 66 VAL B N 1
ATOM 3155 C CA . VAL B 1 66 ? -5.914 -8.68 3.029 1 97.38 66 VAL B CA 1
ATOM 3156 C C . VAL B 1 66 ? -5.371 -7.449 2.309 1 97.38 66 VAL B C 1
ATOM 3158 O O . VAL B 1 66 ? -4.828 -7.559 1.205 1 97.38 66 VAL B O 1
ATOM 3161 N N . ALA B 1 67 ? -5.488 -6.328 2.979 1 94.75 67 ALA B N 1
ATOM 3162 C CA . ALA B 1 67 ? -4.902 -5.082 2.496 1 94.75 67 ALA B CA 1
ATOM 3163 C C . ALA B 1 67 ? -3.768 -4.617 3.406 1 94.75 67 ALA B C 1
ATOM 3165 O O . ALA B 1 67 ? -3.133 -3.596 3.146 1 94.75 67 ALA B O 1
ATOM 3166 N N . SER B 1 68 ? -3.504 -5.363 4.422 1 97.12 68 SER B N 1
ATOM 3167 C CA . SER B 1 68 ? -2.529 -4.973 5.438 1 97.12 68 SER B CA 1
ATOM 3168 C C . SER B 1 68 ? -1.156 -5.57 5.141 1 97.12 68 SER B C 1
ATOM 3170 O O . SER B 1 68 ? -0.265 -5.539 5.992 1 97.12 68 SER B O 1
ATOM 3172 N N . PHE B 1 69 ? -0.956 -6.152 4.02 1 98.31 69 PHE B N 1
ATOM 3173 C CA . PHE B 1 69 ? 0.301 -6.801 3.66 1 98.31 69 PHE B CA 1
ATOM 3174 C C . PHE B 1 69 ? 1.428 -5.777 3.562 1 98.31 69 PHE B C 1
ATOM 3176 O O . PHE B 1 69 ? 1.253 -4.707 2.977 1 98.31 69 PHE B O 1
ATOM 3183 N N . THR B 1 70 ? 2.549 -6.098 4.137 1 97.25 70 THR B N 1
ATOM 3184 C CA . THR B 1 70 ? 3.732 -5.266 3.947 1 97.25 70 THR B CA 1
ATOM 3185 C C . THR B 1 70 ? 5.004 -6.078 4.172 1 97.25 70 THR B C 1
ATOM 3187 O O . THR B 1 70 ? 4.965 -7.148 4.785 1 97.25 70 THR B O 1
ATOM 3190 N N . SER B 1 71 ? 6.117 -5.594 3.68 1 96.94 71 SER B N 1
ATOM 3191 C CA . SER B 1 71 ? 7.43 -6.16 3.973 1 96.94 71 SER B CA 1
ATOM 3192 C C . SER B 1 71 ? 7.938 -5.699 5.336 1 96.94 71 SER B C 1
ATOM 3194 O O . SER B 1 71 ? 7.672 -4.57 5.754 1 96.94 71 SER B O 1
ATOM 3196 N N . VAL B 1 72 ? 8.68 -6.566 6.008 1 97.62 72 VAL B N 1
ATOM 3197 C CA . VAL B 1 72 ? 9.172 -6.25 7.344 1 97.62 72 VAL B CA 1
ATOM 3198 C C . VAL B 1 72 ? 10.688 -6.059 7.297 1 97.62 72 VAL B C 1
ATOM 3200 O O . VAL B 1 72 ? 11.203 -5.012 7.691 1 97.62 72 VAL B O 1
ATOM 3203 N N . CYS B 1 73 ? 11.375 -7.102 6.855 1 96.12 73 CYS B N 1
ATOM 3204 C CA . CYS B 1 73 ? 12.828 -7.031 6.715 1 96.12 73 CYS B CA 1
ATOM 3205 C C . CYS B 1 73 ? 13.32 -8.055 5.699 1 96.12 73 CYS B C 1
ATOM 3207 O O . CYS B 1 73 ? 12.602 -8.992 5.352 1 96.12 73 CYS B O 1
ATOM 3209 N N . LEU B 1 74 ? 14.539 -7.836 5.211 1 93.81 74 LEU B N 1
ATOM 3210 C CA . LEU B 1 74 ? 15.172 -8.773 4.285 1 93.81 74 LEU B CA 1
ATOM 3211 C C . LEU B 1 74 ? 16.266 -9.562 4.977 1 93.81 74 LEU B C 1
ATOM 3213 O O . LEU B 1 74 ? 16.578 -10.688 4.578 1 93.81 74 LEU B O 1
ATOM 3217 N N . LYS B 1 75 ? 16.844 -8.945 6.004 1 92.44 75 LYS B N 1
ATOM 3218 C CA . LYS B 1 75 ? 17.938 -9.586 6.719 1 92.44 75 LYS B CA 1
ATOM 3219 C C . LYS B 1 75 ? 17.594 -9.789 8.195 1 92.44 75 LYS B C 1
ATOM 3221 O O . LYS B 1 75 ? 16.984 -8.922 8.812 1 92.44 75 LYS B O 1
ATOM 3226 N N . PRO B 1 76 ? 18.031 -10.953 8.742 1 94 76 PRO B N 1
ATOM 3227 C CA . PRO B 1 76 ? 18.797 -12.055 8.141 1 94 76 PRO B CA 1
ATOM 3228 C C . PRO B 1 76 ? 17.938 -12.93 7.223 1 94 76 PRO B C 1
ATOM 3230 O O . PRO B 1 76 ? 18.469 -13.625 6.355 1 94 76 PRO B O 1
ATOM 3233 N N . GLU B 1 77 ? 16.672 -12.938 7.602 1 94.69 77 GLU B N 1
ATOM 3234 C CA . GLU B 1 77 ? 15.727 -13.656 6.762 1 94.69 77 GLU B CA 1
ATOM 3235 C C . GLU B 1 77 ? 14.586 -12.742 6.316 1 94.69 77 GLU B C 1
ATOM 3237 O O . GLU B 1 77 ? 14.125 -11.898 7.086 1 94.69 77 GLU B O 1
ATOM 3242 N N . PRO B 1 78 ? 14.164 -12.961 5.105 1 97.5 78 PRO B N 1
ATOM 3243 C CA . PRO B 1 78 ? 13.078 -12.094 4.645 1 97.5 78 PRO B CA 1
ATOM 3244 C C . PRO B 1 78 ? 11.758 -12.375 5.367 1 97.5 78 PRO B C 1
ATOM 3246 O O . PRO B 1 78 ? 11.273 -13.508 5.367 1 97.5 78 PRO B O 1
ATOM 3249 N N . LEU B 1 79 ? 11.227 -11.359 5.953 1 98.44 79 LEU B N 1
ATOM 3250 C CA . LEU B 1 79 ? 9.961 -11.43 6.676 1 98.44 79 LEU B CA 1
ATOM 3251 C C . LEU B 1 79 ? 8.93 -10.492 6.062 1 98.44 79 LEU B C 1
ATOM 3253 O O . LEU B 1 79 ? 9.266 -9.375 5.648 1 98.44 79 LEU B O 1
ATOM 3257 N N . VAL B 1 80 ? 7.691 -10.938 5.98 1 98.62 80 VAL B N 1
ATOM 3258 C CA . VAL B 1 80 ? 6.539 -10.133 5.594 1 98.62 80 VAL B CA 1
ATOM 3259 C C . VAL B 1 80 ? 5.426 -10.289 6.625 1 98.62 80 VAL B C 1
ATOM 3261 O O . VAL B 1 80 ? 5.449 -11.211 7.438 1 98.62 80 VAL B O 1
ATOM 3264 N N . SER B 1 81 ? 4.461 -9.336 6.582 1 98.69 81 SER B N 1
ATOM 3265 C CA . SER B 1 81 ? 3.4 -9.406 7.578 1 98.69 81 SER B CA 1
ATOM 3266 C C . SER B 1 81 ? 2.041 -9.086 6.969 1 98.69 81 SER B C 1
ATOM 3268 O O . SER B 1 81 ? 1.967 -8.469 5.898 1 98.69 81 SER B O 1
ATOM 3270 N N . PHE B 1 82 ? 0.979 -9.531 7.59 1 98.62 82 PHE B N 1
ATOM 3271 C CA . PHE B 1 82 ? -0.415 -9.211 7.305 1 98.62 82 PHE B CA 1
ATOM 3272 C C . PHE B 1 82 ? -1.277 -9.398 8.547 1 98.62 82 PHE B C 1
ATOM 3274 O O . PHE B 1 82 ? -0.864 -10.062 9.5 1 98.62 82 PHE B O 1
ATOM 3281 N N . CYS B 1 83 ? -2.447 -8.828 8.516 1 98.44 83 CYS B N 1
ATOM 3282 C CA . CYS B 1 83 ? -3.352 -8.93 9.656 1 98.44 83 CYS B CA 1
ATOM 3283 C C . CYS B 1 83 ? -4.633 -9.664 9.273 1 98.44 83 CYS B C 1
ATOM 3285 O O . CYS B 1 83 ? -5.133 -9.5 8.156 1 98.44 83 CYS B O 1
ATOM 3287 N N . VAL B 1 84 ? -5.117 -10.398 10.227 1 97.31 84 VAL B N 1
ATOM 3288 C CA . VAL B 1 84 ? -6.344 -11.164 10.031 1 97.31 84 VAL B CA 1
ATOM 3289 C C . VAL B 1 84 ? -7.305 -10.906 11.188 1 97.31 84 VAL B C 1
ATOM 3291 O O . VAL B 1 84 ? -6.891 -10.852 12.352 1 97.31 84 VAL B O 1
ATOM 3294 N N . GLN B 1 85 ? -8.523 -10.727 10.836 1 95.25 85 GLN B N 1
ATOM 3295 C CA . GLN B 1 85 ? -9.539 -10.547 11.867 1 95.25 85 GLN B CA 1
ATOM 3296 C C . GLN B 1 85 ? -9.766 -11.836 12.656 1 95.25 85 GLN B C 1
ATOM 3298 O O . GLN B 1 85 ? -9.758 -12.93 12.086 1 95.25 85 GLN B O 1
ATOM 3303 N N . THR B 1 86 ? -10 -11.703 13.93 1 94.88 86 THR B N 1
ATOM 3304 C CA . THR B 1 86 ? -10.336 -12.836 14.789 1 94.88 86 THR B CA 1
ATOM 3305 C C . THR B 1 86 ? -11.617 -12.555 15.578 1 94.88 86 THR B C 1
ATOM 3307 O O . THR B 1 86 ? -11.867 -11.422 15.977 1 94.88 86 THR B O 1
ATOM 3310 N N . PRO B 1 87 ? -12.383 -13.5 15.758 1 93 87 PRO B N 1
ATOM 3311 C CA . PRO B 1 87 ? -12.234 -14.867 15.258 1 93 87 PRO B CA 1
ATOM 3312 C C . PRO B 1 87 ? -12.602 -15 13.781 1 93 87 PRO B C 1
ATOM 3314 O O . PRO B 1 87 ? -13.375 -14.195 13.258 1 93 87 PRO B O 1
ATOM 3317 N N . SER B 1 88 ? -11.938 -15.891 13.102 1 93.69 88 SER B N 1
ATOM 3318 C CA . SER B 1 88 ? -12.297 -16.203 11.719 1 93.69 88 SER B CA 1
ATOM 3319 C C . SER B 1 88 ? -11.844 -17.609 11.344 1 93.69 88 SER B C 1
ATOM 3321 O O . SER B 1 88 ? -10.938 -18.172 11.961 1 93.69 88 SER B O 1
ATOM 3323 N N . ARG B 1 89 ? -12.461 -18.219 10.367 1 93.06 89 ARG B N 1
ATOM 3324 C CA . ARG B 1 89 ? -12.086 -19.516 9.844 1 93.06 89 ARG B CA 1
ATOM 3325 C C . ARG B 1 89 ? -10.68 -19.5 9.25 1 93.06 89 ARG B C 1
ATOM 3327 O O . ARG B 1 89 ? -9.938 -20.469 9.359 1 93.06 89 ARG B O 1
ATOM 3334 N N . ALA B 1 90 ? -10.367 -18.375 8.602 1 94.62 90 ALA B N 1
ATOM 3335 C CA . ALA B 1 90 ? -9.031 -18.234 8.023 1 94.62 90 ALA B CA 1
ATOM 3336 C C . ALA B 1 90 ? -7.961 -18.281 9.109 1 94.62 90 ALA B C 1
ATOM 3338 O O . ALA B 1 90 ? -6.961 -19 8.969 1 94.62 90 ALA B O 1
ATOM 3339 N N . SER B 1 91 ? -8.219 -17.516 10.172 1 96.25 91 SER B N 1
ATOM 3340 C CA . SER B 1 91 ? -7.27 -17.516 11.273 1 96.25 91 SER B CA 1
ATOM 3341 C C . SER B 1 91 ? -7.094 -18.906 11.852 1 96.25 91 SER B C 1
ATOM 3343 O O . SER B 1 91 ? -5.969 -19.359 12.086 1 96.25 91 SER B O 1
ATOM 3345 N N . ASP B 1 92 ? -8.164 -19.641 12.055 1 96.31 92 ASP B N 1
ATOM 3346 C CA . ASP B 1 92 ? -8.117 -20.984 12.609 1 96.31 92 ASP B CA 1
ATOM 3347 C C . ASP B 1 92 ? -7.258 -21.906 11.75 1 96.31 92 ASP B C 1
ATOM 3349 O O . ASP B 1 92 ? -6.406 -22.625 12.266 1 96.31 92 ASP B O 1
ATOM 3353 N N . LEU B 1 93 ? -7.504 -21.797 10.508 1 96.81 93 LEU B N 1
ATOM 3354 C CA . LEU B 1 93 ? -6.789 -22.688 9.609 1 96.81 93 LEU B CA 1
ATOM 3355 C C . LEU B 1 93 ? -5.32 -22.297 9.5 1 96.81 93 LEU B C 1
ATOM 3357 O O . LEU B 1 93 ? -4.449 -23.172 9.391 1 96.81 93 LEU B O 1
ATOM 3361 N N . LEU B 1 94 ? -5.035 -21.047 9.523 1 98 94 LEU B N 1
ATOM 3362 C CA . LEU B 1 94 ? -3.654 -20.578 9.508 1 98 94 LEU B CA 1
ATOM 3363 C C . LEU B 1 94 ? -2.893 -21.094 10.719 1 98 94 LEU B C 1
ATOM 3365 O O . LEU B 1 94 ? -1.742 -21.531 10.602 1 98 94 LEU B O 1
ATOM 3369 N N . HIS B 1 95 ? -3.543 -21.031 11.812 1 97.69 95 HIS B N 1
ATOM 3370 C CA . HIS B 1 95 ? -2.914 -21.547 13.023 1 97.69 95 HIS B CA 1
ATOM 3371 C C . HIS B 1 95 ? -2.654 -23.047 12.922 1 97.69 95 HIS B C 1
ATOM 3373 O O . HIS B 1 95 ? -1.624 -23.531 13.391 1 97.69 95 HIS B O 1
ATOM 3379 N N . SER B 1 96 ? -3.561 -23.719 12.367 1 96.12 96 SER B N 1
ATOM 3380 C CA . SER B 1 96 ? -3.43 -25.172 12.227 1 96.12 96 SER B CA 1
ATOM 3381 C C . SER B 1 96 ? -2.344 -25.531 11.219 1 96.12 96 SER B C 1
ATOM 3383 O O . SER B 1 96 ? -1.608 -26.5 11.414 1 96.12 96 SER B O 1
ATOM 3385 N N . SER B 1 97 ? -2.229 -24.797 10.148 1 97.06 97 SER B N 1
ATOM 3386 C CA . SER B 1 97 ? -1.316 -25.109 9.055 1 97.06 97 SER B CA 1
ATOM 3387 C C . SER B 1 97 ? 0.092 -24.609 9.352 1 97.06 97 SER B C 1
ATOM 3389 O O . SER B 1 97 ? 1.069 -25.344 9.164 1 97.06 97 SER B O 1
ATOM 3391 N N . GLY B 1 98 ? 0.172 -23.375 9.758 1 97.56 98 GLY B N 1
ATOM 3392 C CA . GLY B 1 98 ? 1.458 -22.734 9.977 1 97.56 98 GLY B CA 1
ATOM 3393 C C . GLY B 1 98 ? 2.148 -22.328 8.688 1 97.56 98 GLY B C 1
ATOM 3394 O O . GLY B 1 98 ? 3.201 -21.688 8.719 1 97.56 98 GLY B O 1
ATOM 3395 N N . SER B 1 99 ? 1.584 -22.734 7.566 1 97.94 99 SER B N 1
ATOM 3396 C CA . SER B 1 99 ? 2.119 -22.406 6.25 1 97.94 99 SER B CA 1
ATOM 3397 C C . SER B 1 99 ? 1.059 -21.75 5.371 1 97.94 99 SER B C 1
ATOM 3399 O O . SER B 1 99 ? -0.135 -22.016 5.523 1 97.94 99 SER B O 1
ATOM 3401 N N . MET B 1 100 ? 1.514 -20.891 4.5 1 98.56 100 MET B N 1
ATOM 3402 C CA . MET B 1 100 ? 0.572 -20.156 3.656 1 98.56 100 MET B CA 1
ATOM 3403 C C . MET B 1 100 ? 1.257 -19.641 2.395 1 98.56 100 MET B C 1
ATOM 3405 O O . MET B 1 100 ? 2.486 -19.641 2.311 1 98.56 100 MET B O 1
ATOM 3409 N N . VAL B 1 101 ? 0.476 -19.297 1.472 1 98.19 101 VAL B N 1
ATOM 3410 C CA . VAL B 1 101 ? 0.939 -18.625 0.264 1 98.19 101 VAL B CA 1
ATOM 3411 C C . VAL B 1 101 ? 0.313 -17.234 0.174 1 98.19 101 VAL B C 1
ATOM 3413 O O . VAL B 1 101 ? -0.904 -17.094 0.309 1 98.19 101 VAL B O 1
ATOM 3416 N N . LEU B 1 102 ? 1.126 -16.219 0.067 1 98.75 102 LEU B N 1
ATOM 3417 C CA . LEU B 1 102 ? 0.671 -14.852 -0.188 1 98.75 102 LEU B CA 1
ATOM 3418 C C . LEU B 1 102 ? 0.661 -14.555 -1.685 1 98.75 102 LEU B C 1
ATOM 3420 O O . LEU B 1 102 ? 1.719 -14.453 -2.309 1 98.75 102 LEU B O 1
ATOM 3424 N N . ASN B 1 103 ? -0.519 -14.406 -2.248 1 97.06 103 ASN B N 1
ATOM 3425 C CA . ASN B 1 103 ? -0.723 -14.172 -3.674 1 97.06 103 ASN B CA 1
ATOM 3426 C C . ASN B 1 103 ? -0.974 -12.695 -3.967 1 97.06 103 ASN B C 1
ATOM 3428 O O . ASN B 1 103 ? -2.02 -12.156 -3.602 1 97.06 103 ASN B O 1
ATOM 3432 N N . MET B 1 104 ? -0.006 -12.039 -4.605 1 96.5 104 MET B N 1
ATOM 3433 C CA . MET B 1 104 ? -0.172 -10.633 -4.977 1 96.5 104 MET B CA 1
ATOM 3434 C C . MET B 1 104 ? -1.041 -10.5 -6.223 1 96.5 104 MET B C 1
ATOM 3436 O O . MET B 1 104 ? -0.637 -10.906 -7.312 1 96.5 104 MET B O 1
ATOM 3440 N N . LEU B 1 105 ? -2.166 -9.828 -6.105 1 93.88 105 LEU B N 1
ATOM 3441 C CA . LEU B 1 105 ? -3.152 -9.844 -7.18 1 93.88 105 LEU B CA 1
ATOM 3442 C C . LEU B 1 105 ? -2.812 -8.812 -8.25 1 93.88 105 LEU B C 1
ATOM 3444 O O . LEU B 1 105 ? -2.352 -7.711 -7.926 1 93.88 105 LEU B O 1
ATOM 3448 N N . ALA B 1 106 ? -3.094 -9.211 -9.422 1 87.5 106 ALA B N 1
ATOM 3449 C CA . ALA B 1 106 ? -2.957 -8.32 -10.57 1 87.5 106 ALA B CA 1
ATOM 3450 C C . ALA B 1 106 ? -4.266 -7.59 -10.859 1 87.5 106 ALA B C 1
ATOM 3452 O O . ALA B 1 106 ? -5.324 -7.977 -10.352 1 87.5 106 ALA B O 1
ATOM 3453 N N . HIS B 1 107 ? -4.094 -6.602 -11.633 1 83.12 107 HIS B N 1
ATOM 3454 C CA . HIS B 1 107 ? -5.207 -5.734 -12 1 83.12 107 HIS B CA 1
ATOM 3455 C C . HIS B 1 107 ? -6.387 -6.543 -12.523 1 83.12 107 HIS B C 1
ATOM 3457 O O . HIS B 1 107 ? -7.543 -6.156 -12.336 1 83.12 107 HIS B O 1
ATOM 3463 N N . GLU B 1 108 ? -6.219 -7.723 -13.109 1 77.5 108 GLU B N 1
ATOM 3464 C CA . GLU B 1 108 ? -7.246 -8.547 -13.742 1 77.5 108 GLU B CA 1
ATOM 3465 C C . GLU B 1 108 ? -7.957 -9.422 -12.711 1 77.5 108 GLU B C 1
ATOM 3467 O O . GLU B 1 108 ? -8.938 -10.102 -13.031 1 77.5 108 GLU B O 1
ATOM 3472 N N . GLN B 1 109 ? -7.605 -9.281 -11.523 1 87.31 109 GLN B N 1
ATOM 3473 C CA . GLN B 1 109 ? -8.031 -10.297 -10.57 1 87.31 109 GLN B CA 1
ATOM 3474 C C . GLN B 1 109 ? -8.93 -9.703 -9.492 1 87.31 109 GLN B C 1
ATOM 3476 O O . GLN B 1 109 ? -8.82 -10.055 -8.32 1 87.31 109 GLN B O 1
ATOM 3481 N N . VAL B 1 110 ? -9.773 -8.812 -9.852 1 87 110 VAL B N 1
ATOM 3482 C CA . VAL B 1 110 ? -10.766 -8.258 -8.945 1 87 110 VAL B CA 1
ATOM 3483 C C . VAL B 1 110 ? -11.664 -9.367 -8.406 1 87 110 VAL B C 1
ATOM 3485 O O . VAL B 1 110 ? -11.992 -9.391 -7.219 1 87 110 VAL B O 1
ATOM 3488 N N . GLN B 1 111 ? -11.984 -10.352 -9.219 1 82.44 111 GLN B N 1
ATOM 3489 C CA . GLN B 1 111 ? -12.844 -11.469 -8.828 1 82.44 111 GLN B CA 1
ATOM 3490 C C . GLN B 1 111 ? -12.227 -12.258 -7.676 1 82.44 111 GLN B C 1
ATOM 3492 O O . GLN B 1 111 ? -12.938 -12.664 -6.75 1 82.44 111 GLN B O 1
ATOM 3497 N N . GLN B 1 112 ? -10.945 -12.508 -7.777 1 90.81 112 GLN B N 1
ATOM 3498 C CA . GLN B 1 112 ? -10.25 -13.219 -6.707 1 90.81 112 GLN B CA 1
ATOM 3499 C C . GLN B 1 112 ? -10.352 -12.453 -5.387 1 90.81 112 GLN B C 1
ATOM 3501 O O . GLN B 1 112 ? -10.617 -13.047 -4.34 1 90.81 112 GLN B O 1
ATOM 3506 N N . SER B 1 113 ? -10.172 -11.117 -5.453 1 93.56 113 SER B N 1
ATOM 3507 C CA . SER B 1 113 ? -10.258 -10.305 -4.246 1 93.56 113 SER B CA 1
ATOM 3508 C C . SER B 1 113 ? -11.625 -10.445 -3.58 1 93.56 113 SER B C 1
ATOM 3510 O O . SER B 1 113 ? -11.719 -10.625 -2.363 1 93.56 113 SER B O 1
ATOM 3512 N N . ILE B 1 114 ? -12.641 -10.43 -4.375 1 86.5 114 ILE B N 1
ATOM 3513 C CA . ILE B 1 114 ? -14.008 -10.492 -3.865 1 86.5 114 ILE B CA 1
ATOM 3514 C C . ILE B 1 114 ? -14.281 -11.883 -3.293 1 86.5 114 ILE B C 1
ATOM 3516 O O . ILE B 1 114 ? -14.836 -12.008 -2.199 1 86.5 114 ILE B O 1
ATOM 3520 N N . ALA B 1 115 ? -13.875 -12.906 -3.984 1 89.31 115 ALA B N 1
ATOM 3521 C CA . ALA B 1 115 ? -14.133 -14.281 -3.57 1 89.31 115 ALA B CA 1
ATOM 3522 C C . ALA B 1 115 ? -13.531 -14.562 -2.199 1 89.31 115 ALA B C 1
ATOM 3524 O O . ALA B 1 115 ? -14.164 -15.195 -1.352 1 89.31 115 ALA B O 1
ATOM 3525 N N . PHE B 1 116 ? -12.391 -14.062 -1.954 1 95.56 116 PHE B N 1
ATOM 3526 C CA . PHE B 1 116 ? -11.672 -14.422 -0.735 1 95.56 116 PHE B CA 1
ATOM 3527 C C . PHE B 1 116 ? -11.938 -13.398 0.364 1 95.56 116 PHE B C 1
ATOM 3529 O O . PHE B 1 116 ? -11.344 -13.477 1.444 1 95.56 116 PHE B O 1
ATOM 3536 N N . SER B 1 117 ? -12.727 -12.383 0.098 1 89.06 117 SER B N 1
ATOM 3537 C CA . SER B 1 117 ? -13.188 -11.461 1.132 1 89.06 117 SER B CA 1
ATOM 3538 C C . SER B 1 117 ? -14.547 -11.891 1.682 1 89.06 117 SER B C 1
ATOM 3540 O O . SER B 1 117 ? -15.062 -11.273 2.617 1 89.06 117 SER B O 1
ATOM 3542 N N . SER B 1 118 ? -15.07 -13.016 1.101 1 78.75 118 SER B N 1
ATOM 3543 C CA . SER B 1 118 ? -16.406 -13.484 1.472 1 78.75 118 SER B CA 1
ATOM 3544 C C . SER B 1 118 ? -16.328 -14.68 2.414 1 78.75 118 SER B C 1
ATOM 3546 O O . SER B 1 118 ? -15.75 -15.711 2.066 1 78.75 118 SER B O 1
ATOM 3548 N N . PRO B 1 119 ? -16.922 -14.664 3.549 1 70 119 PRO B N 1
ATOM 3549 C CA . PRO B 1 119 ? -16.828 -15.75 4.52 1 70 119 PRO B CA 1
ATOM 3550 C C . PRO B 1 119 ? -17.609 -17 4.098 1 70 119 PRO B C 1
ATOM 3552 O O . PRO B 1 119 ? -17.25 -18.109 4.473 1 70 119 PRO B O 1
ATOM 3555 N N . THR B 1 120 ? -18.625 -16.906 3.422 1 68.12 120 THR B N 1
ATOM 3556 C CA . THR B 1 120 ? -19.547 -18.016 3.25 1 68.12 120 THR B CA 1
ATOM 3557 C C . THR B 1 120 ? -19.375 -18.672 1.881 1 68.12 120 THR B C 1
ATOM 3559 O O . THR B 1 120 ? -19.906 -19.75 1.627 1 68.12 120 THR B O 1
ATOM 3562 N N . ALA B 1 121 ? -18.547 -18.203 1.13 1 66.88 121 ALA B N 1
ATOM 3563 C CA . ALA B 1 121 ? -18.484 -18.672 -0.249 1 66.88 121 ALA B CA 1
ATOM 3564 C C . ALA B 1 121 ? -17.484 -19.828 -0.377 1 66.88 121 ALA B C 1
ATOM 3566 O O . ALA B 1 121 ? -16.625 -20.016 0.487 1 66.88 121 ALA B O 1
ATOM 3567 N N . ASP B 1 122 ? -17.891 -20.797 -1.214 1 83.62 122 ASP B N 1
ATOM 3568 C CA . ASP B 1 122 ? -16.828 -21.641 -1.746 1 83.62 122 ASP B CA 1
ATOM 3569 C C . ASP B 1 122 ? -15.781 -20.812 -2.482 1 83.62 122 ASP B C 1
ATOM 3571 O O . ASP B 1 122 ? -15.867 -20.641 -3.699 1 83.62 122 ASP B O 1
ATOM 3575 N N . GLN B 1 123 ? -14.836 -20.391 -1.747 1 90.12 123 GLN B N 1
ATOM 3576 C CA . GLN B 1 123 ? -13.922 -19.344 -2.186 1 90.12 123 GLN B CA 1
ATOM 3577 C C . GLN B 1 123 ? -13.164 -19.766 -3.439 1 90.12 123 GLN B C 1
ATOM 3579 O O . GLN B 1 123 ? -12.852 -18.922 -4.293 1 90.12 123 GLN B O 1
ATOM 3584 N N . PHE B 1 124 ? -12.953 -20.984 -3.566 1 89.31 124 PHE B N 1
ATOM 3585 C CA . PHE B 1 124 ? -12.078 -21.453 -4.633 1 89.31 124 PHE B CA 1
ATOM 3586 C C . PHE B 1 124 ? -12.891 -21.859 -5.855 1 89.31 124 PHE B C 1
ATOM 3588 O O . PHE B 1 124 ? -12.328 -22.219 -6.895 1 89.31 124 PHE B O 1
ATOM 3595 N N . LYS B 1 125 ? -14.188 -21.656 -5.605 1 80.25 125 LYS B N 1
ATOM 3596 C CA . LYS B 1 125 ? -15.047 -21.984 -6.746 1 80.25 125 LYS B CA 1
ATOM 3597 C C . LYS B 1 125 ? -14.805 -21.016 -7.906 1 80.25 125 LYS B C 1
ATOM 3599 O O . LYS B 1 125 ? -14.758 -19.797 -7.711 1 80.25 125 LYS B O 1
ATOM 3604 N N . ASP B 1 126 ? -14.43 -21.406 -9.086 1 73.31 126 ASP B N 1
ATOM 3605 C CA . ASP B 1 126 ? -14.273 -20.656 -10.328 1 73.31 126 ASP B CA 1
ATOM 3606 C C . ASP B 1 126 ? -13.008 -19.797 -10.289 1 73.31 126 ASP B C 1
ATOM 3608 O O . ASP B 1 126 ? -12.922 -18.766 -10.977 1 73.31 126 ASP B O 1
ATOM 3612 N N . ILE B 1 127 ? -12.172 -20.031 -9.344 1 81.56 127 ILE B N 1
ATOM 3613 C CA . ILE B 1 127 ? -10.891 -19.359 -9.25 1 81.56 127 ILE B CA 1
ATOM 3614 C C . ILE B 1 127 ? -9.773 -20.297 -9.688 1 81.56 127 ILE B C 1
ATOM 3616 O O . ILE B 1 127 ? -9.594 -21.375 -9.102 1 81.56 127 ILE B O 1
ATOM 3620 N N . PRO B 1 128 ? -9.07 -19.938 -10.703 1 77.06 128 PRO B N 1
ATOM 3621 C CA . PRO B 1 128 ? -7.957 -20.797 -11.117 1 77.06 128 PRO B CA 1
ATOM 3622 C C . PRO B 1 128 ? -6.832 -20.844 -10.094 1 77.06 128 PRO B C 1
ATOM 3624 O O . PRO B 1 128 ? -6.328 -19.812 -9.664 1 77.06 128 PRO B O 1
ATOM 3627 N N . PHE B 1 129 ? -6.516 -22.031 -9.648 1 83.44 129 PHE B N 1
ATOM 3628 C CA . PHE B 1 129 ? -5.426 -22.25 -8.711 1 83.44 129 PHE B CA 1
ATOM 3629 C C . PHE B 1 129 ? -4.809 -23.625 -8.914 1 83.44 129 PHE B C 1
ATOM 3631 O O . PHE B 1 129 ? -5.336 -24.453 -9.68 1 83.44 129 PHE B O 1
ATOM 3638 N N . PHE B 1 130 ? -3.627 -23.891 -8.328 1 76.69 130 PHE B N 1
ATOM 3639 C CA . PHE B 1 130 ? -2.998 -25.203 -8.297 1 76.69 130 PHE B CA 1
ATOM 3640 C C . PHE B 1 130 ? -2.393 -25.469 -6.922 1 76.69 130 PHE B C 1
ATOM 3642 O O . PHE B 1 130 ? -2.137 -24.547 -6.152 1 76.69 130 PHE B O 1
ATOM 3649 N N . ASP B 1 131 ? -2.252 -26.719 -6.613 1 81.31 131 ASP B N 1
ATOM 3650 C CA . ASP B 1 131 ? -1.568 -27.109 -5.383 1 81.31 131 ASP B CA 1
ATOM 3651 C C . ASP B 1 131 ? -0.059 -27.188 -5.598 1 81.31 131 ASP B C 1
ATOM 3653 O O . ASP B 1 131 ? 0.403 -27.859 -6.523 1 81.31 131 ASP B O 1
ATOM 3657 N N . ASP B 1 132 ? 0.59 -26.406 -4.781 1 82.69 132 ASP B N 1
ATOM 3658 C CA . ASP B 1 132 ? 2.041 -26.562 -4.844 1 82.69 132 ASP B CA 1
ATOM 3659 C C . ASP B 1 132 ? 2.449 -28.016 -4.672 1 82.69 132 ASP B C 1
ATOM 3661 O O . ASP B 1 132 ? 1.967 -28.703 -3.764 1 82.69 132 ASP B O 1
ATOM 3665 N N . PRO B 1 133 ? 3.295 -28.531 -5.539 1 72.69 133 PRO B N 1
ATOM 3666 C CA . PRO B 1 133 ? 3.602 -29.953 -5.535 1 72.69 133 PRO B CA 1
ATOM 3667 C C . PRO B 1 133 ? 4.348 -30.406 -4.277 1 72.69 133 PRO B C 1
ATOM 3669 O O . PRO B 1 133 ? 4.285 -31.578 -3.895 1 72.69 133 PRO B O 1
ATOM 3672 N N . ILE B 1 134 ? 4.996 -29.516 -3.623 1 78.38 134 ILE B N 1
ATOM 3673 C CA . ILE B 1 134 ? 5.809 -29.875 -2.469 1 78.38 134 ILE B CA 1
ATOM 3674 C C . ILE B 1 134 ? 5.008 -29.656 -1.186 1 78.38 134 ILE B C 1
ATOM 3676 O O . ILE B 1 134 ? 4.879 -30.578 -0.365 1 78.38 134 ILE B O 1
ATOM 3680 N N . THR B 1 135 ? 4.363 -28.625 -1.059 1 86.19 135 THR B N 1
ATOM 3681 C CA . THR B 1 135 ? 3.738 -28.25 0.207 1 86.19 135 THR B CA 1
ATOM 3682 C C . THR B 1 135 ? 2.248 -28.578 0.191 1 86.19 135 THR B C 1
ATOM 3684 O O . THR B 1 135 ? 1.608 -28.625 1.243 1 86.19 135 THR B O 1
ATOM 3687 N N . GLY B 1 136 ? 1.739 -28.703 -1.054 1 86.19 136 GLY B N 1
ATOM 3688 C CA . GLY B 1 136 ? 0.31 -28.938 -1.184 1 86.19 136 GLY B CA 1
ATOM 3689 C C . GLY B 1 136 ? -0.517 -27.672 -1.02 1 86.19 136 GLY B C 1
ATOM 3690 O O . GLY B 1 136 ? -1.741 -27.703 -1.165 1 86.19 136 GLY B O 1
ATOM 3691 N N . LEU B 1 137 ? 0.035 -26.578 -0.748 1 93.31 137 LEU B N 1
ATOM 3692 C CA . LEU B 1 137 ? -0.683 -25.328 -0.533 1 93.31 137 LEU B CA 1
ATOM 3693 C C . LEU B 1 137 ? -1.279 -24.812 -1.838 1 93.31 137 LEU B C 1
ATOM 3695 O O . LEU B 1 137 ? -0.652 -24.906 -2.895 1 93.31 137 LEU B O 1
ATOM 3699 N N . PRO B 1 138 ? -2.445 -24.25 -1.785 1 93.25 138 PRO B N 1
ATOM 3700 C CA . PRO B 1 138 ? -3.059 -23.672 -2.988 1 93.25 138 PRO B CA 1
ATOM 3701 C C . PRO B 1 138 ? -2.391 -22.375 -3.438 1 93.25 138 PRO B C 1
ATOM 3703 O O . PRO B 1 138 ? -2.197 -21.469 -2.629 1 93.25 138 PRO B O 1
ATOM 3706 N N . VAL B 1 139 ? -2.068 -22.281 -4.691 1 89.31 139 VAL B N 1
ATOM 3707 C CA . VAL B 1 139 ? -1.453 -21.109 -5.309 1 89.31 139 VAL B CA 1
ATOM 3708 C C . VAL B 1 139 ? -2.367 -20.562 -6.402 1 89.31 139 VAL B C 1
ATOM 3710 O O . VAL B 1 139 ? -2.768 -21.297 -7.309 1 89.31 139 VAL B O 1
ATOM 3713 N N . LEU B 1 140 ? -2.734 -19.297 -6.297 1 89.81 140 LEU B N 1
ATOM 3714 C CA . LEU B 1 140 ? -3.598 -18.703 -7.309 1 89.81 140 LEU B CA 1
ATOM 3715 C C . LEU B 1 140 ? -2.836 -18.484 -8.609 1 89.81 140 LEU B C 1
ATOM 3717 O O . LEU B 1 140 ? -1.673 -18.078 -8.594 1 89.81 140 LEU B O 1
ATOM 3721 N N . MET B 1 141 ? -3.514 -18.688 -9.672 1 79.88 141 MET B N 1
ATOM 3722 C CA . MET B 1 141 ? -2.898 -18.484 -10.977 1 79.88 141 MET B CA 1
ATOM 3723 C C . MET B 1 141 ? -3.049 -17.031 -11.438 1 79.88 141 MET B C 1
ATOM 3725 O O . MET B 1 141 ? -4.055 -16.391 -11.141 1 79.88 141 MET B O 1
ATOM 3729 N N . GLY B 1 142 ? -2.004 -16.516 -12.141 1 76.94 142 GLY B N 1
ATOM 3730 C CA . GLY B 1 142 ? -2.125 -15.234 -12.82 1 76.94 142 GLY B CA 1
ATOM 3731 C C . GLY B 1 142 ? -1.751 -14.055 -11.945 1 76.94 142 GLY B C 1
ATOM 3732 O O . GLY B 1 142 ? -1.871 -12.898 -12.359 1 76.94 142 GLY B O 1
ATOM 3733 N N . THR B 1 143 ? -1.288 -14.359 -10.805 1 88.12 143 THR B N 1
ATOM 3734 C CA . THR B 1 143 ? -0.942 -13.281 -9.883 1 88.12 143 THR B CA 1
ATOM 3735 C C . THR B 1 143 ? 0.328 -12.562 -10.344 1 88.12 143 THR B C 1
ATOM 3737 O O . THR B 1 143 ? 0.997 -13.016 -11.273 1 88.12 143 THR B O 1
ATOM 3740 N N . LEU B 1 144 ? 0.589 -11.445 -9.742 1 85.38 144 LEU B N 1
ATOM 3741 C CA . LEU B 1 144 ? 1.848 -10.75 -9.977 1 85.38 144 LEU B CA 1
ATOM 3742 C C . LEU B 1 144 ? 3.027 -11.562 -9.453 1 85.38 144 LEU B C 1
ATOM 3744 O O . LEU B 1 144 ? 4.16 -11.383 -9.906 1 85.38 144 LEU B O 1
ATOM 3748 N N . GLY B 1 145 ? 2.748 -12.406 -8.562 1 87.81 145 GLY B N 1
ATOM 3749 C CA . GLY B 1 145 ? 3.693 -13.266 -7.863 1 87.81 145 GLY B CA 1
ATOM 3750 C C . GLY B 1 145 ? 3.137 -13.844 -6.578 1 87.81 145 GLY B C 1
ATOM 3751 O O . GLY B 1 145 ? 2.068 -13.43 -6.117 1 87.81 145 GLY B O 1
ATOM 3752 N N . ALA B 1 146 ? 3.842 -14.836 -6.078 1 92.81 146 ALA B N 1
ATOM 3753 C CA . ALA B 1 146 ? 3.414 -15.5 -4.852 1 92.81 146 ALA B CA 1
ATOM 3754 C C . ALA B 1 146 ? 4.605 -15.781 -3.936 1 92.81 146 ALA B C 1
ATOM 3756 O O . ALA B 1 146 ? 5.707 -16.062 -4.41 1 92.81 146 ALA B O 1
ATOM 3757 N N . MET B 1 147 ? 4.359 -15.664 -2.689 1 96.81 147 MET B N 1
ATOM 3758 C CA . MET B 1 147 ? 5.359 -15.984 -1.677 1 96.81 147 MET B CA 1
ATOM 3759 C C . MET B 1 147 ? 4.914 -17.172 -0.827 1 96.81 147 MET B C 1
ATOM 3761 O O . MET B 1 147 ? 3.844 -17.141 -0.217 1 96.81 147 MET B O 1
ATOM 3765 N N . HIS B 1 148 ? 5.699 -18.172 -0.873 1 96.5 148 HIS B N 1
ATOM 3766 C CA . HIS B 1 148 ? 5.484 -19.281 0.054 1 96.5 148 HIS B CA 1
ATOM 3767 C C . HIS B 1 148 ? 6.109 -18.984 1.413 1 96.5 148 HIS B C 1
ATOM 3769 O O . HIS B 1 148 ? 7.309 -18.719 1.503 1 96.5 148 HIS B O 1
ATOM 3775 N N . CYS B 1 149 ? 5.25 -19.125 2.451 1 98.44 149 CYS B N 1
ATOM 3776 C CA . CYS B 1 149 ? 5.711 -18.625 3.742 1 98.44 149 CYS B CA 1
ATOM 3777 C C . CYS B 1 149 ? 5.395 -19.625 4.852 1 98.44 149 CYS B C 1
ATOM 3779 O O . CYS B 1 149 ? 4.492 -20.453 4.711 1 98.44 149 CYS B O 1
ATOM 3781 N N . GLU B 1 150 ? 6.168 -19.484 5.906 1 98.44 150 GLU B N 1
ATOM 3782 C CA . GLU B 1 150 ? 5.91 -20.141 7.188 1 98.44 150 GLU B CA 1
ATOM 3783 C C . GLU B 1 150 ? 5.781 -19.109 8.312 1 98.44 150 GLU B C 1
ATOM 3785 O O . GLU B 1 150 ? 6.477 -18.094 8.312 1 98.44 150 GLU B O 1
ATOM 3790 N N . VAL B 1 151 ? 4.965 -19.438 9.289 1 98.56 151 VAL B N 1
ATOM 3791 C CA . VAL B 1 151 ? 4.734 -18.516 10.391 1 98.56 151 VAL B CA 1
ATOM 3792 C C . VAL B 1 151 ? 6.027 -18.312 11.18 1 98.56 151 VAL B C 1
ATOM 3794 O O . VAL B 1 151 ? 6.746 -19.281 11.461 1 98.56 151 VAL B O 1
ATOM 3797 N N . TYR B 1 152 ? 6.363 -17.109 11.461 1 98.5 152 TYR B N 1
ATOM 3798 C CA . TYR B 1 152 ? 7.496 -16.734 12.297 1 98.5 152 TYR B CA 1
ATOM 3799 C C . TYR B 1 152 ? 7.027 -16.266 13.672 1 98.5 152 TYR B C 1
ATOM 3801 O O . TYR B 1 152 ? 7.57 -16.688 14.695 1 98.5 152 TYR B O 1
ATOM 3809 N N . LYS B 1 153 ? 6.043 -15.414 13.711 1 98.06 153 LYS B N 1
ATOM 3810 C CA . LYS B 1 153 ? 5.473 -14.852 14.93 1 98.06 153 LYS B CA 1
ATOM 3811 C C . LYS B 1 153 ? 4.043 -14.367 14.703 1 98.06 153 LYS B C 1
ATOM 3813 O O . LYS B 1 153 ? 3.727 -13.836 13.641 1 98.06 153 LYS B O 1
ATOM 3818 N N . VAL B 1 154 ? 3.178 -14.586 15.688 1 98.5 154 VAL B N 1
ATOM 3819 C CA . VAL B 1 154 ? 1.825 -14.047 15.648 1 98.5 154 VAL B CA 1
ATOM 3820 C C . VAL B 1 154 ? 1.603 -13.125 16.844 1 98.5 154 VAL B C 1
ATOM 3822 O O . VAL B 1 154 ? 1.9 -13.492 17.984 1 98.5 154 VAL B O 1
ATOM 3825 N N . VAL B 1 155 ? 1.136 -11.922 16.609 1 97.94 155 VAL B N 1
ATOM 3826 C CA . VAL B 1 155 ? 0.894 -10.945 17.656 1 97.94 155 VAL B CA 1
ATOM 3827 C C . VAL B 1 155 ? -0.597 -10.617 17.734 1 97.94 155 VAL B C 1
ATOM 3829 O O . VAL B 1 155 ? -1.187 -10.164 16.75 1 97.94 155 VAL B O 1
ATOM 3832 N N . GLN B 1 156 ? -1.193 -10.844 18.844 1 97.38 156 GLN B N 1
ATOM 3833 C CA . GLN B 1 156 ? -2.596 -10.492 19.031 1 97.38 156 GLN B CA 1
ATOM 3834 C C . GLN B 1 156 ? -2.76 -8.992 19.25 1 97.38 156 GLN B C 1
ATOM 3836 O O . GLN B 1 156 ? -2.131 -8.414 20.141 1 97.38 156 GLN B O 1
ATOM 3841 N N . LEU B 1 157 ? -3.586 -8.312 18.469 1 97.81 157 LEU B N 1
ATOM 3842 C CA . LEU B 1 157 ? -3.795 -6.871 18.5 1 97.81 157 LEU B CA 1
ATOM 3843 C C . LEU B 1 157 ? -5.27 -6.527 18.328 1 97.81 157 LEU B C 1
ATOM 3845 O O . LEU B 1 157 ? -5.754 -6.375 17.203 1 97.81 157 LEU B O 1
ATOM 3849 N N . GLY B 1 158 ? -5.98 -6.391 19.406 1 95.75 158 GLY B N 1
ATOM 3850 C CA . GLY B 1 158 ? -7.41 -6.129 19.328 1 95.75 158 GLY B CA 1
ATOM 3851 C C . GLY B 1 158 ? -8.195 -7.262 18.703 1 95.75 158 GLY B C 1
ATOM 3852 O O . GLY B 1 158 ? -8.07 -8.422 19.109 1 95.75 158 GLY B O 1
ATOM 3853 N N . ASP B 1 159 ? -8.992 -6.914 17.781 1 95.75 159 ASP B N 1
ATOM 3854 C CA . ASP B 1 159 ? -9.812 -7.922 17.109 1 95.75 159 ASP B CA 1
ATOM 3855 C C . ASP B 1 159 ? -9.109 -8.477 15.883 1 95.75 159 ASP B C 1
ATOM 3857 O O . ASP B 1 159 ? -9.742 -9.102 15.023 1 95.75 159 ASP B O 1
ATOM 3861 N N . HIS B 1 160 ? -7.836 -8.219 15.797 1 97.69 160 HIS B N 1
ATOM 3862 C CA . HIS B 1 160 ? -7.008 -8.797 14.742 1 97.69 160 HIS B CA 1
ATOM 3863 C C . HIS B 1 160 ? -5.766 -9.461 15.328 1 97.69 160 HIS B C 1
ATOM 3865 O O . HIS B 1 160 ? -5.453 -9.273 16.516 1 97.69 160 HIS B O 1
ATOM 3871 N N . GLU B 1 161 ? -5.164 -10.234 14.531 1 97.81 161 GLU B N 1
ATOM 3872 C CA . GLU B 1 161 ? -3.811 -10.727 14.789 1 97.81 161 GLU B CA 1
ATOM 3873 C C . GLU B 1 161 ? -2.881 -10.414 13.617 1 97.81 161 GLU B C 1
ATOM 3875 O O . GLU B 1 161 ? -3.285 -10.5 12.461 1 97.81 161 GLU B O 1
ATOM 3880 N N . MET B 1 162 ? -1.736 -9.992 13.992 1 98.62 162 MET B N 1
ATOM 3881 C CA . MET B 1 162 ? -0.697 -9.742 12.992 1 98.62 162 MET B CA 1
ATOM 3882 C C . MET B 1 162 ? 0.179 -10.969 12.797 1 98.62 162 MET B C 1
ATOM 3884 O O . MET B 1 162 ? 0.781 -11.469 13.75 1 98.62 162 MET B O 1
ATOM 3888 N N . TRP B 1 163 ? 0.211 -11.453 11.625 1 98.75 163 TRP B N 1
ATOM 3889 C CA . TRP B 1 163 ? 1.046 -12.586 11.242 1 98.75 163 TRP B CA 1
ATOM 3890 C C . TRP B 1 163 ? 2.355 -12.117 10.617 1 98.75 163 TRP B C 1
ATOM 3892 O O . TRP B 1 163 ? 2.352 -11.422 9.602 1 98.75 163 TRP B O 1
ATOM 3902 N N . ILE B 1 164 ? 3.42 -12.406 11.266 1 98.81 164 ILE B N 1
ATOM 3903 C CA . ILE B 1 164 ? 4.758 -12.219 10.727 1 98.81 164 ILE B CA 1
ATOM 3904 C C . ILE B 1 164 ? 5.289 -13.555 10.203 1 98.81 164 ILE B C 1
ATOM 3906 O O . ILE B 1 164 ? 5.379 -14.531 10.953 1 98.81 164 ILE B O 1
ATOM 3910 N N . THR B 1 165 ? 5.637 -13.562 8.906 1 98.81 165 THR B N 1
ATOM 3911 C CA . THR B 1 165 ? 5.941 -14.852 8.281 1 98.81 165 THR B CA 1
ATOM 3912 C C . THR B 1 165 ? 7.281 -14.797 7.551 1 98.81 165 THR B C 1
ATOM 3914 O O . THR B 1 165 ? 7.672 -13.742 7.047 1 98.81 165 THR B O 1
ATOM 3917 N N . LYS B 1 166 ? 7.922 -15.883 7.527 1 98.5 166 LYS B N 1
ATOM 3918 C CA . LYS B 1 166 ? 9.188 -16.047 6.812 1 98.5 166 LYS B CA 1
ATOM 3919 C C . LYS B 1 166 ? 8.953 -16.516 5.383 1 98.5 166 LYS B C 1
ATOM 3921 O O . LYS B 1 166 ? 8.242 -17.5 5.156 1 98.5 166 LYS B O 1
ATOM 3926 N N . VAL B 1 167 ? 9.531 -15.828 4.43 1 98.38 167 VAL B N 1
ATOM 3927 C CA . VAL B 1 167 ? 9.406 -16.234 3.031 1 98.38 167 VAL B CA 1
ATOM 3928 C C . VAL B 1 167 ? 10.422 -17.328 2.719 1 98.38 167 VAL B C 1
ATOM 3930 O O . VAL B 1 167 ? 11.617 -17.156 2.939 1 98.38 167 VAL B O 1
ATOM 3933 N N . LEU B 1 168 ? 9.945 -18.391 2.139 1 96.31 168 LEU B N 1
ATOM 3934 C CA . LEU B 1 168 ? 10.797 -19.531 1.817 1 96.31 168 LEU B CA 1
ATOM 3935 C C . LEU B 1 168 ? 11.07 -19.594 0.318 1 96.31 168 LEU B C 1
ATOM 3937 O O . LEU B 1 168 ? 12.117 -20.094 -0.106 1 96.31 168 LEU B O 1
ATOM 3941 N N . LYS B 1 169 ? 10.031 -19.172 -0.36 1 90.69 169 LYS B N 1
ATOM 3942 C CA . LYS B 1 169 ? 10.062 -19.281 -1.815 1 90.69 169 LYS B CA 1
ATOM 3943 C C . LYS B 1 169 ? 9.195 -18.203 -2.461 1 90.69 169 LYS B C 1
ATOM 3945 O O . LYS B 1 169 ? 8.133 -17.859 -1.938 1 90.69 169 LYS B O 1
ATOM 3950 N N . VAL B 1 170 ? 9.75 -17.672 -3.584 1 90.31 170 VAL B N 1
ATOM 3951 C CA . VAL B 1 170 ? 8.977 -16.688 -4.344 1 90.31 170 VAL B CA 1
ATOM 3952 C C . VAL B 1 170 ? 8.719 -17.219 -5.754 1 90.31 170 VAL B C 1
ATOM 3954 O O . VAL B 1 170 ? 9.617 -17.781 -6.387 1 90.31 170 VAL B O 1
ATOM 3957 N N . GLU B 1 171 ? 7.473 -17.078 -6.137 1 82.62 171 GLU B N 1
ATOM 3958 C CA . GLU B 1 171 ? 7.086 -17.359 -7.516 1 82.62 171 GLU B CA 1
ATOM 3959 C C . GLU B 1 171 ? 6.793 -16.062 -8.273 1 82.62 171 GLU B C 1
ATOM 3961 O O . GLU B 1 171 ? 6.043 -15.211 -7.789 1 82.62 171 GLU B O 1
ATOM 3966 N N . GLU B 1 172 ? 7.371 -15.945 -9.391 1 75.81 172 GLU B N 1
ATOM 3967 C CA . GLU B 1 172 ? 7.133 -14.766 -10.211 1 75.81 172 GLU B CA 1
ATOM 3968 C C . GLU B 1 172 ? 5.789 -14.844 -10.93 1 75.81 172 GLU B C 1
ATOM 3970 O O . GLU B 1 172 ? 5.223 -15.93 -11.07 1 75.81 172 GLU B O 1
ATOM 3975 N N . GLY B 1 173 ? 5.297 -13.656 -11.344 1 74.62 173 GLY B N 1
ATOM 3976 C CA . GLY B 1 173 ? 4.016 -13.578 -12.031 1 74.62 173 GLY B CA 1
ATOM 3977 C C . GLY B 1 173 ? 4.102 -13.922 -13.5 1 74.62 173 GLY B C 1
ATOM 3978 O O . GLY B 1 173 ? 5.113 -14.461 -13.961 1 74.62 173 GLY B O 1
ATOM 3979 N N . VAL B 1 174 ? 2.906 -13.844 -14.234 1 63.66 174 VAL B N 1
ATOM 3980 C CA . VAL B 1 174 ? 2.791 -14.25 -15.633 1 63.66 174 VAL B CA 1
ATOM 3981 C C . VAL B 1 174 ? 2.846 -13.023 -16.531 1 63.66 174 VAL B C 1
ATOM 3983 O O . VAL B 1 174 ? 2.717 -13.141 -17.75 1 63.66 174 VAL B O 1
ATOM 3986 N N . GLY B 1 175 ? 3.084 -11.859 -15.969 1 61.38 175 GLY B N 1
ATOM 3987 C CA . GLY B 1 175 ? 3.16 -10.641 -16.766 1 61.38 175 GLY B CA 1
ATOM 3988 C C . GLY B 1 175 ? 1.804 -10.141 -17.219 1 61.38 175 GLY B C 1
ATOM 3989 O O . GLY B 1 175 ? 0.772 -10.539 -16.672 1 61.38 175 GLY B O 1
ATOM 3990 N N . GLY B 1 176 ? 1.77 -9.125 -18.125 1 57.12 176 GLY B N 1
ATOM 3991 C CA . GLY B 1 176 ? 0.53 -8.562 -18.625 1 57.12 176 GLY B CA 1
ATOM 3992 C C . GLY B 1 176 ? 0.114 -9.148 -19.969 1 57.12 176 GLY B C 1
ATOM 3993 O O . GLY B 1 176 ? 0.352 -10.328 -20.234 1 57.12 176 GLY B O 1
ATOM 3994 N N . GLU B 1 177 ? -0.587 -8.438 -20.75 1 52.69 177 GLU B N 1
ATOM 3995 C CA . GLU B 1 177 ? -1.233 -8.852 -22 1 52.69 177 GLU B CA 1
ATOM 3996 C C . GLU B 1 177 ? -0.242 -9.539 -22.938 1 52.69 177 GLU B C 1
ATOM 3998 O O . GLU B 1 177 ? -0.587 -10.508 -23.609 1 52.69 177 GLU B O 1
ATOM 4003 N N . HIS B 1 178 ? 0.97 -9.062 -22.891 1 52.97 178 HIS B N 1
ATOM 4004 C CA . HIS B 1 178 ? 1.94 -9.617 -23.828 1 52.97 178 HIS B CA 1
ATOM 4005 C C . HIS B 1 178 ? 2.936 -10.523 -23.109 1 52.97 178 HIS B C 1
ATOM 4007 O O . HIS B 1 178 ? 3.957 -10.906 -23.688 1 52.97 178 HIS B O 1
ATOM 4013 N N . GLY B 1 179 ? 2.566 -10.758 -21.906 1 57.88 179 GLY B N 1
ATOM 4014 C CA . GLY B 1 179 ? 3.41 -11.664 -21.141 1 57.88 179 GLY B CA 1
ATOM 4015 C C . GLY B 1 179 ? 4.707 -11.031 -20.672 1 57.88 179 GLY B C 1
ATOM 4016 O O . GLY B 1 179 ? 5.676 -11.727 -20.375 1 57.88 179 GLY B O 1
ATOM 4017 N N . VAL B 1 180 ? 4.742 -9.703 -20.797 1 56.81 180 VAL B N 1
ATOM 4018 C CA . VAL B 1 180 ? 5.949 -8.984 -20.406 1 56.81 180 VAL B CA 1
ATOM 4019 C C . VAL B 1 180 ? 5.824 -8.547 -18.938 1 56.81 180 VAL B C 1
ATOM 4021 O O . VAL B 1 180 ? 4.746 -8.141 -18.5 1 56.81 180 VAL B O 1
ATOM 4024 N N . ARG B 1 181 ? 6.902 -8.695 -18.281 1 61.28 181 ARG B N 1
ATOM 4025 C CA . ARG B 1 181 ? 6.98 -8.398 -16.859 1 61.28 181 ARG B CA 1
ATOM 4026 C C . ARG B 1 181 ? 6.48 -6.988 -16.562 1 61.28 181 ARG B C 1
ATOM 4028 O O . ARG B 1 181 ? 5.75 -6.773 -15.594 1 61.28 181 ARG B O 1
ATOM 4035 N N . GLU B 1 182 ? 6.828 -6.141 -17.453 1 60.62 182 GLU B N 1
ATOM 4036 C CA . GLU B 1 182 ? 6.582 -4.723 -17.219 1 60.62 182 GLU B CA 1
ATOM 4037 C C . GLU B 1 182 ? 5.105 -4.379 -17.391 1 60.62 182 GLU B C 1
ATOM 4039 O O . GLU B 1 182 ? 4.652 -3.322 -16.938 1 60.62 182 GLU B O 1
ATOM 4044 N N . GLU B 1 183 ? 4.438 -5.434 -17.938 1 62.75 183 GLU B N 1
ATOM 4045 C CA . GLU B 1 183 ? 3.039 -5.145 -18.234 1 62.75 183 GLU B CA 1
ATOM 4046 C C . GLU B 1 183 ? 2.135 -5.543 -17.062 1 62.75 183 GLU B C 1
ATOM 4048 O O . GLU B 1 183 ? 0.979 -5.117 -17 1 62.75 183 GLU B O 1
ATOM 4053 N N . ALA B 1 184 ? 2.674 -6.328 -16.266 1 72.94 184 ALA B N 1
ATOM 4054 C CA . ALA B 1 184 ? 1.847 -6.734 -15.133 1 72.94 184 ALA B CA 1
ATOM 4055 C C . ALA B 1 184 ? 1.576 -5.555 -14.203 1 72.94 184 ALA B C 1
ATOM 4057 O O . ALA B 1 184 ? 2.496 -4.816 -13.844 1 72.94 184 ALA B O 1
ATOM 4058 N N . LYS B 1 185 ? 0.298 -5.305 -13.938 1 83.06 185 LYS B N 1
ATOM 4059 C CA . LYS B 1 185 ? -0.08 -4.195 -13.062 1 83.06 185 LYS B CA 1
ATOM 4060 C C . LYS B 1 185 ? -0.749 -4.703 -11.789 1 83.06 185 LYS B C 1
ATOM 4062 O O . LYS B 1 185 ? -1.587 -5.605 -11.844 1 83.06 185 LYS B O 1
ATOM 4067 N N . PRO B 1 186 ? -0.334 -4.156 -10.742 1 92.62 186 PRO B N 1
ATOM 4068 C CA . PRO B 1 186 ? -0.909 -4.594 -9.469 1 92.62 186 PRO B CA 1
ATOM 4069 C C . PRO B 1 186 ? -2.336 -4.09 -9.266 1 92.62 186 PRO B C 1
ATOM 4071 O O . PRO B 1 186 ? -2.766 -3.145 -9.93 1 92.62 186 PRO B O 1
ATOM 4074 N N . LEU B 1 187 ? -3.045 -4.746 -8.5 1 93.56 187 LEU B N 1
ATOM 4075 C CA . LEU B 1 187 ? -4.375 -4.34 -8.055 1 93.56 187 LEU B CA 1
ATOM 4076 C C . LEU B 1 187 ? -4.293 -3.561 -6.746 1 93.56 187 LEU B C 1
ATOM 4078 O O . LEU B 1 187 ? -3.645 -4 -5.797 1 93.56 187 LEU B O 1
ATOM 4082 N N . LEU B 1 188 ? -4.895 -2.385 -6.773 1 95.69 188 LEU B N 1
ATOM 4083 C CA . LEU B 1 188 ? -4.977 -1.553 -5.578 1 95.69 188 LEU B CA 1
ATOM 4084 C C . LEU B 1 188 ? -6.418 -1.444 -5.094 1 95.69 188 LEU B C 1
ATOM 4086 O O . LEU B 1 188 ? -7.355 -1.529 -5.891 1 95.69 188 LEU B O 1
ATOM 4090 N N . TYR B 1 189 ? -6.543 -1.372 -3.859 1 94.06 189 TYR B N 1
ATOM 4091 C CA . TYR B 1 189 ? -7.801 -0.957 -3.25 1 94.06 189 TYR B CA 1
ATOM 4092 C C . TYR B 1 189 ? -7.688 0.446 -2.662 1 94.06 189 TYR B C 1
ATOM 4094 O O . TYR B 1 189 ? -6.809 0.71 -1.837 1 94.06 189 TYR B O 1
ATOM 4102 N N . TYR B 1 190 ? -8.445 1.367 -3.139 1 91.94 190 TYR B N 1
ATOM 4103 C CA . TYR B 1 190 ? -8.352 2.789 -2.822 1 91.94 190 TYR B CA 1
ATOM 4104 C C . TYR B 1 190 ? -9.719 3.453 -2.916 1 91.94 190 TYR B C 1
ATOM 4106 O O . TYR B 1 190 ? -10.391 3.371 -3.951 1 91.94 190 TYR B O 1
ATOM 4114 N N . ASP B 1 191 ? -10.133 4.047 -1.76 1 84.25 191 ASP B N 1
ATOM 4115 C CA . ASP B 1 191 ? -11.391 4.785 -1.678 1 84.25 191 ASP B CA 1
ATOM 4116 C C . ASP B 1 191 ? -12.57 3.904 -2.084 1 84.25 191 ASP B C 1
ATOM 4118 O O . ASP B 1 191 ? -13.367 4.285 -2.943 1 84.25 191 ASP B O 1
ATOM 4122 N N . ARG B 1 192 ? -12.609 2.674 -1.628 1 80.31 192 ARG B N 1
ATOM 4123 C CA . ARG B 1 192 ? -13.68 1.691 -1.749 1 80.31 192 ARG B CA 1
ATOM 4124 C C . ARG B 1 192 ? -13.805 1.188 -3.184 1 80.31 192 ARG B C 1
ATOM 4126 O O . ARG B 1 192 ? -14.859 0.695 -3.586 1 80.31 192 ARG B O 1
ATOM 4133 N N . CYS B 1 193 ? -12.648 1.383 -3.92 1 81.88 193 CYS B N 1
ATOM 4134 C CA . CYS B 1 193 ? -12.609 0.906 -5.297 1 81.88 193 CYS B CA 1
ATOM 4135 C C . CYS B 1 193 ? -11.297 0.186 -5.586 1 81.88 193 CYS B C 1
ATOM 4137 O O . CYS B 1 193 ? -10.273 0.476 -4.965 1 81.88 193 CYS B O 1
ATOM 4139 N N . TYR B 1 194 ? -11.484 -0.708 -6.566 1 90.44 194 TYR B N 1
ATOM 4140 C CA . TYR B 1 194 ? -10.266 -1.281 -7.117 1 90.44 194 TYR B CA 1
ATOM 4141 C C . TYR B 1 194 ? -9.641 -0.353 -8.156 1 90.44 194 TYR B C 1
ATOM 4143 O O . TYR B 1 194 ? -10.352 0.246 -8.961 1 90.44 194 TYR B O 1
ATOM 4151 N N . ARG B 1 195 ? -8.336 -0.157 -7.984 1 89.69 195 ARG B N 1
ATOM 4152 C CA . ARG B 1 195 ? -7.645 0.784 -8.859 1 89.69 195 ARG B CA 1
ATOM 4153 C C . ARG B 1 195 ? -6.359 0.178 -9.414 1 89.69 195 ARG B C 1
ATOM 4155 O O . ARG B 1 195 ? -5.828 -0.783 -8.852 1 89.69 195 ARG B O 1
ATOM 4162 N N . SER B 1 196 ? -5.973 0.721 -10.555 1 88.25 196 SER B N 1
ATOM 4163 C CA . SER B 1 196 ? -4.648 0.427 -11.094 1 88.25 196 SER B CA 1
ATOM 4164 C C . SER B 1 196 ? -3.613 1.43 -10.594 1 88.25 196 SER B C 1
ATOM 4166 O O . SER B 1 196 ? -3.955 2.385 -9.891 1 88.25 196 SER B O 1
ATOM 4168 N N . VAL B 1 197 ? -2.371 1.153 -10.867 1 89.94 197 VAL B N 1
ATOM 4169 C CA . VAL B 1 197 ? -1.316 2.125 -10.602 1 89.94 197 VAL B CA 1
ATOM 4170 C C . VAL B 1 197 ? -1.271 3.158 -11.727 1 89.94 197 VAL B C 1
ATOM 4172 O O . VAL B 1 197 ? -1.403 2.812 -12.898 1 89.94 197 VAL B O 1
ATOM 4175 N N . GLY B 1 198 ? -1.1 4.398 -11.328 1 85.44 198 GLY B N 1
ATOM 4176 C CA . GLY B 1 198 ? -1.147 5.492 -12.281 1 85.44 198 GLY B CA 1
ATOM 4177 C C . GLY B 1 198 ? 0.222 5.895 -12.797 1 85.44 198 GLY B C 1
ATOM 4178 O O . GLY B 1 198 ? 1.171 5.109 -12.734 1 85.44 198 GLY B O 1
ATOM 4179 N N . ASP B 1 199 ? 0.311 7.078 -13.289 1 77.88 199 ASP B N 1
ATOM 4180 C CA . ASP B 1 199 ? 1.499 7.578 -13.977 1 77.88 199 ASP B CA 1
ATOM 4181 C C . ASP B 1 199 ? 2.604 7.922 -12.977 1 77.88 199 ASP B C 1
ATOM 4183 O O . ASP B 1 199 ? 2.338 8.109 -11.789 1 77.88 199 ASP B O 1
ATOM 4187 N N . GLN B 1 200 ? 3.787 7.992 -13.547 1 76.69 200 GLN B N 1
ATOM 4188 C CA . GLN B 1 200 ? 4.926 8.43 -12.742 1 76.69 200 GLN B CA 1
ATOM 4189 C C . GLN B 1 200 ? 4.762 9.875 -12.297 1 76.69 200 GLN B C 1
ATOM 4191 O O . GLN B 1 200 ? 4.293 10.719 -13.062 1 76.69 200 GLN B O 1
ATOM 4196 N N . VAL B 1 201 ? 5.086 10.109 -11.055 1 74.69 201 VAL B N 1
ATOM 4197 C CA . VAL B 1 201 ? 5.051 11.438 -10.453 1 74.69 201 VAL B CA 1
ATOM 4198 C C . VAL B 1 201 ? 6.473 11.969 -10.297 1 74.69 201 VAL B C 1
ATOM 4200 O O . VAL B 1 201 ? 7.363 11.258 -9.836 1 74.69 201 VAL B O 1
ATOM 4203 N N . PHE B 1 202 ? 6.73 13.094 -10.828 1 58.81 202 PHE B N 1
ATOM 4204 C CA . PHE B 1 202 ? 8.047 13.711 -10.742 1 58.81 202 PHE B CA 1
ATOM 4205 C C . PHE B 1 202 ? 8.055 14.844 -9.727 1 58.81 202 PHE B C 1
ATOM 4207 O O . PHE B 1 202 ? 7.004 15.422 -9.43 1 58.81 202 PHE B O 1
ATOM 4214 N N . MET B 1 203 ? 9.266 14.992 -9.117 1 57.47 203 MET B N 1
ATOM 4215 C CA . MET B 1 203 ? 9.422 16.109 -8.18 1 57.47 203 MET B CA 1
ATOM 4216 C C . MET B 1 203 ? 9.07 17.422 -8.844 1 57.47 203 MET B C 1
ATOM 4218 O O . MET B 1 203 ? 9.484 17.703 -9.969 1 57.47 203 MET B O 1
ATOM 4222 N N . LYS B 1 204 ? 7.98 17.891 -8.422 1 49.09 204 LYS B N 1
ATOM 4223 C CA . LYS B 1 204 ? 7.73 19.234 -8.914 1 49.09 204 LYS B CA 1
ATOM 4224 C C . LYS B 1 204 ? 8.711 20.234 -8.297 1 49.09 204 LYS B C 1
ATOM 4226 O O . LYS B 1 204 ? 8.977 20.203 -7.098 1 49.09 204 LYS B O 1
ATOM 4231 N N . ALA B 1 205 ? 9.758 20.641 -9 1 37.47 205 ALA B N 1
ATOM 4232 C CA . ALA B 1 205 ? 10.578 21.719 -8.469 1 37.47 205 ALA B CA 1
ATOM 4233 C C . ALA B 1 205 ? 9.734 22.719 -7.684 1 37.47 205 ALA B C 1
ATOM 4235 O O . ALA B 1 205 ? 8.828 23.344 -8.242 1 37.47 205 ALA B O 1
ATOM 4236 N N . PHE B 1 206 ? 9.32 22.297 -6.484 1 36.28 206 PHE B N 1
ATOM 4237 C CA . PHE B 1 206 ? 8.719 23.359 -5.688 1 36.28 206 PHE B CA 1
ATOM 4238 C C . PHE B 1 206 ? 9.328 24.719 -6.039 1 36.28 206 PHE B C 1
ATOM 4240 O O . PHE B 1 206 ? 8.758 25.766 -5.727 1 36.28 206 PHE B O 1
ATOM 4247 N N . ALA B 1 207 ? 10.547 24.609 -6.379 1 34.72 207 ALA B N 1
ATOM 4248 C CA . ALA B 1 207 ? 11.25 25.859 -6.656 1 34.72 207 ALA B CA 1
ATOM 4249 C C . ALA B 1 207 ? 10.625 26.594 -7.836 1 34.72 207 ALA B C 1
ATOM 4251 O O . ALA B 1 207 ? 10.992 27.734 -8.125 1 34.72 207 ALA B O 1
ATOM 4252 N N . ASP B 1 208 ? 10.102 25.844 -8.719 1 37.44 208 ASP B N 1
ATOM 4253 C CA . ASP B 1 208 ? 9.742 26.797 -9.766 1 37.44 208 ASP B CA 1
ATOM 4254 C C . ASP B 1 208 ? 8.531 27.625 -9.359 1 37.44 208 ASP B C 1
ATOM 4256 O O . ASP B 1 208 ? 7.445 27.094 -9.148 1 37.44 208 ASP B O 1
ATOM 4260 N N . ASN B 1 209 ? 8.758 28.641 -8.5 1 41.22 209 ASN B N 1
ATOM 4261 C CA . ASN B 1 209 ? 8.109 29.859 -8.023 1 41.22 209 ASN B CA 1
ATOM 4262 C C . ASN B 1 209 ? 6.891 30.203 -8.875 1 41.22 209 ASN B C 1
ATOM 4264 O O . ASN B 1 209 ? 6.082 31.047 -8.484 1 41.22 209 ASN B O 1
ATOM 4268 N N . ASN B 1 210 ? 6.82 29.672 -10.141 1 45.88 210 ASN B N 1
ATOM 4269 C CA . ASN B 1 210 ? 5.859 30.25 -11.078 1 45.88 210 ASN B CA 1
ATOM 4270 C C . ASN B 1 210 ? 4.672 29.312 -11.312 1 45.88 210 ASN B C 1
ATOM 4272 O O . ASN B 1 210 ? 3.869 29.547 -12.219 1 45.88 210 ASN B O 1
ATOM 4276 N N . ASP B 1 211 ? 4.59 28.25 -10.445 1 57.97 211 ASP B N 1
ATOM 4277 C CA . ASP B 1 211 ? 3.492 27.359 -10.82 1 57.97 211 ASP B CA 1
ATOM 4278 C C . ASP B 1 211 ? 2.256 27.625 -9.961 1 57.97 211 ASP B C 1
ATOM 4280 O O . ASP B 1 211 ? 2.338 27.625 -8.734 1 57.97 211 ASP B O 1
ATOM 4284 N N . LEU B 1 212 ? 1.278 28.188 -10.539 1 54.78 212 LEU B N 1
ATOM 4285 C CA . LEU B 1 212 ? -0.007 28.531 -9.945 1 54.78 212 LEU B CA 1
ATOM 4286 C C . LEU B 1 212 ? -0.535 27.406 -9.078 1 54.78 212 LEU B C 1
ATOM 4288 O O . LEU B 1 212 ? -1.073 27.641 -7.992 1 54.78 212 LEU B O 1
ATOM 4292 N N . ALA B 1 213 ? -0.238 26.25 -9.422 1 62.56 213 ALA B N 1
ATOM 4293 C CA . ALA B 1 213 ? -0.745 25.094 -8.68 1 62.56 213 ALA B CA 1
ATOM 4294 C C . ALA B 1 213 ? -0.027 24.938 -7.344 1 62.56 213 ALA B C 1
ATOM 4296 O O . ALA B 1 213 ? -0.659 24.672 -6.324 1 62.56 213 ALA B O 1
ATOM 4297 N N . SER B 1 214 ? 1.258 25.219 -7.375 1 65.88 214 SER B N 1
ATOM 4298 C CA . SER B 1 214 ? 2.043 25.109 -6.148 1 65.88 214 SER B CA 1
ATOM 4299 C C . SER B 1 214 ? 1.661 26.203 -5.156 1 65.88 214 SER B C 1
ATOM 4301 O O . SER B 1 214 ? 1.601 25.969 -3.947 1 65.88 214 SER B O 1
ATOM 4303 N N . THR B 1 215 ? 1.43 27.297 -5.695 1 69.31 215 THR B N 1
ATOM 4304 C CA . THR B 1 215 ? 1.05 28.422 -4.844 1 69.31 215 THR B CA 1
ATOM 4305 C C . THR B 1 215 ? -0.308 28.172 -4.195 1 69.31 215 THR B C 1
ATOM 4307 O O . THR B 1 215 ? -0.495 28.453 -3.01 1 69.31 215 THR B O 1
ATOM 4310 N N . LYS B 1 216 ? -1.186 27.641 -4.988 1 71.06 216 LYS B N 1
ATOM 4311 C CA . LYS B 1 216 ? -2.518 27.328 -4.473 1 71.06 216 LYS B CA 1
ATOM 4312 C C . LYS B 1 216 ? -2.453 26.25 -3.4 1 71.06 216 LYS B C 1
ATOM 4314 O O . LYS B 1 216 ? -3.15 26.328 -2.385 1 71.06 216 LYS B O 1
ATOM 4319 N N . TRP B 1 217 ? -1.636 25.375 -3.721 1 63.72 217 TRP B N 1
ATOM 4320 C CA . TRP B 1 217 ? -1.458 24.297 -2.756 1 63.72 217 TRP B CA 1
ATOM 4321 C C . TRP B 1 217 ? -0.895 24.828 -1.441 1 63.72 217 TRP B C 1
ATOM 4323 O O . TRP B 1 217 ? -1.389 24.484 -0.365 1 63.72 217 TRP B O 1
ATOM 4333 N N . MET B 1 218 ? 0.095 25.672 -1.553 1 73.56 218 MET B N 1
ATOM 4334 C CA . MET B 1 218 ? 0.712 26.25 -0.36 1 73.56 218 MET B CA 1
ATOM 4335 C C . MET B 1 218 ? -0.293 27.094 0.425 1 73.56 218 MET B C 1
ATOM 4337 O O . MET B 1 218 ? -0.314 27.047 1.656 1 73.56 218 MET B O 1
ATOM 4341 N N . HIS B 1 219 ? -1.064 27.812 -0.3 1 80.62 219 HIS B N 1
ATOM 4342 C CA . HIS B 1 219 ? -2.104 28.594 0.35 1 80.62 219 HIS B CA 1
ATOM 4343 C C . HIS B 1 219 ? -3.055 27.703 1.146 1 80.62 219 HIS B C 1
ATOM 4345 O O . HIS B 1 219 ? -3.34 27.984 2.314 1 80.62 219 HIS B O 1
ATOM 4351 N N . ARG B 1 220 ? -3.445 26.641 0.576 1 79.62 220 ARG B N 1
ATOM 4352 C CA . ARG B 1 220 ? -4.371 25.734 1.234 1 79.62 220 ARG B CA 1
ATOM 4353 C C . ARG B 1 220 ? -3.717 25.062 2.436 1 79.62 220 ARG B C 1
ATOM 4355 O O . ARG B 1 220 ? -4.355 24.859 3.473 1 79.62 220 ARG B O 1
ATOM 4362 N N . ALA B 1 221 ? -2.502 24.75 2.303 1 75 221 ALA B N 1
ATOM 4363 C CA . ALA B 1 221 ? -1.765 24.141 3.406 1 75 221 ALA B CA 1
ATOM 4364 C C . ALA B 1 221 ? -1.68 25.078 4.602 1 75 221 ALA B C 1
ATOM 4366 O O . ALA B 1 221 ? -1.865 24.656 5.746 1 75 221 ALA B O 1
ATOM 4367 N N . HIS B 1 222 ? -1.385 26.328 4.32 1 82.25 222 HIS B N 1
ATOM 4368 C CA . HIS B 1 222 ? -1.314 27.328 5.379 1 82.25 222 HIS B CA 1
ATOM 4369 C C . HIS B 1 222 ? -2.678 27.531 6.031 1 82.25 222 HIS B C 1
ATOM 4371 O O . HIS B 1 222 ? -2.768 27.703 7.25 1 82.25 222 HIS B O 1
ATOM 4377 N N . LEU B 1 223 ? -3.703 27.5 5.195 1 85.75 223 LEU B N 1
ATOM 4378 C CA . LEU B 1 223 ? -5.059 27.656 5.707 1 85.75 223 LEU B CA 1
ATOM 4379 C C . LEU B 1 223 ? -5.422 26.531 6.668 1 85.75 223 LEU B C 1
ATOM 4381 O O . LEU B 1 223 ? -5.977 26.781 7.742 1 85.75 223 LEU B O 1
ATOM 4385 N N . ARG B 1 224 ? -5.074 25.453 6.254 1 82.5 224 ARG B N 1
ATOM 4386 C CA . ARG B 1 224 ? -5.379 24.281 7.078 1 82.5 224 ARG B CA 1
ATOM 4387 C C . ARG B 1 224 ? -4.617 24.328 8.398 1 82.5 224 ARG B C 1
ATOM 4389 O O . ARG B 1 224 ? -5.168 24.016 9.453 1 82.5 224 ARG B O 1
ATOM 4396 N N . MET B 1 225 ? -3.363 24.625 8.344 1 81.12 225 MET B N 1
ATOM 4397 C CA . MET B 1 225 ? -2.566 24.781 9.555 1 81.12 225 MET B CA 1
ATOM 4398 C C . MET B 1 225 ? -3.195 25.797 10.5 1 81.12 225 MET B C 1
ATOM 4400 O O . MET B 1 225 ? -3.346 25.531 11.695 1 81.12 225 MET B O 1
ATOM 4404 N N . ALA B 1 226 ? -3.578 26.922 9.945 1 88.19 226 ALA B N 1
ATOM 4405 C CA . ALA B 1 226 ? -4.199 27.984 10.75 1 88.19 226 ALA B CA 1
ATOM 4406 C C . ALA B 1 226 ? -5.508 27.5 11.367 1 88.19 226 ALA B C 1
ATOM 4408 O O . ALA B 1 226 ? -5.766 27.734 12.547 1 88.19 226 ALA B O 1
ATOM 4409 N N . TRP B 1 227 ? -6.27 26.812 10.508 1 86.94 227 TRP B N 1
ATOM 4410 C CA . TRP B 1 227 ? -7.539 26.266 10.961 1 86.94 227 TRP B CA 1
ATOM 4411 C C . TRP B 1 227 ? -7.336 25.312 12.148 1 86.94 227 TRP B C 1
ATOM 4413 O O . TRP B 1 227 ? -8.07 25.391 13.133 1 86.94 227 TRP B O 1
ATOM 4423 N N . ASN B 1 228 ? -6.359 24.516 12.094 1 81 228 ASN B N 1
ATOM 4424 C CA . ASN B 1 228 ? -6.059 23.578 13.172 1 81 228 ASN B CA 1
ATOM 4425 C C . ASN B 1 228 ? -5.688 24.312 14.461 1 81 228 ASN B C 1
ATOM 4427 O O . ASN B 1 228 ? -6.191 23.984 15.539 1 81 228 ASN B O 1
ATOM 4431 N N . TYR B 1 229 ? -4.777 25.312 14.375 1 83.94 229 TYR B N 1
ATOM 4432 C CA . TYR B 1 229 ? -4.32 26.062 15.539 1 83.94 229 TYR B CA 1
ATOM 4433 C C . TYR B 1 229 ? -5.465 26.828 16.188 1 83.94 229 TYR B C 1
ATOM 4435 O O . TYR B 1 229 ? -5.594 26.844 17.406 1 83.94 229 TYR B O 1
ATOM 4443 N N . ILE B 1 230 ? -6.332 27.391 15.359 1 88.81 230 ILE B N 1
ATOM 4444 C CA . ILE B 1 230 ? -7.426 28.203 15.859 1 88.81 230 ILE B CA 1
ATOM 4445 C C . ILE B 1 230 ? -8.453 27.328 16.578 1 88.81 230 ILE B C 1
ATOM 4447 O O . ILE B 1 230 ? -8.961 27.703 17.641 1 88.81 230 ILE B O 1
ATOM 4451 N N . ARG B 1 231 ? -8.695 26.203 16 1 83.25 231 ARG B N 1
ATOM 4452 C CA . ARG B 1 231 ? -9.656 25.281 16.609 1 83.25 231 ARG B CA 1
ATOM 4453 C C . ARG B 1 231 ? -9.117 24.734 17.922 1 83.25 231 ARG B C 1
ATOM 4455 O O . ARG B 1 231 ? -9.883 24.531 18.875 1 83.25 231 ARG B O 1
ATOM 4462 N N . GLU B 1 232 ? -7.836 24.578 18 1 78.62 232 GLU B N 1
ATOM 4463 C CA . GLU B 1 232 ? -7.234 23.922 19.156 1 78.62 232 GLU B CA 1
ATOM 4464 C C . GLU B 1 232 ? -6.922 24.938 20.266 1 78.62 232 GLU B C 1
ATOM 4466 O O . GLU B 1 232 ? -7.121 24.641 21.453 1 78.62 232 GLU B O 1
ATOM 4471 N N . LEU B 1 233 ? -6.395 26.156 19.891 1 81.38 233 LEU B N 1
ATOM 4472 C CA . LEU B 1 233 ? -5.883 27.109 20.875 1 81.38 233 LEU B CA 1
ATOM 4473 C C . LEU B 1 233 ? -6.848 28.281 21.062 1 81.38 233 LEU B C 1
ATOM 4475 O O . LEU B 1 233 ? -6.75 29.016 22.031 1 81.38 233 LEU B O 1
ATOM 4479 N N . GLY B 1 234 ? -7.848 28.375 20.172 1 87 234 GLY B N 1
ATOM 4480 C CA . GLY B 1 234 ? -8.609 29.609 20.078 1 87 234 GLY B CA 1
ATOM 4481 C C . GLY B 1 234 ? -7.926 30.688 19.25 1 87 234 GLY B C 1
ATOM 4482 O O . GLY B 1 234 ? -6.703 30.672 19.109 1 87 234 GLY B O 1
ATOM 4483 N N . PRO B 1 235 ? -8.664 31.578 18.703 1 88.25 235 PRO B N 1
ATOM 4484 C CA . PRO B 1 235 ? -8.117 32.531 17.75 1 88.25 235 PRO B CA 1
ATOM 4485 C C . PRO B 1 235 ? -7.031 33.438 18.359 1 88.25 235 PRO B C 1
ATOM 4487 O O . PRO B 1 235 ? -6.008 33.688 17.734 1 88.25 235 PRO B O 1
ATOM 4490 N N . ASP B 1 236 ? -7.172 33.844 19.609 1 90.94 236 ASP B N 1
ATOM 4491 C CA . ASP B 1 236 ? -6.234 34.781 20.234 1 90.94 236 ASP B CA 1
ATOM 4492 C C . ASP B 1 236 ? -4.895 34.094 20.516 1 90.94 236 ASP B C 1
ATOM 4494 O O . ASP B 1 236 ? -3.838 34.625 20.219 1 90.94 236 ASP B O 1
ATOM 4498 N N . ALA B 1 237 ? -4.941 32.875 21.047 1 88.56 237 ALA B N 1
ATOM 4499 C CA . ALA B 1 237 ? -3.719 32.156 21.391 1 88.56 237 ALA B CA 1
ATOM 4500 C C . ALA B 1 237 ? -3.051 31.578 20.141 1 88.56 237 ALA B C 1
ATOM 4502 O O . ALA B 1 237 ? -1.829 31.422 20.094 1 88.56 237 ALA B O 1
ATOM 4503 N N . ALA B 1 238 ? -3.834 31.344 19.078 1 89.56 238 ALA B N 1
ATOM 4504 C CA . ALA B 1 238 ? -3.328 30.703 17.875 1 89.56 238 ALA B CA 1
ATOM 4505 C C . ALA B 1 238 ? -2.535 31.703 17.031 1 89.56 238 ALA B C 1
ATOM 4507 O O . ALA B 1 238 ? -1.568 31.328 16.359 1 89.56 238 ALA B O 1
ATOM 4508 N N . GLU B 1 239 ? -2.916 32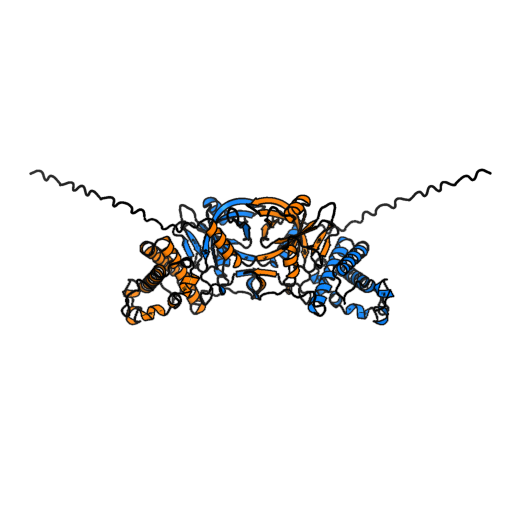.969 17.047 1 92 239 GLU B N 1
ATOM 4509 C CA . GLU B 1 239 ? -2.391 33.938 16.109 1 92 239 GLU B CA 1
ATOM 4510 C C . GLU B 1 239 ? -0.872 34.062 16.219 1 92 239 GLU B C 1
ATOM 4512 O O . GLU B 1 239 ? -0.165 33.938 15.211 1 92 239 GLU B O 1
ATOM 4517 N N . PRO B 1 240 ? -0.322 34.25 17.453 1 89.31 240 PRO B N 1
ATOM 4518 C CA . PRO B 1 240 ? 1.137 34.375 17.516 1 89.31 240 PRO B CA 1
ATOM 4519 C C . PRO B 1 240 ? 1.852 33.094 17.078 1 89.31 240 PRO B C 1
ATOM 4521 O O . PRO B 1 240 ? 2.932 33.156 16.484 1 89.31 240 PRO B O 1
ATOM 4524 N N . VAL B 1 241 ? 1.267 31.969 17.359 1 83.31 241 VAL B N 1
ATOM 4525 C CA . VAL B 1 241 ? 1.878 30.688 17 1 83.31 241 VAL B CA 1
ATOM 4526 C C . VAL B 1 241 ? 1.868 30.516 15.477 1 83.31 241 VAL B C 1
ATOM 4528 O O . VAL B 1 241 ? 2.863 30.078 14.891 1 83.31 241 VAL B O 1
ATOM 4531 N N . ILE B 1 242 ? 0.734 30.875 14.867 1 87.75 242 ILE B N 1
ATOM 4532 C CA . ILE B 1 242 ? 0.594 30.766 13.414 1 87.75 242 ILE B CA 1
ATOM 4533 C C . ILE B 1 242 ? 1.608 31.688 12.734 1 87.75 242 ILE B C 1
ATOM 4535 O O . ILE B 1 242 ? 2.316 31.266 11.812 1 87.75 242 ILE B O 1
ATOM 4539 N N . LYS B 1 243 ? 1.696 32.906 13.188 1 89.31 243 LYS B N 1
ATOM 4540 C CA . LYS B 1 243 ? 2.617 33.875 12.594 1 89.31 243 LYS B CA 1
ATOM 4541 C C . LYS B 1 243 ? 4.062 33.375 12.703 1 89.31 243 LYS B C 1
ATOM 4543 O O . LYS B 1 243 ? 4.82 33.469 11.734 1 89.31 243 LYS B O 1
ATOM 4548 N N . GLU B 1 244 ? 4.387 32.875 13.828 1 82.38 244 GLU B N 1
ATOM 4549 C CA . GLU B 1 244 ? 5.746 32.375 14.023 1 82.38 244 GLU B CA 1
ATOM 4550 C C . GLU B 1 244 ? 6.035 31.188 13.094 1 82.38 244 GLU B C 1
ATOM 4552 O O . GLU B 1 244 ? 7.129 31.094 12.539 1 82.38 244 GLU B O 1
ATOM 4557 N N . THR B 1 245 ? 5.051 30.328 13.008 1 78.56 245 THR B N 1
ATOM 4558 C CA . THR B 1 245 ? 5.207 29.156 12.164 1 78.56 245 THR B CA 1
ATOM 4559 C C . THR B 1 245 ? 5.418 29.562 10.703 1 78.56 245 THR B C 1
ATOM 4561 O O . THR B 1 245 ? 6.301 29.031 10.023 1 78.56 245 THR B O 1
ATOM 4564 N N . ILE B 1 246 ? 4.621 30.5 10.203 1 82.25 246 ILE B N 1
ATOM 4565 C CA . ILE B 1 246 ? 4.715 30.938 8.82 1 82.25 246 ILE B CA 1
ATOM 4566 C C . ILE B 1 246 ? 6.02 31.703 8.609 1 82.25 246 ILE B C 1
ATOM 4568 O O . ILE B 1 246 ? 6.695 31.516 7.598 1 82.25 246 ILE B O 1
ATOM 4572 N N . ARG B 1 247 ? 6.379 32.531 9.562 1 82.75 247 ARG B N 1
ATOM 4573 C CA . ARG B 1 247 ? 7.641 33.25 9.484 1 82.75 247 ARG B CA 1
ATOM 4574 C C . ARG B 1 247 ? 8.82 32.281 9.359 1 82.75 247 ARG B C 1
ATOM 4576 O O . ARG B 1 247 ? 9.711 32.5 8.531 1 82.75 247 ARG B O 1
ATOM 4583 N N . THR B 1 248 ? 8.805 31.344 10.211 1 72.56 248 THR B N 1
ATOM 4584 C CA . THR B 1 248 ? 9.875 30.344 10.211 1 72.56 248 THR B CA 1
ATOM 4585 C C . THR B 1 248 ? 9.922 29.609 8.875 1 72.56 248 THR B C 1
ATOM 4587 O O . THR B 1 248 ? 11.008 29.328 8.359 1 72.56 248 THR B O 1
ATOM 4590 N N . HIS B 1 249 ? 8.758 29.297 8.383 1 69.25 249 HIS B N 1
ATOM 4591 C CA . HIS B 1 249 ? 8.664 28.609 7.094 1 69.25 249 HIS B CA 1
ATOM 4592 C C . HIS B 1 249 ? 9.32 29.438 5.988 1 69.25 249 HIS B C 1
ATOM 4594 O O . HIS B 1 249 ? 10.102 28.906 5.195 1 69.25 249 HIS B O 1
ATOM 4600 N N . PHE B 1 250 ? 9.016 30.688 5.895 1 71.5 250 PHE B N 1
ATOM 4601 C CA . PHE B 1 250 ? 9.531 31.547 4.832 1 71.5 250 PHE B CA 1
ATOM 4602 C C . PHE B 1 250 ? 11.023 31.812 5.027 1 71.5 250 PHE B C 1
ATOM 4604 O O . PHE B 1 250 ? 11.758 31.969 4.055 1 71.5 250 PHE B O 1
ATOM 4611 N N . SER B 1 251 ? 11.375 31.844 6.258 1 71.5 251 SER B N 1
ATOM 4612 C CA . SER B 1 251 ? 12.797 32.062 6.531 1 71.5 251 SER B CA 1
ATOM 4613 C C . SER B 1 251 ? 13.633 30.844 6.113 1 71.5 251 SER B C 1
ATOM 4615 O O . SER B 1 251 ? 14.766 31 5.652 1 71.5 251 SER B O 1
ATOM 4617 N N . LYS B 1 252 ? 13.094 29.781 6.297 1 60.94 252 LYS B N 1
ATOM 4618 C CA . LYS B 1 252 ? 13.828 28.547 6.012 1 60.94 252 LYS B CA 1
ATOM 4619 C C . LYS B 1 252 ? 13.742 28.188 4.531 1 60.94 252 LYS B C 1
ATOM 4621 O O . LYS B 1 252 ? 14.562 27.406 4.031 1 60.94 252 LYS B O 1
ATOM 4626 N N . ASN B 1 253 ? 12.719 28.75 3.959 1 57.62 253 ASN B N 1
ATOM 4627 C CA . ASN B 1 253 ? 12.531 28.5 2.535 1 57.62 253 ASN B CA 1
ATOM 4628 C C . ASN B 1 253 ? 12.484 29.797 1.736 1 57.62 253 ASN B C 1
ATOM 4630 O O . ASN B 1 253 ? 11.453 30.125 1.146 1 57.62 253 ASN B O 1
ATOM 4634 N N . PRO B 1 254 ? 13.625 30.344 1.716 1 55.25 254 PRO B N 1
ATOM 4635 C CA . PRO B 1 254 ? 13.594 31.656 1.045 1 55.25 254 PRO B CA 1
ATOM 4636 C C . PRO B 1 254 ? 13.422 31.531 -0.468 1 55.25 254 PRO B C 1
ATOM 4638 O O . PRO B 1 254 ? 14.125 30.75 -1.111 1 55.25 254 PRO B O 1
ATOM 4641 N N . VAL B 1 255 ? 12.281 31.641 -0.915 1 56.22 255 VAL B N 1
ATOM 4642 C CA . VAL B 1 255 ? 12.078 31.781 -2.352 1 56.22 255 VAL B CA 1
ATOM 4643 C C . VAL B 1 255 ? 11.922 33.25 -2.701 1 56.22 255 VAL B C 1
ATOM 4645 O O . VAL B 1 255 ? 11.25 34 -1.981 1 56.22 255 VAL B O 1
ATOM 4648 N N . LYS B 1 256 ? 12.648 33.812 -3.646 1 53.06 256 LYS B N 1
ATOM 4649 C CA . LYS B 1 256 ? 12.82 35.219 -4.051 1 53.06 256 LYS B CA 1
ATOM 4650 C C . LYS B 1 256 ? 11.484 35.969 -4.039 1 53.06 256 LYS B C 1
ATOM 4652 O O . LYS B 1 256 ? 11.422 37.125 -3.668 1 53.06 256 LYS B O 1
ATOM 4657 N N . SER B 1 257 ? 10.43 35.281 -4.387 1 53.22 257 SER B N 1
ATOM 4658 C CA . SER B 1 257 ? 9.203 36.062 -4.633 1 53.22 257 SER B CA 1
ATOM 4659 C C . SER B 1 257 ? 8.195 35.844 -3.504 1 53.22 257 SER B C 1
ATOM 4661 O O . SER B 1 257 ? 7.098 36.406 -3.545 1 53.22 257 SER B O 1
ATOM 4663 N N . ARG B 1 258 ? 8.766 35.156 -2.389 1 65.5 258 ARG B N 1
ATOM 4664 C CA . ARG B 1 258 ? 7.781 34.875 -1.351 1 65.5 258 ARG B CA 1
ATOM 4665 C C . ARG B 1 258 ? 8.359 35.125 0.038 1 65.5 258 ARG B C 1
ATOM 4667 O O . ARG B 1 258 ? 9.273 34.406 0.469 1 65.5 258 ARG B O 1
ATOM 4674 N N . ASP B 1 259 ? 7.973 36.219 0.531 1 78.94 259 ASP B N 1
ATOM 4675 C CA . ASP B 1 259 ? 8.398 36.594 1.877 1 78.94 259 ASP B CA 1
ATOM 4676 C C . ASP B 1 259 ? 7.207 36.688 2.824 1 78.94 259 ASP B C 1
ATOM 4678 O O . ASP B 1 259 ? 6.062 36.812 2.381 1 78.94 259 ASP B O 1
ATOM 4682 N N . TYR B 1 260 ? 7.652 36.656 4.051 1 87.19 260 TYR B N 1
ATOM 4683 C CA . TYR B 1 260 ? 6.633 36.844 5.082 1 87.19 260 TYR B CA 1
ATOM 4684 C C . TYR B 1 260 ? 6.023 38.25 5.012 1 87.19 260 TYR B C 1
ATOM 4686 O O . TYR B 1 260 ? 6.738 39.219 4.812 1 87.19 260 TYR B O 1
ATOM 4694 N N . HIS B 1 261 ? 4.754 38.375 5.004 1 90.44 261 HIS B N 1
ATOM 4695 C CA . HIS B 1 261 ? 4.004 39.625 4.988 1 90.44 261 HIS B CA 1
ATOM 4696 C C . HIS B 1 261 ? 3.027 39.688 6.156 1 90.44 261 HIS B C 1
ATOM 4698 O O . HIS B 1 261 ? 2.018 39 6.172 1 90.44 261 HIS B O 1
ATOM 4704 N N . GLU B 1 262 ? 3.258 40.531 7.094 1 93.31 262 GLU B N 1
ATOM 4705 C CA . GLU B 1 262 ? 2.541 40.594 8.367 1 93.31 262 GLU B CA 1
ATOM 4706 C C . GLU B 1 262 ? 1.051 40.844 8.148 1 93.31 262 GLU B C 1
ATOM 4708 O O . GLU B 1 262 ? 0.209 40.156 8.75 1 93.31 262 GLU B O 1
ATOM 4713 N N . THR B 1 263 ? 0.765 41.719 7.344 1 94.38 263 THR B N 1
ATOM 4714 C CA . THR B 1 263 ? -0.622 42.125 7.117 1 94.38 263 THR B CA 1
ATOM 4715 C C . THR B 1 263 ? -1.387 41 6.406 1 94.38 263 THR B C 1
ATOM 4717 O O . THR B 1 263 ? -2.523 40.688 6.766 1 94.38 263 THR B O 1
ATOM 4720 N N . ILE B 1 264 ? -0.712 40.406 5.41 1 93 264 ILE B N 1
ATOM 4721 C CA . ILE B 1 264 ? -1.353 39.344 4.676 1 93 264 ILE B CA 1
ATOM 4722 C C . ILE B 1 264 ? -1.623 38.156 5.613 1 93 264 ILE B C 1
ATOM 4724 O O . ILE B 1 264 ? -2.729 37.625 5.633 1 93 264 ILE B O 1
ATOM 4728 N N . THR B 1 265 ? -0.677 37.844 6.406 1 92.56 265 THR B N 1
ATOM 4729 C CA . THR B 1 265 ? -0.814 36.719 7.355 1 92.56 265 THR B CA 1
ATOM 4730 C C . THR B 1 265 ? -1.923 37.031 8.359 1 92.56 265 THR B C 1
ATOM 4732 O O . THR B 1 265 ? -2.785 36.188 8.609 1 92.56 265 THR B O 1
ATOM 4735 N N . SER B 1 266 ? -1.911 38.25 8.891 1 94.25 266 SER B N 1
ATOM 4736 C CA . SER B 1 266 ? -2.912 38.656 9.875 1 94.25 266 SER B CA 1
ATOM 4737 C C . SER B 1 266 ? -4.316 38.625 9.281 1 94.25 266 SER B C 1
ATOM 4739 O O . SER B 1 266 ? -5.27 38.219 9.953 1 94.25 266 SER B O 1
ATOM 4741 N N . PHE B 1 267 ? -4.391 39.031 8.078 1 94.62 267 PHE B N 1
ATOM 4742 C CA . PHE B 1 267 ? -5.68 39.031 7.398 1 94.62 267 PHE B CA 1
ATOM 4743 C C . PHE B 1 267 ? -6.262 37.625 7.309 1 94.62 267 PHE B C 1
ATOM 4745 O O . PHE B 1 267 ? -7.422 37.406 7.664 1 94.62 267 PHE B O 1
ATOM 4752 N N . TYR B 1 268 ? -5.465 36.75 6.832 1 94.06 268 TYR B N 1
ATOM 4753 C CA . TYR B 1 268 ? -5.992 35.406 6.609 1 94.06 268 TYR B CA 1
ATOM 4754 C C . TYR B 1 268 ? -6.254 34.688 7.934 1 94.06 268 TYR B C 1
ATOM 4756 O O . TYR B 1 268 ? -7.168 33.875 8.039 1 94.06 268 TYR B O 1
ATOM 4764 N N . ILE B 1 269 ? -5.492 35 8.961 1 93.12 269 ILE B N 1
ATOM 4765 C CA . ILE B 1 269 ? -5.805 34.469 10.289 1 93.12 269 ILE B CA 1
ATOM 4766 C C . ILE B 1 269 ? -7.184 34.969 10.727 1 93.12 269 ILE B C 1
ATOM 4768 O O . ILE B 1 269 ? -8 34.188 11.219 1 93.12 269 ILE B O 1
ATOM 4772 N N . ALA B 1 270 ? -7.402 36.25 10.5 1 94.75 270 ALA B N 1
ATOM 4773 C CA . ALA B 1 270 ? -8.695 36.812 10.836 1 94.75 270 ALA B CA 1
ATOM 4774 C C . ALA B 1 270 ? -9.82 36.188 10.023 1 94.75 270 ALA B C 1
ATOM 4776 O O . ALA B 1 270 ? -10.898 35.906 10.547 1 94.75 270 ALA B O 1
ATOM 4777 N N . LEU B 1 271 ? -9.508 35.969 8.758 1 94.88 271 LEU B N 1
ATOM 4778 C CA . LEU B 1 271 ? -10.5 35.406 7.863 1 94.88 271 LEU B CA 1
ATOM 4779 C C . LEU B 1 271 ? -10.859 33.969 8.305 1 94.88 271 LEU B C 1
ATOM 4781 O O . LEU B 1 271 ? -12.039 33.625 8.352 1 94.88 271 LEU B O 1
ATOM 4785 N N . VAL B 1 272 ? -9.883 33.188 8.633 1 94.19 272 VAL B N 1
ATOM 4786 C CA . VAL B 1 272 ? -10.102 31.812 9.086 1 94.19 272 VAL B CA 1
ATOM 4787 C C . VAL B 1 272 ? -10.844 31.828 10.414 1 94.19 272 VAL B C 1
ATOM 4789 O O . VAL B 1 272 ? -11.758 31.031 10.633 1 94.19 272 VAL B O 1
ATOM 4792 N N . SER B 1 273 ? -10.453 32.719 11.32 1 94.19 273 SER B N 1
ATOM 4793 C CA . SER B 1 273 ? -11.125 32.844 12.609 1 94.19 273 SER B CA 1
ATOM 4794 C C . SER B 1 273 ? -12.609 33.156 12.43 1 94.19 273 SER B C 1
ATOM 4796 O O . SER B 1 273 ? -13.461 32.594 13.125 1 94.19 273 SER B O 1
ATOM 4798 N N . ALA B 1 274 ? -12.875 34.062 11.531 1 94.44 274 ALA B N 1
ATOM 4799 C CA . ALA B 1 274 ? -14.258 34.438 11.234 1 94.44 274 ALA B CA 1
ATOM 4800 C C . ALA B 1 274 ? -15.039 33.25 10.711 1 94.44 274 ALA B C 1
ATOM 4802 O O . ALA B 1 274 ? -16.203 33.062 11.062 1 94.44 274 ALA B O 1
ATOM 4803 N N . ALA B 1 275 ? -14.375 32.5 9.844 1 93.38 275 ALA B N 1
ATOM 4804 C CA . ALA B 1 275 ? -15.016 31.297 9.273 1 93.38 275 ALA B CA 1
ATOM 4805 C C . ALA B 1 275 ? -15.32 30.266 10.367 1 93.38 275 ALA B C 1
ATOM 4807 O O . ALA B 1 275 ? -16.422 29.703 10.391 1 93.38 275 ALA B O 1
ATOM 4808 N N . VAL B 1 276 ? -14.344 30.078 11.242 1 91.25 276 VAL B N 1
ATOM 4809 C CA . VAL B 1 276 ? -14.5 29.125 12.328 1 91.25 276 VAL B CA 1
ATOM 4810 C C . VAL B 1 276 ? -15.641 29.547 13.242 1 91.25 276 VAL B C 1
ATOM 4812 O O . VAL B 1 276 ? -16.438 28.719 13.688 1 91.25 276 VAL B O 1
ATOM 4815 N N . ARG B 1 277 ? -15.773 30.844 13.5 1 91 277 ARG B N 1
ATOM 4816 C CA . ARG B 1 277 ? -16.828 31.391 14.352 1 91 277 ARG B CA 1
ATOM 4817 C C . ARG B 1 277 ? -18.203 31.234 13.688 1 91 277 ARG B C 1
ATOM 4819 O O . ARG B 1 277 ? -19.203 31.031 14.375 1 91 277 ARG B O 1
ATOM 4826 N N . SER B 1 278 ? -18.188 31.219 12.406 1 91.38 278 SER B N 1
ATOM 4827 C CA . SER B 1 278 ? -19.438 31.25 11.648 1 91.38 278 SER B CA 1
ATOM 4828 C C . SER B 1 278 ? -19.922 29.844 11.336 1 91.38 278 SER B C 1
ATOM 4830 O O . SER B 1 278 ? -21.094 29.625 11.07 1 91.38 278 SER B O 1
ATOM 4832 N N . PHE B 1 279 ? -18.953 28.969 11.18 1 86.12 279 PHE B N 1
ATOM 4833 C CA . PHE B 1 279 ? -19.266 27.609 10.727 1 86.12 279 PHE B CA 1
ATOM 4834 C C . PHE B 1 279 ? -19.516 26.703 11.914 1 86.12 279 PHE B C 1
ATOM 4836 O O . PHE B 1 279 ? -18.578 26.156 12.508 1 86.12 279 PHE B O 1
ATOM 4843 N N . LYS B 1 280 ? -20.75 26.516 12.281 1 82.31 280 LYS B N 1
ATOM 4844 C CA . LYS B 1 280 ? -21.156 25.719 13.438 1 82.31 280 LYS B CA 1
ATOM 4845 C C . LYS B 1 280 ? -21.938 24.484 13 1 82.31 280 LYS B C 1
ATOM 4847 O O . LYS B 1 280 ? -22.344 24.375 11.844 1 82.31 280 LYS B O 1
ATOM 4852 N N . GLY B 1 281 ? -21.969 23.469 13.859 1 74.25 281 GLY B N 1
ATOM 4853 C CA . GLY B 1 281 ? -22.719 22.25 13.555 1 74.25 281 GLY B CA 1
ATOM 4854 C C . GLY B 1 281 ? -21.844 21.016 13.438 1 74.25 281 GLY B C 1
ATOM 4855 O O . GLY B 1 281 ? -20.703 21.016 13.883 1 74.25 281 GLY B O 1
ATOM 4856 N N . ASP B 1 282 ? -22.375 19.938 12.875 1 64.31 282 ASP B N 1
ATOM 4857 C CA . ASP B 1 282 ? -21.766 18.609 12.852 1 64.31 282 ASP B CA 1
ATOM 4858 C C . ASP B 1 282 ? -20.547 18.594 11.938 1 64.31 282 ASP B C 1
ATOM 4860 O O . ASP B 1 282 ? -19.594 17.844 12.188 1 64.31 282 ASP B O 1
ATOM 4864 N N . ASP B 1 283 ? -20.547 19.656 11.023 1 68.06 283 ASP B N 1
ATOM 4865 C CA . ASP B 1 283 ? -19.484 19.625 10.023 1 68.06 283 ASP B CA 1
ATOM 4866 C C . ASP B 1 283 ? -18.359 20.578 10.406 1 68.06 283 ASP B C 1
ATOM 4868 O O . ASP B 1 283 ? -17.391 20.75 9.656 1 68.06 283 ASP B O 1
ATOM 4872 N N . ALA B 1 284 ? -18.438 21.125 11.562 1 74.06 284 ALA B N 1
ATOM 4873 C CA . ALA B 1 284 ? -17.516 22.188 11.922 1 74.06 284 ALA B CA 1
ATOM 4874 C C . ALA B 1 284 ? -16.094 21.641 12.102 1 74.06 284 ALA B C 1
ATOM 4876 O O . ALA B 1 284 ? -15.125 22.406 12.07 1 74.06 284 ALA B O 1
ATOM 4877 N N . SER B 1 285 ? -16.031 20.328 12.117 1 72.12 285 SER B N 1
ATOM 4878 C CA . SER B 1 285 ? -14.703 19.734 12.312 1 72.12 285 SER B CA 1
ATOM 4879 C C . SER B 1 285 ? -14.133 19.219 11 1 72.12 285 SER B C 1
ATOM 4881 O O . SER B 1 285 ? -13.094 18.547 10.984 1 72.12 285 SER B O 1
ATOM 4883 N N . ASP B 1 286 ? -14.859 19.562 9.969 1 72.88 286 ASP B N 1
ATOM 4884 C CA . ASP B 1 286 ? -14.445 19.141 8.641 1 72.88 286 ASP B CA 1
ATOM 4885 C C . ASP B 1 286 ? -13.922 20.328 7.824 1 72.88 286 ASP B C 1
ATOM 4887 O O . ASP B 1 286 ? -14.695 21.188 7.391 1 72.88 286 ASP B O 1
ATOM 4891 N N . PHE B 1 287 ? -12.633 20.359 7.59 1 82.31 287 PHE B N 1
ATOM 4892 C CA . PHE B 1 287 ? -12 21.453 6.875 1 82.31 287 PHE B CA 1
ATOM 4893 C C . PHE B 1 287 ? -12.594 21.609 5.477 1 82.31 287 PHE B C 1
ATOM 4895 O O . PHE B 1 287 ? -12.797 22.719 4.996 1 82.31 287 PHE B O 1
ATOM 4902 N N . PHE B 1 288 ? -12.836 20.469 4.812 1 75.12 288 PHE B N 1
ATOM 4903 C CA . PHE B 1 288 ? -13.367 20.531 3.457 1 75.12 288 PHE B CA 1
ATOM 4904 C C . PHE B 1 288 ? -14.766 21.141 3.449 1 75.12 288 PHE B C 1
ATOM 4906 O O . PHE B 1 288 ? -15.117 21.891 2.539 1 75.12 288 PHE B O 1
ATOM 4913 N N . ALA B 1 289 ? -15.477 20.766 4.488 1 78.12 289 ALA B N 1
ATOM 4914 C CA . ALA B 1 289 ? -16.797 21.359 4.602 1 78.12 289 ALA B CA 1
ATOM 4915 C C . ALA B 1 289 ? -16.703 22.875 4.812 1 78.12 289 ALA B C 1
ATOM 4917 O O . ALA B 1 289 ? -17.5 23.641 4.258 1 78.12 289 ALA B O 1
ATOM 4918 N N . LEU B 1 290 ? -15.75 23.281 5.59 1 85.56 290 LEU B N 1
ATOM 4919 C CA . LEU B 1 290 ? -15.547 24.688 5.875 1 85.56 290 LEU B CA 1
ATOM 4920 C C . LEU B 1 290 ? -15.242 25.469 4.594 1 85.56 290 LEU B C 1
ATOM 4922 O O . LEU B 1 290 ? -15.859 26.5 4.324 1 85.56 290 LEU B O 1
ATOM 4926 N N . VAL B 1 291 ? -14.312 24.922 3.779 1 84.94 291 VAL B N 1
ATOM 4927 C CA . VAL B 1 291 ? -13.867 25.68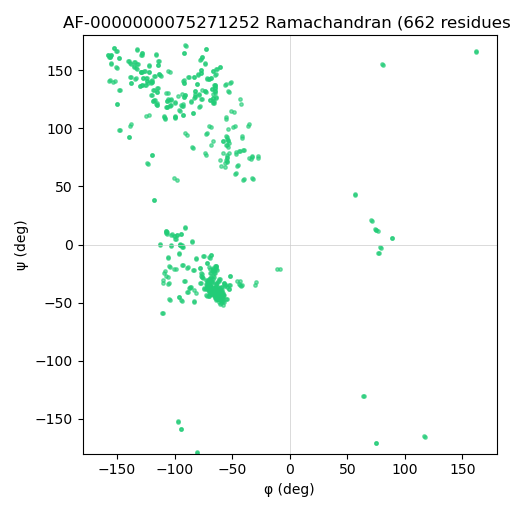8 2.613 1 84.94 291 VAL B CA 1
ATOM 4928 C C . VAL B 1 291 ? -14.922 25.609 1.512 1 84.94 291 VAL B C 1
ATOM 4930 O O . VAL B 1 291 ? -14.977 26.469 0.633 1 84.94 291 VAL B O 1
ATOM 4933 N N . GLU B 1 292 ? -15.656 24.531 1.542 1 79.62 292 GLU B N 1
ATOM 4934 C CA . GLU B 1 292 ? -16.781 24.469 0.622 1 79.62 292 GLU B CA 1
ATOM 4935 C C . GLU B 1 292 ? -17.828 25.547 0.952 1 79.62 292 GLU B C 1
ATOM 4937 O O . GLU B 1 292 ? -18.422 26.125 0.051 1 79.62 292 GLU B O 1
ATOM 4942 N N . HIS B 1 293 ? -18.078 25.734 2.205 1 86.69 293 HIS B N 1
ATOM 4943 C CA . HIS B 1 293 ? -19.062 26.703 2.67 1 86.69 293 HIS B CA 1
ATOM 4944 C C . HIS B 1 293 ? -18.547 28.141 2.484 1 86.69 293 HIS B C 1
ATOM 4946 O O . HIS B 1 293 ? -19.328 29.047 2.195 1 86.69 293 HIS B O 1
ATOM 4952 N N . PHE B 1 294 ? -17.234 28.328 2.721 1 90.38 294 PHE B N 1
ATOM 4953 C CA . PHE B 1 294 ? -16.609 29.625 2.561 1 90.38 294 PHE B CA 1
ATOM 4954 C C . PHE B 1 294 ? -15.508 29.578 1.505 1 90.38 294 PHE B C 1
ATOM 4956 O O . PHE B 1 294 ? -14.328 29.688 1.826 1 90.38 294 PHE B O 1
ATOM 4963 N N . PRO B 1 295 ? -15.852 29.578 0.242 1 86.38 295 PRO B N 1
ATOM 4964 C CA . PRO B 1 295 ? -14.859 29.422 -0.822 1 86.38 295 PRO B CA 1
ATOM 4965 C C . PRO B 1 295 ? -13.875 30.578 -0.89 1 86.38 295 PRO B C 1
ATOM 4967 O O . PRO B 1 295 ? -12.789 30.438 -1.454 1 86.38 295 PRO B O 1
ATOM 4970 N N . GLN B 1 296 ? -14.211 31.703 -0.302 1 90 296 GLN B N 1
ATOM 4971 C CA . GLN B 1 296 ? -13.312 32.844 -0.307 1 90 296 GLN B CA 1
ATOM 4972 C C . GLN B 1 296 ? -12.023 32.562 0.447 1 90 296 GLN B C 1
ATOM 4974 O O . GLN B 1 296 ? -11.031 33.281 0.291 1 90 296 GLN B O 1
ATOM 4979 N N . LEU B 1 297 ? -12.055 31.531 1.301 1 90.81 297 LEU B N 1
ATOM 4980 C CA . LEU B 1 297 ? -10.852 31.125 2.02 1 90.81 297 LEU B CA 1
ATOM 4981 C C . LEU B 1 297 ? -9.781 30.641 1.052 1 90.81 297 LEU B C 1
ATOM 4983 O O . LEU B 1 297 ? -8.586 30.859 1.268 1 90.81 297 LEU B O 1
ATOM 4987 N N . LEU B 1 298 ? -10.242 30.016 -0.042 1 84.06 298 LEU B N 1
ATOM 4988 C CA . LEU B 1 298 ? -9.312 29.375 -0.963 1 84.06 298 LEU B CA 1
ATOM 4989 C C . LEU B 1 298 ? -8.828 30.344 -2.025 1 84.06 298 LEU B C 1
ATOM 4991 O O . LEU B 1 298 ? -7.824 30.094 -2.693 1 84.06 298 LEU B O 1
ATOM 4995 N N . ASP B 1 299 ? -9.586 31.422 -2.211 1 82.5 299 ASP B N 1
ATOM 4996 C CA . ASP B 1 299 ? -9.234 32.406 -3.227 1 82.5 299 ASP B CA 1
ATOM 4997 C C . ASP B 1 299 ? -8.211 33.406 -2.688 1 82.5 299 ASP B C 1
ATOM 4999 O O . ASP B 1 299 ? -8.539 34.25 -1.842 1 82.5 299 ASP B O 1
ATOM 5003 N N . SER B 1 300 ? -7.008 33.375 -3.229 1 81.12 300 SER B N 1
ATOM 5004 C CA . SER B 1 300 ? -5.938 34.25 -2.764 1 81.12 300 SER B CA 1
ATOM 5005 C C . SER B 1 300 ? -6.223 35.688 -3.105 1 81.12 300 SER B C 1
ATOM 5007 O O . SER B 1 300 ? -5.582 36.594 -2.57 1 81.12 300 SER B O 1
ATOM 5009 N N . LYS B 1 301 ? -7.25 35.938 -3.912 1 84.81 301 LYS B N 1
ATOM 5010 C CA . LYS B 1 301 ? -7.598 37.312 -4.305 1 84.81 301 LYS B CA 1
ATOM 5011 C C . LYS B 1 301 ? -8.633 37.906 -3.361 1 84.81 301 LYS B C 1
ATOM 5013 O O . LYS B 1 301 ? -8.977 39.062 -3.473 1 84.81 301 LYS B O 1
ATOM 5018 N N . THR B 1 302 ? -9.047 37.125 -2.449 1 91.5 302 THR B N 1
ATOM 5019 C CA . THR B 1 302 ? -10.055 37.594 -1.504 1 91.5 302 THR B CA 1
ATOM 5020 C C . THR B 1 302 ? -9.57 38.844 -0.772 1 91.5 302 THR B C 1
ATOM 5022 O O . THR B 1 302 ? -10.352 39.75 -0.511 1 91.5 302 THR B O 1
ATOM 5025 N N . ILE B 1 303 ? -8.312 38.875 -0.539 1 92.94 303 ILE B N 1
ATOM 5026 C CA . ILE B 1 303 ? -7.742 39.969 0.226 1 92.94 303 ILE B CA 1
ATOM 5027 C C . ILE B 1 303 ? -7.895 41.281 -0.556 1 92.94 303 ILE B C 1
ATOM 5029 O O . ILE B 1 303 ? -7.98 42.344 0.035 1 92.94 303 ILE B O 1
ATOM 5033 N N . GLU B 1 304 ? -8 41.156 -1.809 1 91 304 GLU B N 1
ATOM 5034 C CA . GLU B 1 304 ? -8.109 42.344 -2.66 1 91 304 GLU B CA 1
ATOM 5035 C C . GLU B 1 304 ? -9.469 43.031 -2.51 1 91 304 GLU B C 1
ATOM 5037 O O . GLU B 1 304 ? -9.648 44.156 -2.91 1 91 304 GLU B O 1
ATOM 5042 N N . THR B 1 305 ? -10.398 42.312 -1.949 1 92.88 305 THR B N 1
ATOM 5043 C CA . THR B 1 305 ? -11.703 42.875 -1.681 1 92.88 305 THR B CA 1
ATOM 5044 C C . THR B 1 305 ? -11.68 43.688 -0.378 1 92.88 305 THR B C 1
ATOM 5046 O O . THR B 1 305 ? -12.594 44.469 -0.107 1 92.88 305 THR B O 1
ATOM 5049 N N . TYR B 1 306 ? -10.578 43.531 0.408 1 94.44 306 TYR B N 1
ATOM 5050 C CA . TYR B 1 306 ? -10.461 44.188 1.702 1 94.44 306 TYR B CA 1
ATOM 5051 C C . TYR B 1 306 ? -9.406 45.281 1.661 1 94.44 306 TYR B C 1
ATOM 5053 O O . TYR B 1 306 ? -9.477 46.25 2.42 1 94.44 306 TYR B O 1
ATOM 5061 N N . TYR B 1 307 ? -8.406 45.062 0.815 1 94.31 307 TYR B N 1
ATOM 5062 C CA . TYR B 1 307 ? -7.277 45.969 0.744 1 94.31 307 TYR B CA 1
ATOM 5063 C C . TYR B 1 307 ? -7.102 46.5 -0.669 1 94.31 307 TYR B C 1
ATOM 5065 O O . TYR B 1 307 ? -7.172 45.75 -1.643 1 94.31 307 TYR B O 1
ATOM 5073 N N . SER B 1 308 ? -6.805 47.781 -0.778 1 93.25 308 SER B N 1
ATOM 5074 C CA . SER B 1 308 ? -6.273 48.344 -2.025 1 93.25 308 SER B CA 1
ATOM 5075 C C . SER B 1 308 ? -4.797 48 -2.189 1 93.25 308 SER B C 1
ATOM 5077 O O . SER B 1 308 ? -4.094 47.75 -1.203 1 93.25 308 SER B O 1
ATOM 5079 N N . PRO B 1 309 ? -4.344 47.875 -3.387 1 91.31 309 PRO B N 1
ATOM 5080 C CA . PRO B 1 309 ? -2.92 47.594 -3.607 1 91.31 309 PRO B CA 1
ATOM 5081 C C . PRO B 1 309 ? -2.012 48.594 -2.92 1 91.31 309 PRO B C 1
ATOM 5083 O O . PRO B 1 309 ? -0.947 48.25 -2.412 1 91.31 309 PRO B O 1
ATOM 5086 N N . ASP B 1 310 ? -2.447 49.844 -2.904 1 92.44 310 ASP B N 1
ATOM 5087 C CA . ASP B 1 310 ? -1.654 50.938 -2.322 1 92.44 310 ASP B CA 1
ATOM 5088 C C . ASP B 1 310 ? -1.505 50.75 -0.814 1 92.44 310 ASP B C 1
ATOM 5090 O O . ASP B 1 310 ? -0.517 51.188 -0.225 1 92.44 310 ASP B O 1
ATOM 5094 N N . GLN B 1 311 ? -2.473 50.094 -0.2 1 92.19 311 GLN B N 1
ATOM 5095 C CA . GLN B 1 311 ? -2.439 49.844 1.239 1 92.19 311 GLN B CA 1
ATOM 5096 C C . GLN B 1 311 ? -1.676 48.562 1.566 1 92.19 311 GLN B C 1
ATOM 5098 O O . GLN B 1 311 ? -0.929 48.5 2.547 1 92.19 311 GLN B O 1
ATOM 5103 N N . LEU B 1 312 ? -1.819 47.594 0.769 1 91.5 312 LEU B N 1
ATOM 5104 C CA . LEU B 1 312 ? -1.335 46.25 1.072 1 91.5 312 LEU B CA 1
ATOM 5105 C C . LEU B 1 312 ? 0.147 46.094 0.739 1 91.5 312 LEU B C 1
ATOM 5107 O O . LEU B 1 312 ? 0.896 45.438 1.467 1 91.5 312 LEU B O 1
ATOM 5111 N N . TYR B 1 313 ? 0.51 46.688 -0.358 1 89.44 313 TYR B N 1
ATOM 5112 C CA . TYR B 1 313 ? 1.871 46.438 -0.832 1 89.44 313 TYR B CA 1
ATOM 5113 C C . TYR B 1 313 ? 2.779 47.625 -0.461 1 89.44 313 TYR B C 1
ATOM 5115 O O . TYR B 1 313 ? 3.348 48.281 -1.337 1 89.44 313 TYR B O 1
ATOM 5123 N N . THR B 1 314 ? 2.852 47.938 0.767 1 90.5 314 THR B N 1
ATOM 5124 C CA . THR B 1 314 ? 3.762 48.906 1.364 1 90.5 314 THR B CA 1
ATOM 5125 C C . THR B 1 314 ? 4.742 48.219 2.311 1 90.5 314 THR B C 1
ATOM 5127 O O . THR B 1 314 ? 4.477 47.125 2.791 1 90.5 314 THR B O 1
ATOM 5130 N N . ASP B 1 315 ? 5.832 48.844 2.469 1 91.94 315 ASP B N 1
ATOM 5131 C CA . ASP B 1 315 ? 6.816 48.312 3.418 1 91.94 315 ASP B CA 1
ATOM 5132 C C . ASP B 1 315 ? 6.234 48.25 4.828 1 91.94 315 ASP B C 1
ATOM 5134 O O . ASP B 1 315 ? 6.527 47.312 5.578 1 91.94 315 ASP B O 1
ATOM 5138 N N . HIS B 1 316 ? 5.496 49.25 5.172 1 93.5 316 HIS B N 1
ATOM 5139 C CA . HIS B 1 316 ? 4.855 49.281 6.48 1 93.5 316 HIS B CA 1
ATOM 5140 C C . HIS B 1 316 ? 3.928 48.094 6.676 1 93.5 316 HIS B C 1
ATOM 5142 O O . HIS B 1 316 ? 3.961 47.438 7.723 1 93.5 316 HIS B O 1
ATOM 5148 N N . ALA B 1 317 ? 3.121 47.75 5.664 1 92.38 317 ALA B N 1
ATOM 5149 C CA . ALA B 1 317 ? 2.164 46.625 5.742 1 92.38 317 ALA B CA 1
ATOM 5150 C C . ALA B 1 317 ? 2.879 45.281 5.801 1 92.38 317 ALA B C 1
ATOM 5152 O O . ALA B 1 317 ? 2.352 44.312 6.355 1 92.38 317 ALA B O 1
ATOM 5153 N N . LYS B 1 318 ? 4.008 45.219 5.227 1 92.88 318 LYS B N 1
ATOM 5154 C CA . LYS B 1 318 ? 4.793 44 5.215 1 92.88 318 LYS B CA 1
ATOM 5155 C C . LYS B 1 318 ? 5.297 43.656 6.613 1 92.88 318 LYS B C 1
ATOM 5157 O O . LYS B 1 318 ? 5.344 42.469 6.988 1 92.88 318 LYS B O 1
ATOM 5162 N N . HIS B 1 319 ? 5.594 44.719 7.445 1 92.69 319 HIS B N 1
ATOM 5163 C CA . HIS B 1 319 ? 6.289 44.469 8.703 1 92.69 319 HIS B CA 1
ATOM 5164 C C . HIS B 1 319 ? 5.363 44.656 9.898 1 92.69 319 HIS B C 1
ATOM 5166 O O . HIS B 1 319 ? 5.633 44.156 10.992 1 92.69 319 HIS B O 1
ATOM 5172 N N . THR B 1 320 ? 4.312 45.438 9.648 1 94 320 THR B N 1
ATOM 5173 C CA . THR B 1 320 ? 3.328 45.719 10.695 1 94 320 THR B CA 1
ATOM 5174 C C . THR B 1 320 ? 1.909 45.562 10.148 1 94 320 THR B C 1
ATOM 5176 O O . THR B 1 320 ? 1.641 45.938 9 1 94 320 THR B O 1
ATOM 5179 N N . PHE B 1 321 ? 1.136 45.062 10.992 1 94.69 321 PHE B N 1
ATOM 5180 C CA . PHE B 1 321 ? -0.246 44.875 10.562 1 94.69 321 PHE B CA 1
ATOM 5181 C C . PHE B 1 321 ? -0.906 46.219 10.281 1 94.69 321 PHE B C 1
ATOM 5183 O O . PHE B 1 321 ? -0.89 47.125 11.133 1 94.69 321 PHE B O 1
ATOM 5190 N N . VAL B 1 322 ? -1.44 46.312 9.109 1 95.81 322 VAL B N 1
ATOM 5191 C CA . VAL B 1 322 ? -2.215 47.5 8.719 1 95.81 322 VAL B CA 1
ATOM 5192 C C . VAL B 1 322 ? -3.668 47.094 8.477 1 95.81 322 VAL B C 1
ATOM 5194 O O . VAL B 1 322 ? -3.941 46.125 7.789 1 95.81 322 VAL B O 1
ATOM 5197 N N . LYS B 1 323 ? -4.594 47.812 9.039 1 95.56 323 LYS B N 1
ATOM 5198 C CA . LYS B 1 323 ? -6.012 47.531 8.859 1 95.56 323 LYS B CA 1
ATOM 5199 C C . LYS B 1 323 ? -6.441 47.719 7.414 1 95.56 323 LYS B C 1
ATOM 5201 O O . LYS B 1 323 ? -5.898 48.594 6.715 1 95.56 323 LYS B O 1
ATOM 5206 N N . PRO B 1 324 ? -7.375 46.938 6.953 1 95.31 324 PRO B N 1
ATOM 5207 C CA . PRO B 1 324 ? -7.855 47.094 5.582 1 95.31 324 PRO B CA 1
ATOM 5208 C C . PRO B 1 324 ? -8.531 48.438 5.355 1 95.31 324 PRO B C 1
ATOM 5210 O O . PRO B 1 324 ? -9.141 49 6.273 1 95.31 324 PRO B O 1
ATOM 5213 N N . ASP B 1 325 ? -8.477 48.938 4.133 1 95 325 ASP B N 1
ATOM 5214 C CA . ASP B 1 325 ? -9.016 50.25 3.807 1 95 325 ASP B CA 1
ATOM 5215 C C . ASP B 1 325 ? -10.336 50.125 3.053 1 95 325 ASP B C 1
ATOM 5217 O O . ASP B 1 325 ? -11.109 51.094 2.984 1 95 325 ASP B O 1
ATOM 5221 N N . LEU B 1 326 ? -10.602 48.938 2.477 1 93.62 326 LEU B N 1
ATOM 5222 C CA . LEU B 1 326 ? -11.789 48.812 1.633 1 93.62 326 LEU B CA 1
ATOM 5223 C C . LEU B 1 326 ? -12.969 48.281 2.434 1 93.62 326 LEU B C 1
ATOM 5225 O O . LEU B 1 326 ? -14.1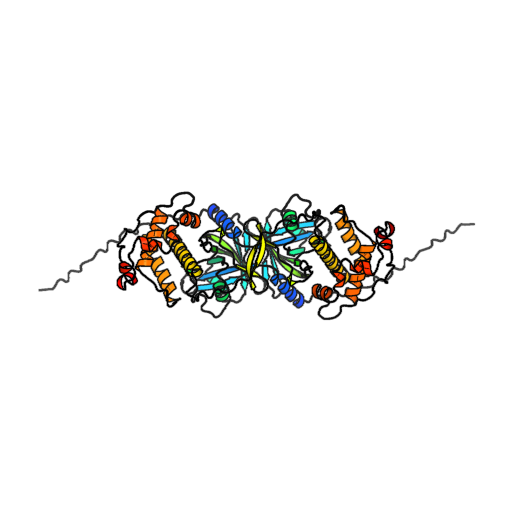02 48.75 2.25 1 93.62 326 LEU B O 1
ATOM 5229 N N . LYS B 1 327 ? -12.82 47.219 3.217 1 93.75 327 LYS B N 1
ATOM 5230 C CA . LYS B 1 327 ? -13.805 46.562 4.078 1 93.75 327 LYS B CA 1
ATOM 5231 C C . LYS B 1 327 ? -13.195 46.188 5.426 1 93.75 327 LYS B C 1
ATOM 5233 O O . LYS B 1 327 ? -12.031 45.812 5.496 1 93.75 327 LYS B O 1
ATOM 5238 N N . PRO B 1 328 ? -13.922 46.375 6.504 1 93.62 328 PRO B N 1
ATOM 5239 C CA . PRO B 1 328 ? -13.383 45.938 7.793 1 93.62 328 PRO B CA 1
ATOM 5240 C C . PRO B 1 328 ? -13.109 44.438 7.844 1 93.62 328 PRO B C 1
ATOM 5242 O O . PRO B 1 328 ? -13.734 43.656 7.109 1 93.62 328 PRO B O 1
ATOM 5245 N N . LEU B 1 329 ? -12.164 44.094 8.672 1 93.81 329 LEU B N 1
ATOM 5246 C CA . LEU B 1 329 ? -11.914 42.656 8.875 1 93.81 329 LEU B CA 1
ATOM 5247 C C . LEU B 1 329 ? -13.188 41.938 9.328 1 93.81 329 LEU B C 1
ATOM 5249 O O . LEU B 1 329 ? -13.938 42.469 10.156 1 93.81 329 LEU B O 1
ATOM 5253 N N . PRO B 1 330 ? -13.43 40.844 8.805 1 89.88 330 PRO B N 1
ATOM 5254 C CA . PRO B 1 330 ? -14.664 40.125 9.156 1 89.88 330 PRO B CA 1
ATOM 5255 C C . PRO B 1 330 ? -14.609 39.5 10.539 1 89.88 330 PRO B C 1
ATOM 5257 O O . PRO B 1 330 ? -13.602 38.875 10.906 1 89.88 330 PRO B O 1
ATOM 5260 N N . THR B 1 331 ? -15.625 39.688 11.32 1 88.69 331 THR B N 1
ATOM 5261 C CA . THR B 1 331 ? -15.789 38.969 12.57 1 88.69 331 THR B CA 1
ATOM 5262 C C . THR B 1 331 ? -16.484 37.625 12.336 1 88.69 331 THR B C 1
ATOM 5264 O O . THR B 1 331 ? -16.188 36.625 13 1 88.69 331 THR B O 1
ATOM 5267 N N . TYR B 1 332 ? -17.344 37.625 11.477 1 90.25 332 TYR B N 1
ATOM 5268 C CA . TYR B 1 332 ? -18.047 36.406 11.008 1 90.25 332 TYR B CA 1
ATOM 5269 C C . TYR B 1 332 ? -18.094 36.375 9.484 1 90.25 332 TYR B C 1
ATOM 5271 O O . TYR B 1 332 ? -17.938 37.406 8.828 1 90.25 332 TYR B O 1
ATOM 5279 N N . LEU B 1 333 ? -18.141 35.219 8.969 1 90.12 333 LEU B N 1
ATOM 5280 C CA . LEU B 1 333 ? -18.281 35.062 7.523 1 90.12 333 LEU B CA 1
ATOM 5281 C C . LEU B 1 333 ? -19.703 34.625 7.164 1 90.12 333 LEU B C 1
ATOM 5283 O O . LEU B 1 333 ? -20.312 33.844 7.887 1 90.12 333 LEU B O 1
#

Solvent-accessible surface area (backbone atoms only — not comparable to full-atom values): 36003 Å² total; per-residue (Å²): 136,82,83,74,77,78,78,76,74,76,76,74,76,74,70,77,76,74,75,68,73,61,67,61,76,67,70,43,71,68,53,38,36,52,44,48,54,57,55,52,34,61,43,54,24,40,39,30,36,40,22,26,26,36,83,91,36,60,83,51,56,48,50,36,47,32,55,32,61,33,68,56,30,54,41,88,57,33,29,33,35,34,50,43,56,53,88,41,71,52,50,54,44,40,67,71,36,41,39,38,27,44,30,34,33,19,49,85,38,50,59,59,47,53,33,26,64,42,89,83,52,69,46,64,63,68,48,62,54,41,57,38,89,84,79,44,36,49,40,68,56,56,21,57,22,34,34,36,30,36,68,70,47,75,46,84,44,69,45,16,32,38,42,33,25,34,58,69,41,69,43,78,40,42,34,24,91,84,43,37,67,86,52,43,44,40,23,28,42,39,66,94,33,41,21,33,72,33,56,79,50,70,68,62,64,76,72,56,81,78,42,69,63,59,52,49,48,49,50,37,26,53,48,49,53,45,49,52,38,29,68,64,57,34,57,78,64,19,46,63,55,46,51,50,42,51,42,50,44,30,66,59,38,72,42,97,90,48,70,70,36,40,24,62,54,51,47,51,52,41,49,49,44,6,38,58,71,48,47,73,68,94,53,54,84,34,67,57,55,49,42,67,75,40,52,60,77,75,39,84,62,48,57,58,68,24,28,47,67,82,62,55,74,32,74,62,18,33,74,35,74,55,82,52,79,65,36,75,81,52,72,55,101,136,81,83,75,77,80,78,78,75,79,77,76,76,76,70,76,76,73,77,69,74,60,70,61,76,69,70,43,72,67,53,37,35,52,44,49,55,55,54,51,34,61,43,52,25,41,38,31,36,39,21,26,28,37,84,91,35,60,83,54,54,47,48,34,46,33,56,33,63,33,67,56,30,54,42,89,57,31,29,33,34,35,48,44,57,52,87,41,71,53,51,53,46,40,68,71,36,40,39,37,26,43,30,35,33,19,49,84,37,48,59,59,48,53,34,25,64,40,90,82,53,71,46,63,63,70,48,61,52,43,58,39,89,84,80,45,38,49,40,67,57,58,22,57,22,34,34,35,30,35,67,71,47,77,44,83,44,70,45,16,31,39,40,33,27,35,58,68,41,69,43,80,43,41,34,25,92,84,43,36,65,87,53,43,43,40,24,28,41,39,66,95,33,41,21,32,72,34,56,78,48,70,68,63,62,76,70,56,83,79,43,68,63,58,53,47,46,49,51,39,24,52,48,48,53,45,50,52,38,27,68,65,57,34,57,77,65,19,48,64,54,45,51,50,41,52,42,50,45,30,66,59,38,70,43,96,90,47,71,71,36,40,23,63,54,50,47,52,51,40,48,50,45,7,39,57,71,48,45,73,66,94,53,54,83,33,67,57,55,48,42,68,76,41,52,62,75,74,39,86,62,47,56,59,67,24,28,48,66,83,61,55,74,33,74,63,17,34,73,35,75,54,82,54,79,66,35,76,82,52,72,55,102

Secondary structure (DSSP, 8-state):
----------------------------HHHHHHHHHHHHTTS-EE-EEEEEEETTEEEEEEEEEES--EEEE-SSS-EEEEEEESS-HHHHHHHHH-EEEEEEPBTT-HHHHHHTT-SSS-TTTT--EEE-TTT--EEETT-SEEEEEEEEEEEEETTEEEEEEEEEEEEE---STTS-GGG--B-EEETTEEEEEEEE-----TT-TT-HHHHHHHHHHHHHHHHHHHHHH-HHHHHHHHHHHHHHHHHHS-BTTB---HHHHHHHHHHHHHHHHH--SGGGG-HHHHHHH-GGGT-TTGGGGT--HHHHSSHHHHHS----SSSPPPS--/----------------------------HHHHHHHHHHHHTTS-EE-EEEEEEETTEEEEEEEEEES--EEEE-SSS-EEEEEEESS-HHHHHHHHH-EEEEEEPBTT-HHHHHHTT-SSS-TTTT--EEE-TTT--EEETT-SEEEEEEEEEEEEETTEEEEEEEEEEEEE---STTS-GGG--B-EEETTEEEEEEEE-----TT-TT-HHHHHHHHHHHHHHHHHHHHHH-HHHHHHHHHHHHHHHHHHS-BTTB---HHHHHHHHHHHHHHHHH--SGGGG-HHHHHHH-GGGT-GGGGGGT--HHHHSSHHHHHS----SSSPPPS--

Foldseek 3Di:
DPPPPPPPPPPPPPPPPPPPPQVCPVCPPVNVVVVVVVVVLAPKFFWKKKKFAAQVDLVRIAIAIFRQWDWDDPPPFTKIKTKDFPPAPVVVRCVRLQKIKIFGAFLPVVVLNVLRNDRPDPSCVPFDWDQDPPRRIIGGAQTQKMFIWGFDDWADDPRMIMTMITTDDMGGGQADPVSDNVRTWTWIRHNNDIDTDDDDDDPDCLLPPPDPVSVLVVLVVLLVVLLVQCSRVNLVRSLVVSLVVVQVVCVVVPRPVDHQAQQLSVLLSLVSNQLLVADDDPCSPPVVVSCVVVVLSSPSCNVVQFAPCVQCVDPCRRVDHDATDRDGRHNHD/DPPPPPPPPPPPPPPPPPPPPQVCPVCPPVNVVVVVVVVVLAPKFFWKKKKFAAQVDLVRIAIAIFRQWDWDDPPPFTKIKTKDFPPAPVVVRCVRGQKIKIFGAFLPVVVLNVLRNDRPDPSCVPFDWDQDPPRRIIDGAQTQKMFIWGFDDWADDPRMIMTMTTTDDMGGGQADPVSDNVRTWTWIRHNNDIDTDDDDDDPDCLQPPPDPVSVLVVLVVLLVVLLVQCSRVNLVRSLVVSLVVVQVVCVVVPRPVDHQFQQLSVLLSLVSNQLLVADDDPCSVPPVVSCVVVVLSSPSCNVVQFAPCVQCPDPCRRVDHDATDRDGRHNHD

Radius of gyration: 32.17 Å; Cα contacts (8 Å, |Δi|>4): 1311; chains: 2; bounding box: 45×151×99 Å